Protein AF-A0A5D3B1Z7-F1 (afdb_monomer_lite)

Foldseek 3Di:
DDDDPFFFFKKKAWLFFAALVFDDDVCLQFVLDDDDPVCCVQQVVVVPDDDDDDDDDDDDDDDDDPDDDRDGDDPVDDQDPSRRFPLNSLCPDPPFVVSVLSRGAQGKIWIWGADLVRDIATEIEFQAPCNVVSCVVACVVVVPDAHQEYEFFAQRRGRYVRVQVCQVRCVVVVHAYEYEYAPRNVVSCCVVPVCQVDVVPDDPPDRGRRYHYWHDDQAAWDDGPNKTKGKFKAFQFWDDPDPDDDPPDDDDDDDPDRDDTHTGITIWIDILQAETAEEFHQGGDVVSLCVNQDPDPDDDDDDGDDDPPDDDDDDDDDDDDDDDDDDPPPPPDDDDDDDDDDDDDPPPLASHAEYEAEAAEAFDHDRRTHHPLRQQVVCLSRLYQEYEYGNYHRNAHQVLQQLLLVLLVDLPPPPPDQDDGPCSVSSVVSNVSSCPQCQHDPNPDDNSSVSSHVRNHRYHYDGNRDMDGHQFAKDFSAWDADPVPGIDTDIDHGTLLCVLCCQLLVLLQLLLLLLLLLLFQLSLVVNVVVVLVVLVVVCVRVVPDPVSVVVVVVVVVVCVVCCPPPLNNSSSVVSNVSSVVSLVVSVVCLCCQQPVDDDDDGSLQVVCVSVVDDHSNVSSVVSNVVSVVSNVNSNVSSVVVRPDDPVRRSVVSCCRPHHDD

InterPro domains:
  IPR001279 Metallo-beta-lactamase [PF12706] (122-291)
  IPR001279 Metallo-beta-lactamase [SM00849] (105-280)
  IPR036866 Ribonuclease Z/Hydroxyacylglutathione hydrolase-like [G3DSA:3.60.15.10] (7-470)
  IPR036866 Ribonuclease Z/Hydroxyacylglutathione hydrolase-like [SSF56281] (121-405)
  IPR049500 Peptidase M50B-like [PF13398] (470-633)

Secondary structure (DSSP, 8-state):
--------PEEEEEEE-S-TT-B--HHHHH--SPPPGGGGGG-GGGT--------------S--S--PPP----TTSSP-TT-S-HHHHHHH-TTSTTGGGG-B-SSEEEEEEE-TTS-EEEEEE---TTHHHHHHHHHHHHT-----EEE---SSHHHHTTGGGGHHHHHHHTSPEEEEE-HHHHHHHHHH-HHHH-GGGSPTT-----EEEEEBPTT-EEEETTEEEEEEEEEEEEE----PPP-S-S---S----PPPEEEEEEEEEETTTEEEE-S-SB--HHHHHHHH---SS-----BPPPPPS-----------PPPPPPTTS-S--------------S---SEEEEEEE-SBSSS--SSS-BHHHHHHHHHHTTEEEEEEE---TTS-HHHHHHHHHHTT-TT-S-------TTHHHHHHHHHHHHHHHSSTTSSSTTHHHHHHHH--EEEE--TT-EEEE--PPEEEEEEEETTTEEEEEEESS-HHHHTTHHHHHHHHHHHHHHHHTTSHHHHHHHHHHHHHHHHHHHHHTTT-HHHHHHHHHHHHHHHHHHHSGGGHHHHHHHHHHHHHHHHHHHHHHHIIIII---S--HHHHHHHHH-SS-HHHHHHHHHHHHHHHHHHHHHHHHHH----HHHHHHHHHTTTS---

pLDDT: mean 75.08, std 21.65, range [22.94, 98.62]

Radius of gyration: 33.37 Å; chains: 1; bounding box: 78×100×102 Å

Organism: NCBI:txid2591691

Sequence (661 aa):
MAQEQGQNPLQVLFMGTGTSSGLPLTPCLTLSAPYPRKWSDLVPILQDRPAPQSTSTASITSSSANSVFPGSYDPEGPWPKNIPCACCRSSVDPDVPEGWKNKRGNTSVVLRKKNAEGVWKNVLVDVGKTFREQAMRMFPKWGVKTVDAVLLTHGHADAYFGLDDLREWCERQGKAIPVYLNRETFGKVEEAFPYMVDKTKVSGGGDVPKLIWKIIEDEGEFEVEGIDVKVLPVHHGIYFNSVLPPTNTETAHDPPVKSEPLPLICLAFEFDESVIYMSDVSNIPEGTWKRMLEHPRSAKRHTLLPTPAETPNGGVTPRGAPPKSQSLSDLTNLSISPRGPSHLAAKDQHALPVLIIDALWPTRPHASHFSLAQALAASLRLKAANTYVIGSTHPTSHFMWEEVCRSLQDPDGRDYEVREHPDMAQAEWIVRRVWDRVFGEGGDAEGLGERWREEGGRVRPGYDGLVLEVLTCATVEKITLDPQEGGSTRMRGGIPAITLPAGYLGSSFMGACLVACGFDTNASKVACLILAFIWILTLWWAKSSWVAWATIALMVGLVLVCWLVADSVALRFLILFIGTMSCFYAIWDIIDDTLARKVNTSDASEFAKMIGCCGSRFWGAYWLLVACCFFAAGVLVGIAAFKDDWDTQASKARNFLGGTP

Structure (mmCIF, N/CA/C/O backbone):
data_AF-A0A5D3B1Z7-F1
#
_entry.id   AF-A0A5D3B1Z7-F1
#
loop_
_atom_site.group_PDB
_atom_site.id
_atom_site.type_symbol
_atom_site.label_atom_id
_atom_site.label_alt_id
_atom_site.label_comp_id
_atom_site.label_asym_id
_atom_site.label_entity_id
_atom_site.label_seq_id
_atom_site.pdbx_PDB_ins_code
_atom_site.Cartn_x
_atom_site.Cartn_y
_atom_site.Cartn_z
_atom_site.occupancy
_atom_site.B_iso_or_equiv
_atom_site.auth_seq_id
_atom_site.auth_comp_id
_atom_site.auth_asym_id
_atom_site.auth_atom_id
_atom_site.pdbx_PDB_model_num
ATOM 1 N N . MET A 1 1 ? -10.656 -26.190 -20.383 1.00 25.06 1 MET A N 1
ATOM 2 C CA . MET A 1 1 ? -10.173 -24.802 -20.250 1.00 25.06 1 MET A CA 1
ATOM 3 C C . MET A 1 1 ? -9.628 -24.649 -18.841 1.00 25.06 1 MET A C 1
ATOM 5 O O . MET A 1 1 ? -10.400 -24.412 -17.925 1.00 25.06 1 MET A O 1
ATOM 9 N N . ALA A 1 2 ? -8.340 -24.943 -18.657 1.00 25.64 2 ALA A N 1
ATOM 10 C CA . ALA A 1 2 ? -7.649 -24.774 -17.383 1.00 25.64 2 ALA A CA 1
ATOM 11 C C . ALA A 1 2 ? -7.137 -23.332 -17.334 1.00 25.64 2 ALA A C 1
ATOM 13 O O . ALA A 1 2 ? -6.418 -22.905 -18.234 1.00 25.64 2 ALA A O 1
ATOM 14 N N . GLN A 1 3 ? -7.611 -22.573 -16.353 1.00 26.09 3 GLN A N 1
ATOM 15 C CA . GLN A 1 3 ? -7.233 -21.184 -16.127 1.00 26.09 3 GLN A CA 1
ATOM 16 C C . GLN A 1 3 ? -5.779 -21.162 -15.634 1.00 26.09 3 GLN A C 1
ATOM 18 O O . GLN A 1 3 ? -5.450 -21.887 -14.697 1.00 26.09 3 GLN A O 1
ATOM 23 N N . GLU A 1 4 ? -4.917 -20.381 -16.289 1.00 31.03 4 GLU A N 1
ATOM 24 C CA . GLU A 1 4 ? -3.530 -20.143 -15.878 1.00 31.03 4 GLU A CA 1
ATOM 25 C C . GLU A 1 4 ? -3.474 -19.776 -14.387 1.00 31.03 4 GLU A C 1
ATOM 27 O O . GLU A 1 4 ? -3.959 -18.722 -13.976 1.00 31.03 4 GLU A O 1
ATOM 32 N N . GLN A 1 5 ? -2.868 -20.638 -13.568 1.00 36.31 5 GLN A N 1
ATOM 33 C CA . GLN A 1 5 ? -2.486 -20.316 -12.193 1.00 36.31 5 GLN A CA 1
ATOM 34 C C . GLN A 1 5 ? -1.211 -19.454 -12.214 1.00 36.31 5 GLN A C 1
ATOM 36 O O . GLN A 1 5 ? -0.134 -19.870 -11.790 1.00 36.31 5 GLN A O 1
ATOM 41 N N . GLY A 1 6 ? -1.327 -18.239 -12.754 1.00 39.66 6 GLY A N 1
ATOM 42 C CA . GLY A 1 6 ? -0.418 -17.148 -12.411 1.00 39.66 6 GLY A CA 1
ATOM 43 C C . GLY A 1 6 ? -0.635 -16.763 -10.946 1.00 39.66 6 GLY A C 1
ATOM 44 O O . GLY A 1 6 ? -1.736 -16.932 -10.420 1.00 39.66 6 GLY A O 1
ATOM 45 N N . GLN A 1 7 ? 0.405 -16.279 -10.262 1.00 51.81 7 GLN A N 1
ATOM 46 C CA . GLN A 1 7 ? 0.252 -15.755 -8.904 1.00 51.81 7 GLN A CA 1
ATOM 47 C C . GLN A 1 7 ? -0.924 -14.783 -8.833 1.00 51.81 7 GLN A C 1
ATOM 49 O O . GLN A 1 7 ? -1.075 -13.910 -9.686 1.00 51.81 7 GLN A O 1
ATOM 54 N N . ASN A 1 8 ? -1.738 -14.922 -7.792 1.00 63.69 8 ASN A N 1
ATOM 55 C CA . ASN A 1 8 ? -2.809 -13.978 -7.544 1.00 63.69 8 ASN A CA 1
ATOM 56 C C . ASN A 1 8 ? -2.197 -12.752 -6.848 1.00 63.69 8 ASN A C 1
ATOM 58 O O . ASN A 1 8 ? -1.725 -12.905 -5.717 1.00 63.69 8 ASN A O 1
ATOM 62 N N . PRO A 1 9 ? -2.147 -11.578 -7.506 1.00 73.44 9 PRO A N 1
ATOM 63 C CA . PRO A 1 9 ? -1.517 -10.390 -6.940 1.00 73.44 9 PRO A CA 1
ATOM 64 C C . PRO A 1 9 ? -2.190 -10.001 -5.623 1.00 73.44 9 PRO A C 1
ATOM 66 O O . PRO A 1 9 ? -3.406 -10.165 -5.469 1.00 73.44 9 PRO A O 1
ATOM 69 N N . LEU A 1 10 ? -1.402 -9.472 -4.682 1.00 86.44 10 LEU A N 1
ATOM 70 C CA . LEU A 1 10 ? -1.957 -8.836 -3.493 1.00 86.44 10 LEU A CA 1
ATOM 71 C C . LEU A 1 10 ? -2.717 -7.592 -3.954 1.00 86.44 10 LEU A C 1
ATOM 73 O O . LEU A 1 10 ? -2.140 -6.703 -4.583 1.00 86.44 10 LEU A O 1
ATOM 77 N N . GLN A 1 11 ? -4.012 -7.538 -3.659 1.00 91.06 11 GLN A N 1
ATOM 78 C CA . GLN A 1 11 ? -4.821 -6.357 -3.916 1.00 91.06 11 GLN A CA 1
ATOM 79 C C . GLN A 1 11 ? -5.033 -5.572 -2.625 1.00 91.06 11 GLN A C 1
ATOM 81 O O . GLN A 1 11 ? -5.348 -6.156 -1.587 1.00 91.06 11 GLN A O 1
ATOM 86 N N . VAL A 1 12 ? -4.928 -4.249 -2.714 1.00 95.62 12 VAL A N 1
ATOM 87 C CA . VAL A 1 12 ? -5.258 -3.315 -1.632 1.00 95.62 12 VAL A CA 1
ATOM 88 C C . VAL A 1 12 ? -6.449 -2.471 -2.069 1.00 95.62 12 VAL A C 1
ATOM 90 O O . VAL A 1 12 ? -6.366 -1.752 -3.065 1.00 95.62 12 VAL A O 1
ATOM 93 N N . LEU A 1 13 ? -7.562 -2.564 -1.344 1.00 96.44 13 LEU A N 1
ATOM 94 C CA . LEU A 1 13 ? -8.801 -1.837 -1.624 1.00 96.44 13 LEU A CA 1
ATOM 95 C C . LEU A 1 13 ? -9.009 -0.750 -0.566 1.00 96.44 13 LEU A C 1
ATOM 97 O O . LEU A 1 13 ? -9.110 -1.056 0.619 1.00 96.44 13 LEU A O 1
ATOM 101 N N . PHE A 1 14 ? -9.090 0.512 -0.972 1.00 96.44 14 PHE A N 1
ATOM 102 C CA . PHE A 1 14 ? -9.181 1.649 -0.055 1.00 96.44 14 PHE A CA 1
ATOM 103 C C . PHE A 1 14 ? -10.629 1.882 0.365 1.00 96.44 14 PHE A C 1
ATOM 105 O O . PHE A 1 14 ? -11.440 2.374 -0.424 1.00 96.44 14 PHE A O 1
ATOM 112 N N . MET A 1 15 ? -10.950 1.521 1.606 1.00 94.31 15 MET A N 1
ATOM 113 C CA . MET A 1 15 ? -12.283 1.673 2.194 1.00 94.31 15 MET A CA 1
ATOM 114 C C . MET A 1 15 ? -12.534 3.093 2.681 1.00 94.31 15 MET A C 1
ATOM 116 O O . MET A 1 15 ? -13.629 3.617 2.504 1.00 94.31 15 MET A O 1
ATOM 120 N N . GLY A 1 16 ? -11.518 3.725 3.258 1.00 92.56 16 GLY A N 1
ATOM 121 C CA . GLY A 1 16 ? -11.594 5.113 3.676 1.00 92.56 16 GLY A CA 1
ATOM 122 C C . GLY A 1 16 ? -10.221 5.763 3.730 1.00 92.56 16 GLY A C 1
ATOM 123 O O . GLY A 1 16 ? -9.226 5.105 4.038 1.00 92.56 16 GLY A O 1
ATOM 124 N N . THR A 1 17 ? -10.160 7.051 3.397 1.00 93.88 17 THR A N 1
ATOM 125 C CA . THR A 1 17 ? -8.910 7.838 3.379 1.00 93.88 17 THR A CA 1
ATOM 126 C C . THR A 1 17 ? -8.990 9.157 4.147 1.00 93.88 17 THR A C 1
ATOM 128 O O . THR A 1 17 ? -8.108 10.012 4.026 1.00 93.88 17 THR A O 1
ATOM 131 N N . GLY A 1 18 ? -10.067 9.353 4.907 1.00 89.88 18 GLY A N 1
ATOM 132 C CA . GLY A 1 18 ? -10.320 10.542 5.712 1.00 89.88 18 GLY A CA 1
ATOM 133 C C . GLY A 1 18 ? -9.693 10.464 7.100 1.00 89.88 18 GLY A C 1
ATOM 134 O O . GLY A 1 18 ? -8.845 9.631 7.378 1.00 89.88 18 GLY A O 1
ATOM 135 N N . THR A 1 19 ? -10.112 11.369 7.979 1.00 87.69 19 THR A N 1
ATOM 136 C CA . THR A 1 19 ? -9.635 11.445 9.367 1.00 87.69 19 THR A CA 1
ATOM 137 C C . THR A 1 19 ? -10.548 10.686 10.326 1.00 87.69 19 THR A C 1
ATOM 139 O O . THR A 1 19 ? -11.575 10.127 9.923 1.00 87.69 19 THR A O 1
ATOM 142 N N . SER A 1 20 ? -10.270 10.796 11.627 1.00 79.12 20 SER A N 1
ATOM 143 C CA . SER A 1 20 ? -11.125 10.266 12.687 1.00 79.12 20 SER A CA 1
ATOM 144 C C . SER A 1 20 ? -12.592 10.683 12.600 1.00 79.12 20 SER A C 1
ATOM 146 O O . SER A 1 20 ? -13.482 9.947 13.022 1.00 79.12 20 SER A O 1
ATOM 148 N N . SER A 1 21 ? -12.912 11.834 12.006 1.00 70.12 21 SER A N 1
ATOM 149 C CA . SER A 1 21 ? -14.306 12.243 11.807 1.00 70.12 21 SER A CA 1
ATOM 150 C C . SER A 1 21 ? -15.039 11.481 10.698 1.00 70.12 21 SER A C 1
ATOM 152 O O . SER A 1 21 ? -16.252 11.328 10.815 1.00 70.12 21 SER A O 1
ATOM 154 N N . GLY A 1 22 ? -14.341 10.987 9.669 1.00 62.56 22 GLY A N 1
ATOM 155 C CA . GLY A 1 22 ? -14.948 10.737 8.357 1.00 62.56 22 GLY A CA 1
ATOM 156 C C . GLY A 1 22 ? -15.420 12.060 7.721 1.00 62.56 22 GLY A C 1
ATOM 157 O O . GLY A 1 22 ? -15.987 12.926 8.383 1.00 62.56 22 GLY A O 1
ATOM 158 N N . LEU A 1 23 ? -15.134 12.292 6.445 1.00 64.06 23 LEU A N 1
ATOM 159 C CA . LEU A 1 23 ? -15.663 13.418 5.673 1.00 64.06 23 LEU A CA 1
ATOM 160 C C . LEU A 1 23 ? -16.964 12.980 4.994 1.00 64.06 23 LEU A C 1
ATOM 162 O O . LEU A 1 23 ? -16.938 12.018 4.227 1.00 64.06 23 LEU A O 1
ATOM 166 N N . PRO A 1 24 ? -18.091 13.670 5.231 1.00 60.28 24 PRO A N 1
ATOM 167 C CA . PRO A 1 24 ? -18.206 15.122 5.120 1.00 60.28 24 PRO A CA 1
ATOM 168 C C . PRO A 1 24 ? -18.754 15.762 6.401 1.00 60.28 24 PRO A C 1
ATOM 170 O O . PRO A 1 24 ? -19.861 15.469 6.843 1.00 60.28 24 PRO A O 1
ATOM 173 N N . LEU A 1 25 ? -17.990 16.686 6.991 1.00 67.81 25 LEU A N 1
ATOM 174 C CA . LEU A 1 25 ? -18.417 17.395 8.194 1.00 67.81 25 LEU A CA 1
ATOM 175 C C . LEU A 1 25 ? -19.651 18.255 7.886 1.00 67.81 25 LEU A C 1
ATOM 177 O O . LEU A 1 25 ? -19.527 19.369 7.372 1.00 67.81 25 LEU A O 1
ATOM 181 N N . THR A 1 26 ? -20.825 17.747 8.270 1.00 63.72 26 THR A N 1
ATOM 182 C CA . THR A 1 26 ? -22.128 18.426 8.238 1.00 63.72 26 THR A CA 1
ATOM 183 C C . THR A 1 26 ? -22.045 19.896 8.657 1.00 63.72 26 THR A C 1
ATOM 185 O O . THR A 1 26 ? -22.635 20.713 7.957 1.00 63.72 26 THR A O 1
ATOM 188 N N . PRO A 1 27 ? -21.257 20.296 9.685 1.00 70.88 27 PRO A N 1
ATOM 189 C CA . PRO A 1 27 ? -21.105 21.707 10.036 1.00 70.88 27 PRO A CA 1
ATOM 190 C C . PRO A 1 27 ? -20.635 22.618 8.894 1.00 70.88 27 PRO A C 1
ATOM 192 O O . PRO A 1 27 ? -21.088 23.749 8.820 1.00 70.88 27 PRO A O 1
ATOM 195 N N . CYS A 1 28 ? -19.763 22.168 7.985 1.00 73.62 28 CYS A N 1
ATOM 196 C CA . CYS A 1 28 ? -19.338 23.003 6.850 1.00 73.62 28 CYS A CA 1
ATOM 197 C C . CYS A 1 28 ? -20.425 23.172 5.787 1.00 73.62 28 CYS A C 1
ATOM 199 O O . CYS A 1 28 ? -20.414 24.167 5.067 1.00 73.62 28 CYS A O 1
ATOM 201 N N . LEU A 1 29 ? -21.330 22.200 5.677 1.00 72.38 29 LEU A N 1
ATOM 202 C CA . LEU A 1 29 ? -22.458 22.247 4.752 1.00 72.38 29 LEU A CA 1
ATOM 203 C C . LEU A 1 29 ? -23.626 23.050 5.337 1.00 72.38 29 LEU A C 1
ATOM 205 O O . LEU A 1 29 ? -24.324 23.731 4.598 1.00 72.38 29 LEU A O 1
ATOM 209 N N . THR A 1 30 ? -23.828 23.007 6.657 1.00 68.44 30 THR A N 1
ATOM 210 C CA . THR A 1 30 ? -24.979 23.641 7.319 1.00 68.44 30 THR A CA 1
ATOM 211 C C . THR A 1 30 ? -24.677 25.024 7.899 1.00 68.44 30 THR A C 1
ATOM 213 O O . THR A 1 30 ? -25.560 25.881 7.910 1.00 68.44 30 THR A O 1
ATOM 216 N N . LEU A 1 31 ? -23.441 25.277 8.346 1.00 63.56 31 LEU A N 1
ATOM 217 C CA . LEU A 1 31 ? -22.989 26.546 8.930 1.00 63.56 31 LEU A CA 1
ATOM 218 C C . LEU A 1 31 ? -22.056 27.265 7.944 1.00 63.56 31 LEU A C 1
ATOM 220 O O . LEU A 1 31 ? -20.839 27.324 8.119 1.00 63.56 31 LEU A O 1
ATOM 224 N N . SER A 1 32 ? -22.650 27.811 6.882 1.00 56.19 32 SER A N 1
ATOM 225 C CA . SER A 1 32 ? -21.964 28.473 5.760 1.00 56.19 32 SER A CA 1
ATOM 226 C C . SER A 1 32 ? -21.192 29.749 6.141 1.00 56.19 32 SER A C 1
ATOM 228 O O . SER A 1 32 ? -20.362 30.208 5.356 1.00 56.19 32 SER A O 1
ATOM 230 N N . ALA A 1 33 ? -21.394 30.327 7.337 1.00 55.22 33 ALA A N 1
ATOM 231 C CA . ALA A 1 33 ? -20.618 31.484 7.787 1.00 55.22 33 ALA A CA 1
ATOM 232 C C . ALA A 1 33 ? -20.568 31.704 9.318 1.00 55.22 33 ALA A C 1
ATOM 234 O O . ALA A 1 33 ? -21.572 31.482 9.995 1.00 55.22 33 ALA A O 1
ATOM 235 N N . PRO A 1 34 ? -19.464 32.289 9.842 1.00 56.81 34 PRO A N 1
ATOM 236 C CA . PRO A 1 34 ? -18.123 32.354 9.254 1.00 56.81 34 PRO A CA 1
ATOM 237 C C . PRO A 1 34 ? -17.277 31.120 9.612 1.00 56.81 34 PRO A C 1
ATOM 239 O O . PRO A 1 34 ? -17.354 30.574 10.712 1.00 56.81 34 PRO A O 1
ATOM 242 N N . TYR A 1 35 ? -16.409 30.724 8.681 1.00 58.09 35 TYR A N 1
ATOM 243 C CA . TYR A 1 35 ? -15.409 29.682 8.904 1.00 58.09 35 TYR A CA 1
ATOM 244 C C . TYR A 1 35 ? -14.479 30.069 10.076 1.00 58.09 35 TYR A C 1
ATOM 246 O O . TYR A 1 35 ? -14.078 31.235 10.167 1.00 58.09 35 TYR A O 1
ATOM 254 N N . PRO A 1 36 ? -14.114 29.147 10.989 1.00 59.75 36 PRO A N 1
ATOM 255 C CA . PRO A 1 36 ? -13.297 29.502 12.148 1.00 59.75 36 PRO A CA 1
ATOM 256 C C . PRO A 1 36 ? -11.939 30.102 11.750 1.00 59.75 36 PRO A C 1
ATOM 258 O O . PRO A 1 36 ? -11.240 29.535 10.911 1.00 59.75 36 PRO A O 1
ATOM 261 N N . ARG A 1 37 ? -11.508 31.186 12.420 1.00 60.44 37 ARG A N 1
ATOM 262 C CA . ARG A 1 37 ? -10.212 31.857 12.159 1.00 60.44 37 ARG A CA 1
ATOM 263 C C . ARG A 1 37 ? -9.009 30.907 12.186 1.00 60.44 37 ARG A C 1
ATOM 265 O O . ARG A 1 37 ? -8.091 31.087 11.410 1.00 60.44 37 ARG A O 1
ATOM 272 N N . LYS A 1 38 ? -9.033 29.845 13.000 1.00 59.47 38 LYS A N 1
ATOM 273 C CA . LYS A 1 38 ? -7.970 28.813 13.038 1.00 59.47 38 LYS A CA 1
ATOM 274 C C . LYS A 1 38 ? -7.722 28.087 11.701 1.00 59.47 38 LYS A C 1
ATOM 276 O O . LYS A 1 38 ? -6.748 27.347 11.575 1.00 59.47 38 LYS A O 1
ATOM 281 N N . TRP A 1 39 ? -8.625 28.256 10.736 1.00 60.09 39 TRP A N 1
ATOM 282 C CA . TRP A 1 39 ? -8.572 27.658 9.409 1.00 60.09 39 TRP A CA 1
ATOM 283 C C . TRP A 1 39 ? -8.421 28.684 8.277 1.00 60.09 39 TRP A C 1
ATOM 285 O O . TRP A 1 39 ? -8.401 28.285 7.114 1.00 60.09 39 TRP A O 1
ATOM 295 N N . SER A 1 40 ? -8.321 29.986 8.588 1.00 59.50 40 SER A N 1
ATOM 296 C CA . SER A 1 40 ? -8.195 31.046 7.573 1.00 59.50 40 SER A CA 1
ATOM 297 C C . SER A 1 40 ? -6.972 30.862 6.686 1.00 59.50 40 SER A C 1
ATOM 299 O O . SER A 1 40 ? -7.000 31.205 5.511 1.00 59.50 40 SER A O 1
ATOM 301 N N . ASP A 1 41 ? -5.927 30.256 7.242 1.00 58.84 41 ASP A N 1
ATOM 302 C CA . ASP A 1 41 ? -4.649 30.041 6.574 1.00 58.84 41 ASP A CA 1
ATOM 303 C C . ASP A 1 41 ? -4.704 28.951 5.503 1.00 58.84 41 ASP A C 1
ATOM 305 O O . ASP A 1 41 ? -3.667 28.661 4.931 1.00 58.84 41 ASP A O 1
ATOM 309 N N . LEU A 1 42 ? -5.854 28.307 5.273 1.00 61.16 42 LEU A N 1
ATOM 310 C CA . LEU A 1 42 ? -6.046 27.240 4.278 1.00 61.16 42 LEU A CA 1
ATOM 311 C C . LEU A 1 42 ? -7.171 27.549 3.279 1.00 61.16 42 LEU A C 1
ATOM 313 O O . LEU A 1 42 ? -7.413 26.765 2.367 1.00 61.16 42 LEU A O 1
ATOM 317 N N . VAL A 1 43 ? -7.878 28.669 3.459 1.00 61.41 43 VAL A N 1
ATOM 318 C CA . VAL A 1 43 ? -9.001 29.082 2.608 1.00 61.41 43 VAL A CA 1
ATOM 319 C C . VAL A 1 43 ? -8.829 30.568 2.261 1.00 61.41 43 VAL A C 1
ATOM 321 O O . VAL A 1 43 ? -9.501 31.427 2.836 1.00 61.41 43 VAL A O 1
ATOM 324 N N . PRO A 1 44 ? -7.910 30.903 1.337 1.00 51.62 44 PRO A N 1
ATOM 325 C CA . PRO A 1 44 ? -7.557 32.289 1.011 1.00 51.62 44 PRO A CA 1
ATOM 326 C C . PRO A 1 44 ? -8.726 33.103 0.442 1.00 51.62 44 PRO A C 1
ATOM 328 O O . PRO A 1 44 ? -8.787 34.304 0.670 1.00 51.62 44 PRO A O 1
ATOM 331 N N . ILE A 1 45 ? -9.712 32.461 -0.202 1.00 51.84 45 ILE A N 1
ATOM 332 C CA . ILE A 1 45 ? -10.926 33.125 -0.721 1.00 51.84 45 ILE A CA 1
ATOM 333 C C . ILE A 1 45 ? -11.736 33.829 0.388 1.00 51.84 45 ILE A C 1
ATOM 335 O O . ILE A 1 45 ? -12.522 34.732 0.111 1.00 51.84 45 ILE A O 1
ATOM 339 N N . LEU A 1 46 ? -11.521 33.483 1.663 1.00 48.75 46 LEU A N 1
ATOM 340 C CA . LEU A 1 46 ? -12.125 34.189 2.797 1.00 48.75 46 LEU A CA 1
ATOM 341 C C . LEU A 1 46 ? -11.360 35.455 3.228 1.00 48.75 46 LEU A C 1
ATOM 343 O O . LEU A 1 46 ? -11.900 36.231 4.017 1.00 48.75 46 LEU A O 1
ATOM 347 N N . GLN A 1 47 ? -10.128 35.667 2.754 1.00 44.78 47 GLN A N 1
ATOM 348 C CA . GLN A 1 47 ? -9.268 36.795 3.138 1.00 44.78 47 GLN A CA 1
ATOM 349 C C . GLN A 1 47 ? -9.416 38.026 2.223 1.00 44.78 47 GLN A C 1
ATOM 351 O O . GLN A 1 47 ? -9.078 39.122 2.658 1.00 44.78 47 GLN A O 1
ATOM 356 N N . ASP A 1 48 ? -10.014 37.898 1.033 1.00 38.09 48 ASP A N 1
ATOM 357 C CA . ASP A 1 48 ? -10.188 39.000 0.062 1.00 38.09 48 ASP A CA 1
ATOM 358 C C . ASP A 1 48 ? -11.361 39.960 0.362 1.00 38.09 48 ASP A C 1
ATOM 360 O O . ASP A 1 48 ? -11.826 40.705 -0.503 1.00 38.09 48 ASP A O 1
ATOM 364 N N . ARG A 1 49 ? -11.858 40.000 1.606 1.00 36.12 49 ARG A N 1
ATOM 365 C CA . ARG A 1 49 ? -12.826 41.028 2.017 1.00 36.12 49 ARG A CA 1
ATOM 366 C C . ARG A 1 49 ? -12.092 42.237 2.601 1.00 36.12 49 ARG A C 1
ATOM 368 O O . ARG A 1 49 ? -11.558 42.114 3.706 1.00 36.12 49 ARG A O 1
ATOM 375 N N . PRO A 1 50 ? -12.115 43.422 1.956 1.00 32.22 50 PRO A N 1
ATOM 376 C CA . PRO A 1 50 ? -11.748 44.643 2.657 1.00 32.22 50 PRO A CA 1
ATOM 377 C C . PRO A 1 50 ? -12.678 44.802 3.866 1.00 32.22 50 PRO A C 1
ATOM 379 O O . PRO A 1 50 ? -13.892 44.598 3.767 1.00 32.22 50 PRO A O 1
ATOM 382 N N . ALA A 1 51 ? -12.099 45.114 5.027 1.00 31.67 51 ALA A N 1
ATOM 383 C CA . ALA A 1 51 ? -12.862 45.396 6.237 1.00 31.67 51 ALA A CA 1
ATOM 384 C C . ALA A 1 51 ? -13.927 46.470 5.935 1.00 31.67 51 ALA A C 1
ATOM 386 O O . ALA A 1 51 ? -13.613 47.424 5.217 1.00 31.67 51 ALA A O 1
ATOM 387 N N . PRO A 1 52 ? -15.169 46.350 6.444 1.00 34.41 52 PRO A N 1
ATOM 388 C CA . PRO A 1 52 ? -16.189 47.356 6.191 1.00 34.41 52 PRO A CA 1
ATOM 389 C C . PRO A 1 52 ? -15.717 48.691 6.773 1.00 34.41 52 PRO A C 1
ATOM 391 O O . PRO A 1 52 ? -15.668 48.872 7.989 1.00 34.41 52 PRO A O 1
ATOM 394 N N . GLN A 1 53 ? -15.346 49.621 5.894 1.00 32.09 53 GLN A N 1
ATOM 395 C CA . GLN A 1 53 ? -15.144 51.009 6.271 1.00 32.09 53 GLN A CA 1
ATOM 396 C C . GLN A 1 53 ? -16.521 51.579 6.592 1.00 32.09 53 GLN A C 1
ATOM 398 O O . GLN A 1 53 ? -17.407 51.663 5.743 1.00 32.09 53 GLN A O 1
ATOM 403 N N . SER A 1 54 ? -16.721 51.934 7.853 1.00 38.16 54 SER A N 1
ATOM 404 C CA . SER A 1 54 ? -17.864 52.719 8.281 1.00 38.16 54 SER A CA 1
ATOM 405 C C . SER A 1 54 ? -17.779 54.096 7.619 1.00 38.16 54 SER A C 1
ATOM 407 O O . SER A 1 54 ? -16.949 54.893 8.047 1.00 38.16 54 SER A O 1
ATOM 409 N N . THR A 1 55 ? -18.582 54.385 6.589 1.00 31.81 55 THR A N 1
ATOM 410 C CA . THR A 1 55 ? -19.282 55.678 6.404 1.00 31.81 55 THR A CA 1
ATOM 411 C C . THR A 1 55 ? -20.085 55.765 5.096 1.00 31.81 55 THR A C 1
ATOM 413 O O . THR A 1 55 ? -19.651 55.343 4.033 1.00 31.81 55 THR A O 1
ATOM 416 N N . SER A 1 56 ? -21.261 56.388 5.245 1.00 33.38 56 SER A N 1
ATOM 417 C CA . SER A 1 56 ? -22.146 57.046 4.266 1.00 33.38 56 SER A CA 1
ATOM 418 C C . SER A 1 56 ? -22.760 56.266 3.092 1.00 33.38 56 SER A C 1
ATOM 420 O O . SER A 1 56 ? -22.131 55.989 2.079 1.00 33.38 56 SER A O 1
ATOM 422 N N . THR A 1 57 ? -24.077 56.072 3.223 1.00 40.31 57 THR A N 1
ATOM 423 C CA . THR A 1 57 ? -25.133 56.412 2.246 1.00 40.31 57 THR A CA 1
ATOM 424 C C . THR A 1 57 ? -24.698 56.723 0.807 1.00 40.31 57 THR A C 1
ATOM 426 O O . THR A 1 57 ? -24.349 57.863 0.504 1.00 40.31 57 THR A O 1
ATOM 429 N N . ALA A 1 58 ? -24.882 55.761 -0.102 1.00 29.19 58 ALA A N 1
ATOM 430 C CA . ALA A 1 58 ? -25.134 56.029 -1.517 1.00 29.19 58 ALA A CA 1
ATOM 431 C C . ALA A 1 58 ? -25.935 54.880 -2.158 1.00 29.19 58 ALA A C 1
ATOM 433 O O . ALA A 1 58 ? -25.781 53.710 -1.818 1.00 29.19 58 ALA A O 1
ATOM 434 N N . SER A 1 59 ? -26.841 55.275 -3.044 1.00 29.41 59 SER A N 1
ATOM 435 C CA . SER A 1 59 ? -27.875 54.507 -3.737 1.00 29.41 59 SER A CA 1
ATOM 436 C C . SER A 1 59 ? -27.364 53.312 -4.544 1.00 29.41 59 SER A C 1
ATOM 438 O O . SER A 1 59 ? -26.408 53.430 -5.306 1.00 29.41 59 SER A O 1
ATOM 440 N N . ILE A 1 60 ? -28.092 52.198 -4.445 1.00 28.58 60 ILE A N 1
ATOM 441 C CA . ILE A 1 60 ? -27.895 50.985 -5.239 1.00 28.58 60 ILE A CA 1
ATOM 442 C C . ILE A 1 60 ? -28.392 51.243 -6.668 1.00 28.58 60 ILE A C 1
ATOM 444 O O . ILE A 1 60 ? -29.596 51.332 -6.903 1.00 28.58 60 ILE A O 1
ATOM 448 N N . THR A 1 61 ? -27.467 51.325 -7.622 1.00 26.66 61 THR A N 1
ATOM 449 C CA . THR A 1 61 ? -27.738 51.077 -9.041 1.00 26.66 61 THR A CA 1
ATOM 450 C C . THR A 1 61 ? -27.066 49.776 -9.468 1.00 26.66 61 THR A C 1
ATOM 452 O O . THR A 1 61 ? -25.981 49.409 -9.022 1.00 26.66 61 THR A O 1
ATOM 455 N N . SER A 1 62 ? -27.798 49.032 -10.289 1.00 39.56 62 SER A N 1
ATOM 456 C CA . SER A 1 62 ? -27.520 47.685 -10.770 1.00 39.56 62 SER A CA 1
ATOM 457 C C . SER A 1 62 ? -26.228 47.575 -11.585 1.00 39.56 62 SER A C 1
ATOM 459 O O . SER A 1 62 ? -26.123 48.261 -12.596 1.00 39.56 62 SER A O 1
ATOM 461 N N . SER A 1 63 ? -25.340 46.647 -11.198 1.00 35.59 63 SER A N 1
ATOM 462 C CA . SER A 1 63 ? -24.644 45.661 -12.058 1.00 35.59 63 SER A CA 1
ATOM 463 C C . SER A 1 63 ? -23.281 45.246 -11.471 1.00 35.59 63 SER A C 1
ATOM 465 O O . SER A 1 63 ? -22.251 45.811 -11.826 1.00 35.59 63 SER A O 1
ATOM 467 N N . SER A 1 64 ? -23.244 44.228 -10.607 1.00 26.41 64 SER A N 1
ATOM 468 C CA . SER A 1 64 ? -22.087 43.323 -10.486 1.00 26.41 64 SER A CA 1
ATOM 469 C C . SER A 1 64 ? -22.491 42.054 -9.728 1.00 26.41 64 SER A C 1
ATOM 471 O O . SER A 1 64 ? -23.038 42.082 -8.629 1.00 26.41 64 SER A O 1
ATOM 473 N N . ALA A 1 65 ? -22.284 40.909 -10.369 1.00 33.28 65 ALA A N 1
ATOM 474 C CA . ALA A 1 65 ? -22.859 39.620 -10.005 1.00 33.28 65 ALA A CA 1
ATOM 475 C C . ALA A 1 65 ? -22.087 38.861 -8.903 1.00 33.28 65 ALA A C 1
ATOM 477 O O . ALA A 1 65 ? -21.881 37.664 -9.048 1.00 33.28 65 ALA A O 1
ATOM 478 N N . ASN A 1 66 ? -21.661 39.515 -7.811 1.00 32.09 66 ASN A N 1
ATOM 479 C CA . ASN A 1 66 ? -20.829 38.861 -6.777 1.00 32.09 66 ASN A CA 1
ATOM 480 C C . ASN A 1 66 ? -21.232 39.105 -5.306 1.00 32.09 66 ASN A C 1
ATOM 482 O O . ASN A 1 66 ? -20.447 38.833 -4.399 1.00 32.09 66 ASN A O 1
ATOM 486 N N . SER A 1 67 ? -22.458 39.546 -5.012 1.00 28.77 67 SER A N 1
ATOM 487 C CA . SER A 1 67 ? -22.948 39.625 -3.624 1.00 28.77 67 SER A CA 1
ATOM 488 C C . SER A 1 67 ? -23.811 38.407 -3.259 1.00 28.77 67 SER A C 1
ATOM 490 O O . SER A 1 67 ? -25.029 38.435 -3.436 1.00 28.77 67 SER A O 1
ATOM 492 N N . VAL A 1 68 ? -23.206 37.327 -2.752 1.00 37.34 68 VAL A N 1
ATOM 493 C CA . VAL A 1 68 ? -23.962 36.185 -2.198 1.00 37.34 68 VAL A CA 1
ATOM 494 C C . VAL A 1 68 ? -24.212 36.395 -0.697 1.00 37.34 68 VAL A C 1
ATOM 496 O O . VAL A 1 68 ? -23.288 36.642 0.079 1.00 37.34 68 VAL A O 1
ATOM 499 N N . PHE A 1 69 ? -25.495 36.328 -0.337 1.00 36.56 69 PHE A N 1
ATOM 500 C CA . PHE A 1 69 ? -26.116 36.549 0.972 1.00 36.56 69 PHE A CA 1
ATOM 501 C C . PHE A 1 69 ? -25.604 35.622 2.103 1.00 36.56 69 PHE A C 1
ATOM 503 O O . PHE A 1 69 ? -25.119 34.519 1.833 1.00 36.56 69 PHE A O 1
ATOM 510 N N . PRO A 1 70 ? -25.757 36.019 3.387 1.00 38.47 70 PRO A N 1
ATOM 511 C CA . PRO A 1 70 ? -25.627 35.110 4.524 1.00 38.47 70 PRO A CA 1
ATOM 512 C C . PRO A 1 70 ? -26.865 34.202 4.573 1.00 38.47 70 PRO A C 1
ATOM 514 O O . PRO A 1 70 ? -27.980 34.686 4.743 1.00 38.47 70 PRO A O 1
ATOM 517 N N . GLY A 1 71 ? -26.691 32.893 4.402 1.00 40.41 71 GLY A N 1
ATOM 518 C CA . GLY A 1 71 ? -27.812 31.952 4.395 1.00 40.41 71 GLY A CA 1
ATOM 519 C C . GLY A 1 71 ? -27.362 30.519 4.638 1.00 40.41 71 GLY A C 1
ATOM 520 O O . GLY A 1 71 ? -26.336 30.092 4.102 1.00 40.41 71 GLY A O 1
ATOM 521 N N . SER A 1 72 ? -28.119 29.806 5.473 1.00 43.41 72 SER A N 1
ATOM 522 C CA . SER A 1 72 ? -28.052 28.356 5.668 1.00 43.41 72 SER A CA 1
ATOM 523 C C . SER A 1 72 ? -28.316 27.614 4.355 1.00 43.41 72 SER A C 1
ATOM 525 O O . SER A 1 72 ? -29.046 28.116 3.503 1.00 43.41 72 SER A O 1
ATOM 527 N N . TYR A 1 73 ? -27.732 26.424 4.197 1.00 48.22 73 TYR A N 1
ATOM 528 C CA . TYR A 1 73 ? -27.993 25.549 3.051 1.00 48.22 73 TYR A CA 1
ATOM 529 C C . TYR A 1 73 ? -29.477 25.152 2.978 1.00 48.22 73 TYR A C 1
ATOM 531 O O . TYR A 1 73 ? -30.031 24.671 3.965 1.00 48.22 73 TYR A O 1
ATOM 539 N N . ASP A 1 74 ? -30.092 25.362 1.812 1.00 52.62 74 ASP A N 1
ATOM 540 C CA . ASP A 1 74 ? -31.416 24.854 1.444 1.00 52.62 74 ASP A CA 1
ATOM 541 C C . ASP A 1 74 ? -31.234 23.548 0.644 1.00 52.62 74 ASP A C 1
ATOM 543 O O . ASP A 1 74 ? -30.677 23.607 -0.456 1.00 52.62 74 ASP A O 1
ATOM 547 N N . PRO A 1 75 ? -31.646 22.376 1.169 1.00 52.84 75 PRO A N 1
ATOM 548 C CA . PRO A 1 75 ? -31.476 21.092 0.487 1.00 52.84 75 PRO A CA 1
ATOM 549 C C . PRO A 1 75 ? -32.289 20.968 -0.809 1.00 52.84 75 PRO A C 1
ATOM 551 O O . PRO A 1 75 ? -31.935 20.147 -1.652 1.00 52.84 75 PRO A O 1
ATOM 554 N N . GLU A 1 76 ? -33.329 21.786 -0.986 1.00 53.28 76 GLU A N 1
ATOM 555 C CA . GLU A 1 76 ? -34.181 21.804 -2.184 1.00 53.28 76 GLU A CA 1
ATOM 556 C C . GLU A 1 76 ? -33.836 22.976 -3.132 1.00 53.28 76 GLU A C 1
ATOM 558 O O . GLU A 1 76 ? -34.444 23.134 -4.194 1.00 53.28 76 GLU A O 1
ATOM 563 N N . GLY A 1 77 ? -32.858 23.812 -2.758 1.00 58.91 77 GLY A N 1
ATOM 564 C CA . GLY A 1 77 ? -32.411 24.985 -3.509 1.00 58.91 77 GLY A CA 1
ATOM 565 C C . GLY A 1 77 ? -31.191 24.726 -4.412 1.00 58.91 77 GLY A C 1
ATOM 566 O O . GLY A 1 77 ? -30.566 23.667 -4.353 1.00 58.91 77 GLY A O 1
ATOM 567 N N . PRO A 1 78 ? -30.800 25.697 -5.264 1.00 57.09 78 PRO A N 1
ATOM 568 C CA . PRO A 1 78 ? -29.564 25.606 -6.044 1.00 57.09 78 PRO A CA 1
ATOM 569 C C . PRO A 1 78 ? -28.336 25.545 -5.122 1.00 57.09 78 PRO A C 1
ATOM 571 O O . PRO A 1 78 ? -28.308 26.211 -4.084 1.00 57.09 78 PRO A O 1
ATOM 574 N N . TRP A 1 79 ? -27.304 24.782 -5.511 1.00 56.34 79 TRP A N 1
ATOM 575 C CA . TRP A 1 79 ? -26.141 24.530 -4.653 1.00 56.34 79 TRP A CA 1
ATOM 576 C C . TRP A 1 79 ? -25.518 25.831 -4.115 1.00 56.34 79 TRP A C 1
ATOM 578 O O . TRP A 1 79 ? -25.197 26.743 -4.890 1.00 56.34 79 TRP A O 1
ATOM 588 N N . PRO A 1 80 ? -25.321 25.943 -2.790 1.00 53.31 80 PRO A N 1
ATOM 589 C CA . PRO A 1 80 ? -24.778 27.140 -2.169 1.00 53.31 80 PRO A CA 1
ATOM 590 C C . PRO A 1 80 ? -23.357 27.432 -2.661 1.00 53.31 80 PRO A C 1
ATOM 592 O O . PRO A 1 80 ? -22.386 26.775 -2.282 1.00 53.31 80 PRO A O 1
ATOM 595 N N . LYS A 1 81 ? -23.212 28.517 -3.430 1.00 52.22 81 LYS A N 1
ATOM 596 C CA . LYS A 1 81 ? -21.905 29.106 -3.782 1.00 52.22 81 LYS A CA 1
ATOM 597 C C . LYS A 1 81 ? -21.144 29.660 -2.563 1.00 52.22 81 LYS A C 1
ATOM 599 O O . LYS A 1 81 ? -20.000 30.074 -2.701 1.00 52.22 81 LYS A O 1
ATOM 604 N N . ASN A 1 82 ? -21.770 29.698 -1.382 1.00 51.81 82 ASN A N 1
ATOM 605 C CA . ASN A 1 82 ? -21.221 30.228 -0.130 1.00 51.81 82 ASN A CA 1
ATOM 606 C C . ASN A 1 82 ? -20.700 29.148 0.844 1.00 51.81 82 ASN A C 1
ATOM 608 O O . ASN A 1 82 ? -20.410 29.488 1.990 1.00 51.81 82 ASN A O 1
ATOM 612 N N . ILE A 1 83 ? -20.550 27.877 0.436 1.00 61.16 83 ILE A N 1
ATOM 613 C CA . ILE A 1 83 ? -19.827 26.890 1.261 1.00 61.16 83 ILE A CA 1
ATOM 614 C C . ILE A 1 83 ? -18.336 27.273 1.294 1.00 61.16 83 ILE A C 1
ATOM 616 O O . ILE A 1 83 ? -17.694 27.302 0.243 1.00 61.16 83 ILE A O 1
ATOM 620 N N . PRO A 1 84 ? -17.744 27.524 2.477 1.00 63.25 84 PRO A N 1
ATOM 621 C CA . PRO A 1 84 ? -16.389 28.068 2.575 1.00 63.25 84 PRO A CA 1
ATOM 622 C C . PRO A 1 84 ? -15.285 27.071 2.191 1.00 63.25 84 PRO A C 1
ATOM 624 O O . PRO A 1 84 ? -14.190 27.480 1.827 1.00 63.25 84 PRO A O 1
ATOM 627 N N . CYS A 1 85 ? -15.536 25.764 2.290 1.00 77.19 85 CYS A N 1
ATOM 628 C CA . CYS A 1 85 ? -14.519 24.731 2.110 1.00 77.19 85 CYS A CA 1
ATOM 629 C C . CYS A 1 85 ? -14.707 23.954 0.795 1.00 77.19 85 CYS A C 1
ATOM 631 O O . CYS A 1 85 ? -15.754 23.339 0.580 1.00 77.19 85 CYS A O 1
ATOM 633 N N . ALA A 1 86 ? -13.655 23.916 -0.032 1.00 79.88 86 ALA A N 1
ATOM 634 C CA . ALA A 1 86 ? -13.636 23.257 -1.340 1.00 79.88 86 ALA A CA 1
ATOM 635 C C . ALA A 1 86 ? -14.007 21.763 -1.281 1.00 79.88 86 ALA A C 1
ATOM 637 O O . ALA A 1 86 ? -14.865 21.312 -2.035 1.00 79.88 86 ALA A O 1
ATOM 638 N N . CYS A 1 87 ? -13.436 20.993 -0.344 1.00 86.38 87 CYS A N 1
ATOM 639 C CA . CYS A 1 87 ? -13.727 19.559 -0.199 1.00 86.38 87 CYS A CA 1
ATOM 640 C C . CYS A 1 87 ? -15.184 19.297 0.193 1.00 86.38 87 CYS A C 1
ATOM 642 O O . CYS A 1 87 ? -15.820 18.415 -0.371 1.00 86.38 87 CYS A O 1
ATOM 644 N N . CYS A 1 88 ? -15.722 20.045 1.163 1.00 83.38 88 CYS A N 1
ATOM 645 C CA . CYS A 1 88 ? -17.102 19.853 1.610 1.00 83.38 88 CYS A CA 1
ATOM 646 C C . CYS A 1 88 ? -18.086 20.221 0.498 1.00 83.38 88 CYS A C 1
ATOM 648 O O . CYS A 1 88 ? -18.971 19.423 0.208 1.00 83.38 88 CYS A O 1
ATOM 650 N N . ARG A 1 89 ? -17.887 21.362 -0.177 1.00 82.88 89 ARG A N 1
ATOM 651 C CA . ARG A 1 89 ? -18.693 21.770 -1.337 1.00 82.88 89 ARG A CA 1
ATOM 652 C C . ARG A 1 89 ? -18.674 20.696 -2.428 1.00 82.88 89 ARG A C 1
ATOM 654 O O . ARG A 1 89 ? -19.718 20.164 -2.780 1.00 82.88 89 ARG A O 1
ATOM 661 N N . SER A 1 90 ? -17.485 20.328 -2.903 1.00 85.19 90 SER A N 1
ATOM 662 C CA . SER A 1 90 ? -17.320 19.334 -3.975 1.00 85.19 90 SER A CA 1
ATOM 663 C C . SER A 1 90 ? -17.791 17.930 -3.593 1.00 85.19 90 SER A C 1
ATOM 665 O O . SER A 1 90 ? -18.136 17.152 -4.469 1.00 85.19 90 SER A O 1
ATOM 667 N N . SER A 1 91 ? -17.852 17.586 -2.302 1.00 84.50 91 SER A N 1
ATOM 668 C CA . SER A 1 91 ? -18.387 16.288 -1.873 1.00 84.50 91 SER A CA 1
ATOM 669 C C . SER A 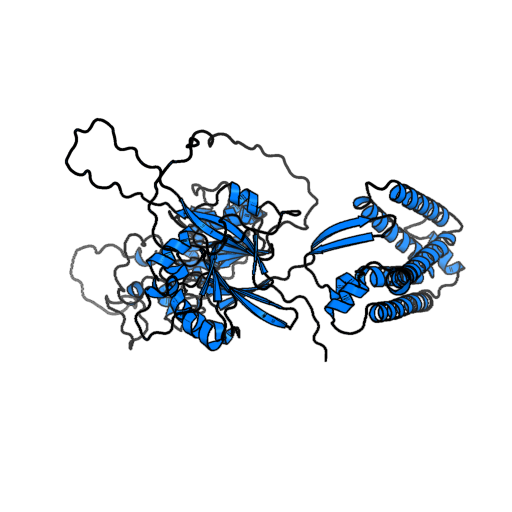1 91 ? -19.882 16.125 -2.148 1.00 84.50 91 SER A C 1
ATOM 671 O O . SER A 1 91 ? -20.354 14.993 -2.239 1.00 84.50 91 SER A O 1
ATOM 673 N N . VAL A 1 92 ? -20.631 17.222 -2.274 1.00 80.19 92 VAL A N 1
ATOM 674 C CA . VAL A 1 92 ? -22.087 17.200 -2.484 1.00 80.19 92 VAL A CA 1
ATOM 675 C C . VAL A 1 92 ? -22.510 17.799 -3.824 1.00 80.19 92 VAL A C 1
ATOM 677 O O . VAL A 1 92 ? -23.552 17.413 -4.337 1.00 80.19 92 VAL A O 1
ATOM 680 N N . ASP A 1 93 ? -21.685 18.665 -4.409 1.00 80.31 93 ASP A N 1
ATOM 681 C CA . ASP A 1 93 ? -21.911 19.296 -5.707 1.00 80.31 93 ASP A CA 1
ATOM 682 C C . ASP A 1 93 ? -21.638 18.307 -6.867 1.00 80.31 93 ASP A C 1
ATOM 684 O O . ASP A 1 93 ? -20.487 17.900 -7.062 1.00 80.31 93 ASP A O 1
ATOM 688 N N . PRO A 1 94 ? -22.669 17.887 -7.628 1.00 79.88 94 PRO A N 1
ATOM 689 C CA . PRO A 1 94 ? -22.526 16.921 -8.714 1.00 79.88 94 PRO A CA 1
ATOM 690 C C . PRO A 1 94 ? -21.795 17.491 -9.935 1.00 79.88 94 PRO A C 1
ATOM 692 O O . PRO A 1 94 ? -21.320 16.706 -10.756 1.00 79.88 94 PRO A O 1
ATOM 695 N N . ASP A 1 95 ? -21.685 18.818 -10.049 1.00 80.56 95 ASP A N 1
ATOM 696 C CA . ASP A 1 95 ? -21.041 19.487 -11.182 1.00 80.56 95 ASP A CA 1
ATOM 697 C C . ASP A 1 95 ? -19.518 19.562 -11.014 1.00 80.56 95 ASP A C 1
ATOM 699 O O . ASP A 1 95 ? -18.808 19.940 -11.947 1.00 80.56 95 ASP A O 1
ATOM 703 N N . VAL A 1 96 ? -18.987 19.200 -9.838 1.00 82.62 96 VAL A N 1
ATOM 704 C CA . VAL A 1 96 ? -17.542 19.143 -9.604 1.00 82.62 96 VAL A CA 1
ATOM 705 C C . VAL A 1 96 ? -17.001 17.785 -10.053 1.00 82.62 96 VAL A C 1
ATOM 707 O O . VAL A 1 96 ? -17.333 16.761 -9.437 1.00 82.62 96 VAL A O 1
ATOM 710 N N . PRO A 1 97 ? -16.123 17.751 -11.076 1.00 79.69 97 PRO A N 1
ATOM 711 C CA . PRO A 1 97 ? -15.414 16.537 -11.458 1.00 79.69 97 PRO A CA 1
ATOM 712 C C . PRO A 1 97 ? -14.733 15.918 -10.235 1.00 79.69 97 PRO A C 1
ATOM 714 O O . PRO A 1 97 ? -14.273 16.631 -9.350 1.00 79.69 97 PRO A O 1
ATOM 717 N N . GLU A 1 98 ? -14.726 14.586 -10.127 1.00 82.94 98 GLU A N 1
ATOM 718 C CA . GLU A 1 98 ? -14.125 13.840 -9.007 1.00 82.94 98 GLU A CA 1
ATOM 719 C C . GLU A 1 98 ? -14.566 14.238 -7.583 1.00 82.94 98 GLU A C 1
ATOM 721 O O . GLU A 1 98 ? -14.065 13.665 -6.612 1.00 82.94 98 GLU A O 1
ATOM 726 N N . GLY A 1 99 ? -15.557 15.123 -7.423 1.00 84.69 99 GLY A N 1
ATOM 727 C CA . GLY A 1 99 ? -16.055 15.588 -6.129 1.00 84.69 99 GLY A CA 1
ATOM 728 C C . GLY A 1 99 ? -16.533 14.446 -5.228 1.00 84.69 99 GLY A C 1
ATOM 729 O O . GLY A 1 99 ? -16.353 14.466 -4.011 1.00 84.69 99 GLY A O 1
ATOM 730 N N . TRP A 1 100 ? -17.002 13.348 -5.826 1.00 85.81 100 TRP A N 1
ATOM 731 C CA . TRP A 1 100 ? -17.364 12.117 -5.122 1.00 85.81 100 TRP A CA 1
ATOM 732 C C . TRP A 1 100 ? -16.213 11.481 -4.315 1.00 85.81 100 TRP A C 1
ATOM 734 O O . TRP A 1 100 ? -16.492 10.748 -3.358 1.00 85.81 100 TRP A O 1
ATOM 744 N N . LYS A 1 101 ? -14.945 11.759 -4.658 1.00 90.06 101 LYS A N 1
ATOM 745 C CA . LYS A 1 101 ? -13.746 11.322 -3.914 1.00 90.06 101 LYS A CA 1
ATOM 746 C C . LYS A 1 101 ? -13.519 12.122 -2.624 1.00 90.06 101 LYS A C 1
ATOM 748 O O . LYS A 1 101 ? -12.696 11.746 -1.795 1.00 90.06 101 LYS A O 1
ATOM 753 N N . ASN A 1 102 ? -14.244 13.226 -2.433 1.00 89.06 102 ASN A N 1
ATOM 754 C CA . ASN A 1 102 ? -14.211 14.032 -1.209 1.00 89.06 102 ASN A CA 1
ATOM 755 C C . ASN A 1 102 ? -15.174 13.537 -0.120 1.00 89.06 102 ASN A C 1
ATOM 757 O O . ASN A 1 102 ? -15.127 14.038 1.003 1.00 89.06 102 ASN A O 1
ATOM 761 N N . LYS A 1 103 ? -16.000 12.527 -0.424 1.00 87.88 103 LYS A N 1
ATOM 762 C CA . LYS A 1 103 ? -16.711 11.714 0.573 1.00 87.88 103 LYS A CA 1
ATOM 763 C C . LYS A 1 103 ? -15.749 10.637 1.079 1.00 87.88 103 LYS A C 1
ATOM 765 O O . LYS A 1 103 ? -15.622 9.615 0.403 1.00 87.88 103 LYS A O 1
ATOM 770 N N . ARG A 1 104 ? -15.052 10.916 2.189 1.00 90.12 104 ARG A N 1
ATOM 771 C CA . ARG A 1 104 ? -13.946 10.100 2.724 1.00 90.12 104 ARG A CA 1
ATOM 772 C C . ARG A 1 104 ? -14.349 9.408 4.027 1.00 90.12 104 ARG A C 1
ATOM 774 O O . ARG A 1 104 ? -14.655 10.086 4.999 1.00 90.12 104 ARG A O 1
ATOM 781 N N . GLY A 1 105 ? -14.314 8.086 4.096 1.00 92.75 105 GLY A N 1
ATOM 782 C CA . GLY A 1 105 ? -14.520 7.320 5.326 1.00 92.75 105 GLY A CA 1
ATOM 783 C C . GLY A 1 105 ? -13.362 7.474 6.312 1.00 92.75 105 GLY A C 1
ATOM 784 O O . GLY A 1 105 ? -12.362 8.128 6.022 1.00 92.75 105 GLY A O 1
ATOM 785 N N . ASN A 1 106 ? -13.488 6.851 7.480 1.00 94.81 106 ASN A N 1
ATOM 786 C CA . ASN A 1 106 ? -12.355 6.630 8.375 1.00 94.81 106 ASN A CA 1
ATOM 787 C C . ASN A 1 106 ? -11.319 5.760 7.679 1.00 94.81 106 ASN A C 1
ATOM 789 O O . ASN A 1 106 ? -11.688 4.884 6.897 1.00 94.81 106 ASN A O 1
ATOM 793 N N . THR A 1 107 ? -10.048 6.011 7.968 1.00 95.06 107 THR A N 1
ATOM 794 C CA . THR A 1 107 ? -8.944 5.288 7.355 1.00 95.06 107 THR A CA 1
ATOM 795 C C . THR A 1 107 ? -9.122 3.782 7.505 1.00 95.06 107 THR A C 1
ATOM 797 O O . THR A 1 107 ? -9.288 3.282 8.612 1.00 95.06 107 THR A O 1
ATOM 800 N N . SER A 1 108 ? -9.158 3.069 6.383 1.00 97.25 108 SER A N 1
ATOM 801 C CA . SER A 1 108 ? -9.325 1.618 6.365 1.00 97.25 108 SER A CA 1
ATOM 802 C C . SER A 1 108 ? -8.994 1.075 4.978 1.00 97.25 108 SER A C 1
ATOM 804 O O . SER A 1 108 ? -9.250 1.727 3.955 1.00 97.25 108 SER A O 1
ATOM 806 N N . VAL A 1 109 ? -8.456 -0.141 4.931 1.00 98.00 109 VAL A N 1
ATOM 807 C CA . VAL A 1 109 ? -8.159 -0.866 3.690 1.00 98.00 109 VAL A CA 1
ATOM 808 C C . VAL A 1 109 ? -8.574 -2.332 3.802 1.00 98.00 109 VAL A C 1
ATOM 810 O O . VAL A 1 109 ? -8.550 -2.912 4.881 1.00 98.00 109 VAL A O 1
ATOM 813 N N . VAL A 1 110 ? -8.919 -2.959 2.678 1.00 98.31 110 VAL A N 1
ATOM 814 C CA . VAL A 1 110 ? -9.044 -4.419 2.566 1.00 98.31 110 VAL A CA 1
ATOM 815 C C . VAL A 1 110 ? -7.877 -4.949 1.754 1.00 98.31 110 VAL A C 1
ATOM 817 O O . VAL A 1 110 ? -7.721 -4.606 0.582 1.00 98.31 110 VAL A O 1
ATOM 820 N N . LEU A 1 111 ? -7.084 -5.816 2.365 1.00 97.12 111 LEU A N 1
ATOM 821 C CA . LEU A 1 111 ? -6.065 -6.607 1.698 1.00 97.12 111 LEU A CA 1
ATOM 822 C C . LEU A 1 111 ? -6.725 -7.895 1.227 1.00 97.12 111 LEU A C 1
ATOM 824 O O . LEU A 1 111 ? -7.398 -8.570 2.008 1.00 97.12 111 LEU A O 1
ATOM 828 N N . ARG A 1 112 ? -6.553 -8.258 -0.042 1.00 93.69 112 ARG A N 1
ATOM 829 C CA . ARG A 1 112 ? -7.083 -9.526 -0.542 1.00 93.69 112 ARG A CA 1
ATOM 830 C C . ARG A 1 112 ? -6.140 -10.250 -1.472 1.00 93.69 112 ARG A C 1
ATOM 832 O O . ARG A 1 112 ? -5.463 -9.655 -2.306 1.00 93.69 112 ARG A O 1
ATOM 839 N N . LYS A 1 113 ? -6.166 -11.569 -1.351 1.00 89.50 113 LYS A N 1
ATOM 840 C CA . LYS A 1 113 ? -5.377 -12.505 -2.149 1.00 89.50 113 LYS A CA 1
ATOM 841 C C . LYS A 1 113 ? -6.228 -13.736 -2.403 1.00 89.50 113 LYS A C 1
ATOM 843 O O . LYS A 1 113 ? -7.044 -14.109 -1.561 1.00 89.50 113 LYS A O 1
ATOM 848 N N . LYS A 1 114 ? -6.110 -14.347 -3.577 1.00 87.38 114 LYS A N 1
ATOM 849 C CA . LYS A 1 114 ? -6.790 -15.624 -3.817 1.00 87.38 114 LYS A CA 1
ATOM 850 C C . LYS A 1 114 ? -5.935 -16.762 -3.270 1.00 87.38 114 LYS A C 1
ATOM 852 O O . LYS A 1 114 ? -4.725 -16.783 -3.499 1.00 87.38 114 LYS A O 1
ATOM 857 N N . ASN A 1 115 ? -6.579 -17.711 -2.604 1.00 84.56 115 ASN A N 1
ATOM 858 C CA . ASN A 1 115 ? -5.957 -18.958 -2.171 1.00 84.56 115 ASN A CA 1
ATOM 859 C C . ASN A 1 115 ? -5.695 -19.915 -3.357 1.00 84.56 115 ASN A C 1
ATOM 861 O O . ASN A 1 115 ? -5.949 -19.574 -4.517 1.00 84.56 115 ASN A O 1
ATOM 865 N N . ALA A 1 116 ? -5.184 -21.117 -3.065 1.00 78.12 116 ALA A N 1
ATOM 866 C CA . ALA A 1 116 ? -4.882 -22.143 -4.068 1.00 78.12 116 ALA A CA 1
ATOM 867 C C . ALA A 1 116 ? -6.122 -22.568 -4.880 1.00 78.12 116 ALA A C 1
ATOM 869 O O . ALA A 1 116 ? -6.018 -22.891 -6.062 1.00 78.12 116 ALA A O 1
ATOM 870 N N . GLU A 1 117 ? -7.307 -22.493 -4.275 1.00 81.12 117 GLU A N 1
ATOM 871 C CA . GLU A 1 117 ? -8.596 -22.793 -4.902 1.00 81.12 117 GLU A CA 1
ATOM 872 C C . GLU A 1 117 ? -9.159 -21.620 -5.730 1.00 81.12 117 GLU A C 1
ATOM 874 O O . GLU A 1 117 ? -10.254 -21.716 -6.285 1.00 81.12 117 GLU A O 1
ATOM 879 N N . GLY A 1 118 ? -8.442 -20.494 -5.822 1.00 81.75 118 GLY A N 1
ATOM 880 C CA . GLY A 1 118 ? -8.864 -19.308 -6.572 1.00 81.75 118 GLY A CA 1
ATOM 881 C C . GLY A 1 118 ? -9.920 -18.447 -5.866 1.00 81.75 118 GLY A C 1
ATOM 882 O O . GLY A 1 118 ? -10.458 -17.515 -6.473 1.00 81.75 118 GLY A O 1
ATOM 883 N N . VAL A 1 119 ? -10.211 -18.726 -4.593 1.00 89.31 119 VAL A N 1
ATOM 884 C CA . VAL A 1 119 ? -11.166 -17.992 -3.756 1.00 89.31 119 VAL A CA 1
ATOM 885 C C . VAL A 1 119 ? -10.468 -16.820 -3.083 1.00 89.31 119 VAL A C 1
ATOM 887 O O . VAL A 1 119 ? -9.412 -16.968 -2.475 1.00 89.31 119 VAL A O 1
ATOM 890 N N . TRP A 1 120 ? -11.081 -15.642 -3.171 1.00 92.75 120 TRP A N 1
ATOM 891 C CA . TRP A 1 120 ? -10.580 -14.444 -2.511 1.00 92.75 120 TRP A CA 1
ATOM 892 C C . TRP A 1 120 ? -10.694 -14.536 -0.996 1.00 92.75 120 TRP A C 1
ATOM 894 O O . TRP A 1 120 ? -11.772 -14.810 -0.473 1.00 92.75 120 TRP A O 1
ATOM 904 N N . LYS A 1 121 ? -9.589 -14.230 -0.327 1.00 94.75 121 LYS A N 1
ATOM 905 C CA . LYS A 1 121 ? -9.499 -14.015 1.109 1.00 94.75 121 LYS A CA 1
ATOM 906 C C . LYS A 1 121 ? -9.353 -12.539 1.396 1.00 94.75 121 LYS A C 1
ATOM 908 O O . LYS A 1 121 ? -8.492 -11.911 0.790 1.00 94.75 121 LYS A O 1
ATOM 913 N N . ASN A 1 122 ? -10.206 -11.999 2.263 1.00 97.44 122 ASN A N 1
ATOM 914 C CA . ASN A 1 122 ? -10.301 -10.564 2.524 1.00 97.44 122 ASN A CA 1
ATOM 915 C C . ASN A 1 122 ? -9.935 -10.263 3.984 1.00 97.44 122 ASN A C 1
ATOM 917 O O . ASN A 1 122 ? -10.653 -10.655 4.906 1.00 97.44 122 ASN A O 1
ATOM 921 N N . VAL A 1 123 ? -8.831 -9.548 4.179 1.00 98.25 123 VAL A N 1
ATOM 922 C CA . VAL A 1 123 ? -8.315 -9.099 5.475 1.00 98.25 123 VAL A CA 1
ATOM 923 C C . VAL A 1 123 ? -8.547 -7.597 5.583 1.00 98.25 123 VAL A C 1
ATOM 925 O O . VAL A 1 123 ? -7.991 -6.817 4.814 1.00 98.25 123 VAL A O 1
ATOM 928 N N . LEU A 1 124 ? -9.405 -7.189 6.509 1.00 98.38 124 LEU A N 1
ATOM 929 C CA . LEU A 1 124 ? -9.768 -5.792 6.733 1.00 98.38 124 LEU A CA 1
ATOM 930 C C . LEU A 1 124 ? -8.811 -5.160 7.751 1.00 98.38 124 LEU A C 1
ATOM 932 O O . LEU A 1 124 ? -8.586 -5.737 8.810 1.00 98.38 124 LEU A O 1
ATOM 936 N N . VAL A 1 125 ? -8.268 -3.984 7.454 1.00 98.56 125 VAL A N 1
ATOM 937 C CA . VAL A 1 125 ? -7.518 -3.160 8.411 1.00 98.56 125 VAL A CA 1
ATOM 938 C C . VAL A 1 125 ? -8.430 -2.038 8.874 1.00 98.56 125 VAL A C 1
ATOM 940 O O . VAL A 1 125 ? -8.894 -1.247 8.050 1.00 98.56 125 VAL A O 1
ATOM 943 N N . ASP A 1 126 ? -8.662 -2.001 10.180 1.00 98.25 126 ASP A N 1
ATOM 944 C CA . ASP A 1 126 ? -9.589 -1.127 10.892 1.00 98.25 126 ASP A CA 1
ATOM 945 C C . ASP A 1 126 ? -11.062 -1.261 10.478 1.00 98.25 126 ASP A C 1
ATOM 947 O O . ASP A 1 126 ? -11.433 -1.469 9.323 1.00 98.25 126 ASP A O 1
ATOM 951 N N . VAL A 1 127 ? -11.935 -1.136 11.474 1.00 96.75 127 VAL A N 1
ATOM 952 C CA . VAL A 1 127 ? -13.396 -1.196 11.358 1.00 96.75 127 VAL A CA 1
ATOM 953 C C . VAL A 1 127 ? -13.979 0.019 12.069 1.00 96.75 127 VAL A C 1
ATOM 955 O O . VAL A 1 127 ? -14.596 -0.073 13.128 1.00 96.75 127 VAL A O 1
ATOM 958 N N . GLY A 1 128 ? -13.726 1.197 11.504 1.00 94.38 128 GLY A N 1
ATOM 959 C CA . GLY A 1 128 ? -14.206 2.468 12.036 1.00 94.38 128 GLY A CA 1
ATOM 960 C C . GLY A 1 128 ? -15.721 2.645 11.980 1.00 94.38 128 GLY A C 1
ATOM 961 O O . GLY A 1 128 ? -16.438 1.894 11.327 1.00 94.38 128 GLY A O 1
ATOM 962 N N . LYS A 1 129 ? -16.222 3.723 12.589 1.00 92.50 129 LYS A N 1
ATOM 963 C CA . LYS A 1 129 ? -17.658 4.088 12.590 1.00 92.50 129 LYS A CA 1
ATOM 964 C C . LYS A 1 129 ? -18.292 4.270 11.201 1.00 92.50 129 LYS A C 1
ATOM 966 O O . LYS A 1 129 ? -19.509 4.254 11.076 1.00 92.50 129 LYS A O 1
ATOM 971 N N . THR A 1 130 ? -17.488 4.480 10.161 1.00 93.50 130 THR A N 1
ATOM 972 C CA . THR A 1 130 ? -17.957 4.606 8.766 1.00 93.50 130 THR A CA 1
ATOM 973 C C . THR A 1 130 ? -17.934 3.277 8.004 1.00 93.50 130 THR A C 1
ATOM 975 O O . THR A 1 130 ? -18.320 3.249 6.834 1.00 93.50 130 THR A O 1
ATOM 978 N N . PHE A 1 131 ? -17.524 2.168 8.638 1.00 95.75 131 PHE A N 1
ATOM 979 C CA . PHE A 1 131 ? -17.377 0.863 7.988 1.00 95.75 131 PHE A CA 1
ATOM 980 C C . PHE A 1 131 ? -18.652 0.418 7.271 1.00 95.75 131 PHE A C 1
ATOM 982 O O . PHE A 1 131 ? -18.581 0.088 6.091 1.00 95.75 131 PHE A O 1
ATOM 989 N N . ARG A 1 132 ? -19.820 0.455 7.927 1.00 94.62 132 ARG A N 1
ATOM 990 C CA . ARG A 1 132 ? -21.088 0.038 7.306 1.00 94.62 132 ARG A CA 1
ATOM 991 C C . ARG A 1 132 ? -21.390 0.786 6.009 1.00 94.62 132 ARG A C 1
ATOM 993 O O . ARG A 1 132 ? -21.750 0.166 5.009 1.00 94.62 132 ARG A O 1
ATOM 1000 N N . GLU A 1 133 ? -21.244 2.109 6.022 1.00 92.44 133 GLU A N 1
ATOM 1001 C CA . GLU A 1 133 ? -21.483 2.950 4.846 1.00 92.44 133 GLU A CA 1
ATOM 1002 C C . GLU A 1 133 ? -20.481 2.630 3.729 1.00 92.44 133 GLU A C 1
ATOM 1004 O O . GLU A 1 133 ? -20.874 2.435 2.575 1.00 92.44 133 GLU A O 1
ATOM 1009 N N . GLN A 1 134 ? -19.197 2.510 4.071 1.00 93.25 134 GLN A N 1
ATOM 1010 C CA . GLN A 1 134 ? -18.140 2.231 3.100 1.00 93.25 134 GLN A CA 1
ATOM 1011 C C . GLN A 1 134 ? -18.239 0.819 2.520 1.00 93.25 134 GLN A C 1
ATOM 1013 O O . GLN A 1 134 ? -18.131 0.641 1.306 1.00 93.25 134 GLN A O 1
ATOM 1018 N N . ALA A 1 135 ? -18.546 -0.180 3.347 1.00 95.25 135 ALA A N 1
ATOM 1019 C CA . ALA A 1 135 ? -18.768 -1.553 2.913 1.00 95.25 135 ALA A CA 1
ATOM 1020 C C . ALA A 1 135 ? -19.949 -1.617 1.941 1.00 95.25 135 ALA A C 1
ATOM 1022 O O . ALA A 1 135 ? -19.818 -2.181 0.856 1.00 95.25 135 ALA A O 1
ATOM 1023 N N . MET A 1 136 ? -21.067 -0.957 2.261 1.00 94.25 136 MET A N 1
ATOM 1024 C CA . MET A 1 136 ? -22.220 -0.860 1.361 1.00 94.25 136 MET A CA 1
ATOM 1025 C C . MET A 1 136 ? -21.859 -0.188 0.026 1.00 94.25 136 MET A C 1
ATOM 1027 O O . MET A 1 136 ? -22.315 -0.625 -1.031 1.00 94.25 136 MET A O 1
ATOM 1031 N N . ARG A 1 137 ? -21.033 0.863 0.055 1.00 91.12 137 ARG A N 1
ATOM 1032 C CA . ARG A 1 137 ? -20.639 1.629 -1.136 1.00 91.12 137 ARG A CA 1
ATOM 1033 C C . ARG A 1 137 ? -19.636 0.888 -2.025 1.00 91.12 137 ARG A C 1
ATOM 1035 O O . ARG A 1 137 ? -19.708 1.031 -3.252 1.00 91.12 137 ARG A O 1
ATOM 1042 N N . MET A 1 138 ? -18.707 0.137 -1.432 1.00 93.44 138 MET A N 1
ATOM 1043 C CA . MET A 1 138 ? -17.525 -0.383 -2.128 1.00 93.44 138 MET A CA 1
ATOM 1044 C C . MET A 1 138 ? -17.514 -1.900 -2.315 1.00 93.44 138 MET A C 1
ATOM 1046 O O . MET A 1 138 ? -17.172 -2.367 -3.404 1.00 93.44 138 MET A O 1
ATOM 1050 N N . PHE A 1 139 ? -17.936 -2.694 -1.326 1.00 95.25 139 PHE A N 1
ATOM 1051 C CA . PHE A 1 139 ? -17.852 -4.158 -1.418 1.00 95.25 139 PHE A CA 1
ATOM 1052 C C . PHE A 1 139 ? -18.629 -4.747 -2.604 1.00 95.25 139 PHE A C 1
ATOM 1054 O O . PHE A 1 139 ? -18.060 -5.602 -3.291 1.00 95.25 139 PHE A O 1
ATOM 1061 N N . PRO A 1 140 ? -19.853 -4.278 -2.939 1.00 94.19 140 PRO A N 1
ATOM 1062 C CA . PRO A 1 140 ? -20.554 -4.749 -4.132 1.00 94.19 140 PRO A CA 1
ATOM 1063 C C . PRO A 1 140 ? -19.778 -4.486 -5.427 1.00 94.19 140 PRO A C 1
ATOM 1065 O O . PRO A 1 140 ? -19.762 -5.341 -6.310 1.00 94.19 140 PRO A O 1
ATOM 1068 N N . LYS A 1 141 ? -19.092 -3.338 -5.528 1.00 89.94 141 LYS A N 1
ATOM 1069 C CA . LYS A 1 141 ? -18.304 -2.962 -6.714 1.00 89.94 141 LYS A CA 1
ATOM 1070 C C . LYS A 1 141 ? -17.067 -3.838 -6.877 1.00 89.94 141 LYS A C 1
ATOM 1072 O O . LYS A 1 141 ? -16.716 -4.204 -7.992 1.00 89.94 141 LYS A O 1
ATOM 1077 N N . TRP A 1 142 ? -16.422 -4.188 -5.768 1.00 92.38 142 TRP A N 1
ATOM 1078 C CA . TRP A 1 142 ? -15.219 -5.022 -5.760 1.00 92.38 142 TRP A CA 1
ATOM 1079 C C . TRP A 1 142 ? -15.512 -6.528 -5.713 1.00 92.38 142 TRP A C 1
ATOM 1081 O O . TRP A 1 142 ? -14.589 -7.345 -5.771 1.00 92.38 142 TRP A O 1
ATOM 1091 N N . GLY A 1 143 ? -16.780 -6.920 -5.563 1.00 92.75 143 GLY A N 1
ATOM 1092 C CA . GLY A 1 143 ? -17.172 -8.315 -5.371 1.00 92.75 143 GLY A CA 1
ATOM 1093 C C . GLY A 1 143 ? -16.629 -8.923 -4.074 1.00 92.75 143 GLY A C 1
ATOM 1094 O O . GLY A 1 143 ? -16.358 -10.125 -4.038 1.00 92.75 143 GLY A O 1
ATOM 1095 N N . VAL A 1 144 ? -16.441 -8.111 -3.028 1.00 95.06 144 VAL A N 1
ATOM 1096 C CA . VAL A 1 144 ? -16.073 -8.584 -1.686 1.00 95.06 144 VAL A CA 1
ATOM 1097 C C . VAL A 1 144 ? -17.321 -9.179 -1.040 1.00 95.06 144 VAL A C 1
ATOM 1099 O O . VAL A 1 144 ? -18.334 -8.504 -0.876 1.00 95.06 144 VAL A O 1
ATOM 1102 N N . LYS A 1 145 ? -17.261 -10.474 -0.723 1.00 92.94 145 LYS A N 1
ATOM 1103 C CA . LYS A 1 145 ? -18.391 -11.247 -0.175 1.00 92.94 145 LYS A CA 1
ATOM 1104 C C . LYS A 1 145 ? -18.134 -11.765 1.235 1.00 92.94 145 LYS A C 1
ATOM 1106 O O . LYS A 1 145 ? -19.056 -12.267 1.869 1.00 92.94 145 LYS A O 1
ATOM 1111 N N . THR A 1 146 ? -16.891 -11.670 1.692 1.00 95.31 146 THR A N 1
ATOM 1112 C CA . THR A 1 146 ? -16.431 -12.207 2.966 1.00 95.31 146 THR A CA 1
ATOM 1113 C C . THR A 1 146 ? -15.536 -11.200 3.665 1.00 95.31 146 THR A C 1
ATOM 1115 O O . THR A 1 146 ? -14.875 -10.395 3.010 1.00 95.31 146 THR A O 1
ATOM 1118 N N . VAL A 1 147 ? -15.514 -11.273 4.991 1.00 97.38 147 VAL A N 1
ATOM 1119 C CA . VAL A 1 147 ? -14.492 -10.658 5.843 1.00 97.38 147 VAL A CA 1
ATOM 1120 C C . VAL A 1 147 ? -13.862 -11.819 6.597 1.00 97.38 147 VAL A C 1
ATOM 1122 O O . VAL A 1 147 ? -14.490 -12.392 7.488 1.00 97.38 147 VAL A O 1
ATOM 1125 N N . ASP A 1 148 ? -12.672 -12.229 6.165 1.00 97.19 148 ASP A N 1
ATOM 1126 C CA . ASP A 1 148 ? -12.006 -13.438 6.649 1.00 97.19 148 ASP A CA 1
ATOM 1127 C C . ASP A 1 148 ? -11.169 -13.171 7.908 1.00 97.19 148 ASP A C 1
ATOM 1129 O O . ASP A 1 148 ? -11.025 -14.074 8.733 1.00 97.19 148 ASP A O 1
ATOM 1133 N N . ALA A 1 149 ? -10.659 -11.946 8.070 1.00 98.25 149 ALA A N 1
ATOM 1134 C CA . ALA A 1 149 ? -9.953 -11.475 9.260 1.00 98.25 149 ALA A CA 1
ATOM 1135 C C . ALA A 1 149 ? -9.998 -9.943 9.375 1.00 98.25 149 ALA A C 1
ATOM 1137 O O . ALA A 1 149 ? -10.214 -9.243 8.383 1.00 98.25 149 ALA A O 1
ATOM 1138 N N . VAL A 1 150 ? -9.757 -9.434 10.584 1.00 98.62 150 VAL A N 1
ATOM 1139 C CA . VAL A 1 150 ? -9.629 -8.002 10.888 1.00 98.62 150 VAL A CA 1
ATOM 1140 C C . VAL A 1 150 ? -8.308 -7.748 11.608 1.00 98.62 150 VAL A C 1
ATOM 1142 O O . VAL A 1 150 ? -7.986 -8.472 12.546 1.00 98.62 150 VAL A O 1
ATOM 1145 N N . LEU A 1 151 ? -7.569 -6.716 11.214 1.00 98.62 151 LEU A N 1
ATOM 1146 C CA . LEU A 1 151 ? -6.425 -6.166 11.942 1.00 98.62 151 LEU A CA 1
ATOM 1147 C C . LEU A 1 151 ? -6.823 -4.783 12.467 1.00 98.62 151 LEU A C 1
ATOM 1149 O O . LEU A 1 151 ? -7.286 -3.962 11.681 1.00 98.62 151 LEU A O 1
ATOM 1153 N N . LEU A 1 152 ? -6.663 -4.516 13.762 1.00 98.44 152 LEU A N 1
ATOM 1154 C CA . LEU A 1 152 ? -6.889 -3.185 14.330 1.00 98.44 152 LEU A CA 1
ATOM 1155 C C . LEU A 1 152 ? -5.554 -2.497 14.603 1.00 98.44 152 LEU A C 1
ATOM 1157 O O . LEU A 1 152 ? -4.672 -3.083 15.237 1.00 98.44 152 LEU A O 1
ATOM 1161 N N . THR A 1 153 ? -5.428 -1.255 14.145 1.00 97.56 153 THR A N 1
ATOM 1162 C CA . THR A 1 153 ? -4.230 -0.430 14.320 1.00 97.56 153 THR A CA 1
ATOM 1163 C C . THR A 1 153 ? -4.128 0.111 15.742 1.00 97.56 153 THR A C 1
ATOM 1165 O O . THR A 1 153 ? -3.058 0.048 16.344 1.00 97.56 153 THR A O 1
ATOM 1168 N N . HIS A 1 154 ? -5.227 0.628 16.301 1.00 95.94 154 HIS A N 1
ATOM 1169 C CA . HIS A 1 154 ? -5.242 1.246 17.628 1.00 95.94 154 HIS A CA 1
ATOM 1170 C C . HIS A 1 154 ? -6.656 1.386 18.225 1.00 95.94 154 HIS A C 1
ATOM 1172 O O . HIS A 1 154 ? -7.669 1.062 17.608 1.00 95.94 154 HIS A O 1
ATOM 1178 N N . GLY A 1 155 ? -6.726 1.886 19.463 1.00 93.94 155 GLY A N 1
ATOM 1179 C CA . GLY A 1 155 ? -7.952 1.997 20.259 1.00 93.94 155 GLY A CA 1
ATOM 1180 C C . GLY A 1 155 ? -8.726 3.319 20.161 1.00 93.94 155 GLY A C 1
ATOM 1181 O O . GLY A 1 155 ? -9.383 3.675 21.142 1.00 93.94 155 GLY A O 1
ATOM 1182 N N . HIS A 1 156 ? -8.679 4.062 19.046 1.00 94.38 156 HIS A N 1
ATOM 1183 C CA . HIS A 1 156 ? -9.580 5.209 18.833 1.00 94.38 156 HIS A CA 1
ATOM 1184 C C . HIS A 1 156 ? -10.849 4.829 18.068 1.00 94.38 156 HIS A C 1
ATOM 1186 O O . HIS A 1 156 ? -10.890 3.873 17.301 1.00 94.38 156 HIS A O 1
ATOM 1192 N N . ALA A 1 157 ? -11.918 5.599 18.281 1.00 92.38 157 ALA A N 1
ATOM 1193 C CA . ALA A 1 157 ? -13.252 5.317 17.752 1.00 92.38 157 ALA A CA 1
ATOM 1194 C C . ALA A 1 157 ? -13.289 5.081 16.231 1.00 92.38 157 ALA A C 1
ATOM 1196 O O . ALA A 1 157 ? -14.055 4.269 15.718 1.00 92.38 157 ALA A O 1
ATOM 1197 N N . ASP A 1 158 ? -12.464 5.800 15.494 1.00 92.12 158 ASP A N 1
ATOM 1198 C CA . ASP A 1 158 ? -12.326 5.701 14.051 1.00 92.12 158 ASP A CA 1
ATOM 1199 C C . ASP A 1 158 ? -11.630 4.437 13.553 1.00 92.12 158 ASP A C 1
ATOM 1201 O O . ASP A 1 158 ? -11.808 4.117 12.384 1.00 92.12 158 ASP A O 1
ATOM 1205 N N . ALA A 1 159 ? -10.952 3.687 14.421 1.00 95.69 159 ALA A N 1
ATOM 1206 C CA . ALA A 1 159 ? -10.355 2.402 14.080 1.00 95.69 159 ALA A CA 1
ATOM 1207 C C . ALA A 1 159 ? -11.260 1.200 14.408 1.00 95.69 159 ALA A C 1
ATOM 1209 O O . ALA A 1 159 ? -11.136 0.167 13.758 1.00 95.69 159 ALA A O 1
ATOM 1210 N N . TYR A 1 160 ? -12.184 1.290 15.382 1.00 95.88 160 TYR A N 1
ATOM 1211 C CA . TYR A 1 160 ? -12.925 0.097 15.847 1.00 95.88 160 TYR A CA 1
ATOM 1212 C C . TYR A 1 160 ? -14.416 0.275 16.198 1.00 95.88 160 TYR A C 1
ATOM 1214 O O . TYR A 1 160 ? -15.075 -0.705 16.546 1.00 95.88 160 TYR A O 1
ATOM 1222 N N . PHE A 1 161 ? -15.014 1.472 16.114 1.00 95.88 161 PHE A N 1
ATOM 1223 C CA . PHE A 1 161 ? -16.434 1.629 16.495 1.00 95.88 161 PHE A CA 1
ATOM 1224 C C . PHE A 1 161 ? -17.442 0.973 15.538 1.00 95.88 161 PHE A C 1
ATOM 1226 O O . PHE A 1 161 ? -18.616 0.872 15.881 1.00 95.88 161 PHE A O 1
ATOM 1233 N N . GLY A 1 162 ? -17.008 0.505 14.370 1.00 95.31 162 GLY A N 1
ATOM 1234 C CA . GLY A 1 162 ? -17.810 -0.297 13.446 1.00 95.31 162 GLY A CA 1
ATOM 1235 C C . GLY A 1 162 ? -17.758 -1.802 13.726 1.00 95.31 162 GLY A C 1
ATOM 1236 O O . GLY A 1 162 ? -18.307 -2.573 12.945 1.00 95.31 162 GLY A O 1
ATOM 1237 N N . LEU A 1 163 ? -17.110 -2.263 14.806 1.00 95.69 163 LEU A N 1
ATOM 1238 C CA . LEU A 1 163 ? -17.016 -3.697 15.121 1.00 95.69 163 LEU A CA 1
ATOM 1239 C C . LEU A 1 163 ? -18.385 -4.389 15.237 1.00 95.69 163 LEU A C 1
ATOM 1241 O O . LEU A 1 163 ? -18.503 -5.555 14.864 1.00 95.69 163 LEU A O 1
ATOM 1245 N N . ASP A 1 164 ? -19.424 -3.696 15.711 1.00 93.38 164 ASP A N 1
ATOM 1246 C CA . ASP A 1 164 ? -20.763 -4.290 15.838 1.00 93.38 164 ASP A CA 1
ATOM 1247 C C . ASP A 1 164 ? -21.404 -4.580 14.473 1.00 93.38 164 ASP A C 1
ATOM 1249 O O . ASP A 1 164 ? -22.129 -5.565 14.318 1.00 93.38 164 ASP A O 1
ATOM 1253 N N . ASP A 1 165 ? -21.050 -3.804 13.443 1.00 94.25 165 ASP A N 1
ATOM 1254 C CA . ASP A 1 165 ? -21.515 -4.027 12.072 1.00 94.25 165 ASP A CA 1
ATOM 1255 C C . ASP A 1 165 ? -20.989 -5.357 11.488 1.00 94.25 165 ASP A C 1
ATOM 1257 O O . ASP A 1 165 ? -21.518 -5.841 10.486 1.00 94.25 165 ASP A O 1
ATOM 1261 N N . LEU A 1 166 ? -19.993 -6.004 12.118 1.00 94.75 166 LEU A N 1
ATOM 1262 C CA . LEU A 1 166 ? -19.516 -7.347 11.755 1.00 94.75 166 LEU A CA 1
ATOM 1263 C C . LEU A 1 166 ? -20.484 -8.479 12.143 1.00 94.75 166 LEU A C 1
ATOM 1265 O O . LEU A 1 166 ? -20.265 -9.627 11.739 1.00 94.75 166 LEU A O 1
ATOM 1269 N N . ARG A 1 167 ? -21.558 -8.196 12.893 1.00 91.56 167 ARG A N 1
ATOM 1270 C CA . ARG A 1 167 ? -22.554 -9.199 13.314 1.00 91.56 167 ARG A CA 1
ATOM 1271 C C . ARG A 1 167 ? -23.148 -9.951 12.125 1.00 91.5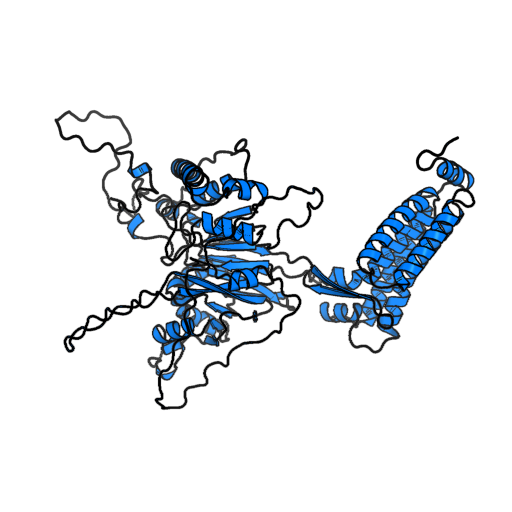6 167 ARG A C 1
ATOM 1273 O O . ARG A 1 167 ? -23.022 -11.174 12.045 1.00 91.56 167 ARG A O 1
ATOM 1280 N N . GLU A 1 168 ? -23.707 -9.215 11.163 1.00 90.06 168 GLU A N 1
ATOM 1281 C CA . GLU A 1 168 ? -24.317 -9.807 9.964 1.00 90.06 168 GLU A CA 1
ATOM 1282 C C . GLU A 1 168 ? -23.296 -10.574 9.118 1.00 90.06 168 GLU A C 1
ATOM 1284 O O . GLU A 1 168 ? -23.634 -11.576 8.486 1.00 90.06 168 GLU A O 1
ATOM 1289 N N . TRP A 1 169 ? -22.032 -10.145 9.120 1.00 93.00 169 TRP A N 1
ATOM 1290 C CA . TRP A 1 169 ? -20.961 -10.847 8.419 1.00 93.00 169 TRP A CA 1
ATOM 1291 C C . TRP A 1 169 ? -20.683 -12.210 9.045 1.00 93.00 169 TRP A C 1
ATOM 1293 O O . TRP A 1 169 ? -20.512 -13.183 8.311 1.00 93.00 169 TRP A O 1
ATOM 1303 N N . CYS A 1 170 ? -20.667 -12.309 10.375 1.00 91.00 170 CYS A N 1
ATOM 1304 C CA . CYS A 1 170 ? -20.483 -13.582 11.072 1.00 91.00 170 CYS A CA 1
ATOM 1305 C C . CYS A 1 170 ? -21.645 -14.549 10.798 1.00 91.00 170 CYS A C 1
ATOM 1307 O O . CYS A 1 170 ? -21.430 -15.744 10.586 1.00 91.00 170 CYS A O 1
ATOM 1309 N N . GLU A 1 171 ? -22.877 -14.037 10.792 1.00 89.50 171 GLU A N 1
ATOM 1310 C CA . GLU A 1 171 ? -24.086 -14.828 10.545 1.00 89.50 171 GLU A CA 1
ATOM 1311 C C . GLU A 1 171 ? -24.171 -15.316 9.099 1.00 89.50 171 GLU A C 1
ATOM 1313 O O . GLU A 1 171 ? -24.292 -16.518 8.862 1.00 89.50 171 GLU A O 1
ATOM 1318 N N . ARG A 1 172 ? -24.048 -14.409 8.123 1.00 89.88 172 ARG A N 1
ATOM 1319 C CA . ARG A 1 172 ? -24.178 -14.736 6.693 1.00 89.88 172 ARG A CA 1
ATOM 1320 C C . ARG A 1 172 ? -23.062 -15.646 6.193 1.00 89.88 172 ARG A C 1
ATOM 1322 O O . ARG A 1 172 ? -23.311 -16.483 5.330 1.00 89.88 172 ARG A O 1
ATOM 1329 N N . GLN A 1 173 ? -21.846 -15.489 6.719 1.00 93.31 173 GLN A N 1
ATOM 1330 C CA . GLN A 1 173 ? -20.720 -16.366 6.383 1.00 93.31 173 GLN A CA 1
ATOM 1331 C C . GLN A 1 173 ? -20.709 -17.657 7.217 1.00 93.31 173 GLN A C 1
ATOM 1333 O O . GLN A 1 173 ? -19.939 -18.566 6.915 1.00 93.31 173 GLN A O 1
ATOM 1338 N N . GLY A 1 174 ? -21.514 -17.739 8.283 1.00 89.50 174 GLY A N 1
ATOM 1339 C CA . GLY A 1 174 ? -21.546 -18.880 9.200 1.00 89.50 174 GLY A CA 1
ATOM 1340 C C . GLY A 1 174 ? -20.229 -19.132 9.946 1.00 89.50 174 GLY A C 1
ATOM 1341 O O . GLY A 1 174 ? -20.030 -20.224 10.478 1.00 89.50 174 GLY A O 1
ATOM 1342 N N . LYS A 1 175 ? -19.318 -18.152 9.983 1.00 91.75 175 LYS A N 1
ATOM 1343 C CA . LYS A 1 175 ? -17.964 -18.270 10.545 1.00 91.75 175 LYS A CA 1
ATOM 1344 C C . LYS A 1 175 ? -17.677 -17.083 11.460 1.00 91.75 175 LYS A C 1
ATOM 1346 O O . LYS A 1 175 ? -18.032 -15.951 11.153 1.00 91.75 175 LYS A O 1
ATOM 1351 N N . ALA A 1 176 ? -17.010 -17.359 12.578 1.00 93.31 176 ALA A N 1
ATOM 1352 C CA . ALA A 1 176 ? -16.499 -16.322 13.463 1.00 93.31 176 ALA A CA 1
ATOM 1353 C C . ALA A 1 176 ? -15.288 -15.603 12.839 1.00 93.31 176 ALA A C 1
ATOM 1355 O O . ALA A 1 176 ? -14.415 -16.254 12.258 1.00 93.31 176 ALA A O 1
ATOM 1356 N N . ILE A 1 177 ? -15.222 -14.280 12.978 1.00 96.75 177 ILE A N 1
ATOM 1357 C CA . ILE A 1 177 ? -14.169 -13.457 12.371 1.00 96.75 177 ILE A CA 1
ATOM 1358 C C . ILE A 1 177 ? -13.019 -13.282 13.376 1.00 96.75 177 ILE A C 1
ATOM 1360 O O . ILE A 1 177 ? -13.246 -12.769 14.475 1.00 96.75 177 ILE A O 1
ATOM 1364 N N . PRO A 1 178 ? -11.784 -13.707 13.055 1.00 97.19 178 PRO A N 1
ATOM 1365 C CA . PRO A 1 178 ? -10.623 -13.416 13.881 1.00 97.19 178 PRO A CA 1
ATOM 1366 C C . PRO A 1 178 ? -10.245 -11.933 13.800 1.00 97.19 178 PRO A C 1
ATOM 1368 O O . PRO A 1 178 ? -10.108 -11.378 12.710 1.00 97.19 178 PRO A O 1
ATOM 1371 N N . VAL A 1 179 ? -10.058 -11.311 14.964 1.00 98.00 179 VAL A N 1
ATOM 1372 C CA . VAL A 1 179 ? -9.666 -9.906 15.120 1.00 98.00 179 VAL A CA 1
ATOM 1373 C C . VAL A 1 179 ? -8.306 -9.854 15.801 1.00 98.00 179 VAL A C 1
ATOM 1375 O O . VAL A 1 179 ? -8.165 -10.308 16.938 1.00 98.00 179 VAL A O 1
ATOM 1378 N N . TYR A 1 180 ? -7.313 -9.321 15.102 1.00 98.44 180 TYR A N 1
ATOM 1379 C CA . TYR A 1 180 ? -5.938 -9.180 15.556 1.00 98.44 180 TYR A CA 1
ATOM 1380 C C . TYR A 1 180 ? -5.708 -7.755 16.045 1.00 98.44 180 TYR A C 1
ATOM 1382 O O . TYR A 1 180 ? -6.005 -6.796 15.337 1.00 98.44 180 TYR A O 1
ATOM 1390 N N . LEU A 1 181 ? -5.205 -7.622 17.265 1.00 97.44 181 LEU A N 1
ATOM 1391 C CA . LEU A 1 181 ? -5.015 -6.344 17.946 1.00 97.44 181 LEU A CA 1
ATOM 1392 C C . LEU A 1 181 ? -4.038 -6.521 19.108 1.00 97.44 181 LEU A C 1
ATOM 1394 O O . LEU A 1 181 ? -3.933 -7.619 19.664 1.00 97.44 181 LEU A O 1
ATOM 1398 N N . ASN A 1 182 ? -3.325 -5.468 19.497 1.00 95.19 182 ASN A N 1
ATOM 1399 C CA . ASN A 1 182 ? -2.473 -5.546 20.681 1.00 95.19 182 ASN A CA 1
ATOM 1400 C C . ASN A 1 182 ? -3.288 -5.512 21.983 1.00 95.19 182 ASN A C 1
ATOM 1402 O O . ASN A 1 182 ? -4.504 -5.290 22.008 1.00 95.19 182 ASN A O 1
ATOM 1406 N N . ARG A 1 183 ? -2.595 -5.748 23.100 1.00 94.56 183 ARG A N 1
ATOM 1407 C CA . ARG A 1 183 ? -3.211 -5.807 24.431 1.00 94.56 183 ARG A CA 1
ATOM 1408 C C . ARG A 1 183 ? -3.891 -4.494 24.827 1.00 94.56 183 ARG A C 1
ATOM 1410 O O . ARG A 1 183 ? -4.958 -4.539 25.435 1.00 94.56 183 ARG A O 1
ATOM 1417 N N . GLU A 1 184 ? -3.281 -3.357 24.503 1.00 92.12 184 GLU A N 1
ATOM 1418 C CA . GLU A 1 184 ? -3.820 -2.035 24.835 1.00 92.12 184 GLU A CA 1
ATOM 1419 C C . GLU A 1 184 ? -5.131 -1.769 24.089 1.00 92.12 184 GLU A C 1
ATOM 1421 O O . GLU A 1 184 ? -6.142 -1.434 24.711 1.00 92.12 184 GLU A O 1
ATOM 1426 N N . THR A 1 185 ? -5.150 -2.019 22.777 1.00 95.12 185 THR A N 1
ATOM 1427 C CA . THR A 1 185 ? -6.349 -1.882 21.940 1.00 95.12 185 THR A CA 1
ATOM 1428 C C . THR A 1 185 ? -7.451 -2.831 22.402 1.00 95.12 185 THR A C 1
ATOM 1430 O O . THR A 1 185 ? -8.605 -2.420 22.505 1.00 95.12 185 THR A O 1
ATOM 1433 N N . PHE A 1 186 ? -7.116 -4.072 22.771 1.00 96.19 186 PHE A N 1
ATOM 1434 C CA . PHE A 1 186 ? -8.096 -5.007 23.331 1.00 96.19 186 PHE A CA 1
ATOM 1435 C C . PHE A 1 186 ? -8.745 -4.484 24.616 1.00 96.19 186 PHE A C 1
ATOM 1437 O O . PHE A 1 186 ? -9.960 -4.589 24.758 1.00 96.19 186 PHE A O 1
ATOM 1444 N N . GLY A 1 187 ? -7.975 -3.865 25.517 1.00 95.06 187 GLY A N 1
ATOM 1445 C CA . GLY A 1 187 ? -8.529 -3.246 26.724 1.00 95.06 187 GLY A CA 1
ATOM 1446 C C . GLY A 1 187 ? -9.541 -2.136 26.412 1.00 95.06 187 GLY A C 1
ATOM 1447 O O . GLY A 1 187 ? -10.579 -2.050 27.063 1.00 95.06 187 GLY A O 1
ATOM 1448 N N . LYS A 1 188 ? -9.291 -1.329 25.371 1.00 94.44 188 LYS A N 1
ATOM 1449 C CA . LYS A 1 188 ? -10.243 -0.304 24.899 1.00 94.44 188 LYS A CA 1
ATOM 1450 C C . LYS A 1 188 ? -11.513 -0.916 24.316 1.00 94.44 188 LYS A C 1
ATOM 1452 O O . LYS A 1 188 ? -12.610 -0.437 24.596 1.00 94.44 188 LYS A O 1
ATOM 1457 N N . VAL A 1 189 ? -11.374 -1.995 23.548 1.00 94.12 189 VAL A N 1
ATOM 1458 C CA . VAL A 1 189 ? -12.517 -2.741 23.007 1.00 94.12 189 VAL A CA 1
ATOM 1459 C C . VAL A 1 189 ? -13.354 -3.354 24.129 1.00 94.12 189 VAL A C 1
ATOM 1461 O O . VAL A 1 189 ? -14.576 -3.260 24.085 1.00 94.12 189 VAL A O 1
ATOM 1464 N N . GLU A 1 190 ? -12.727 -3.939 25.150 1.00 93.88 190 GLU A N 1
ATOM 1465 C CA . GLU A 1 190 ? -13.424 -4.515 26.307 1.00 93.88 190 GLU A CA 1
ATOM 1466 C C . GLU A 1 190 ? -14.198 -3.456 27.111 1.00 93.88 190 GLU A C 1
ATOM 1468 O O . GLU A 1 190 ? -15.300 -3.729 27.593 1.00 93.88 190 GLU A O 1
ATOM 1473 N N . GLU A 1 191 ? -13.654 -2.242 27.221 1.00 92.94 191 GLU A N 1
ATOM 1474 C CA . GLU A 1 191 ? -14.308 -1.107 27.878 1.00 92.94 191 GLU A CA 1
ATOM 1475 C C . GLU A 1 191 ? -15.518 -0.594 27.078 1.00 92.94 191 GLU A C 1
ATOM 1477 O O . GLU A 1 191 ? -16.591 -0.380 27.646 1.00 92.94 191 GLU A O 1
ATOM 1482 N N . ALA A 1 192 ? -15.368 -0.421 25.762 1.00 92.94 192 ALA A N 1
ATOM 1483 C CA . ALA A 1 192 ? -16.404 0.156 24.901 1.00 92.94 192 ALA A CA 1
ATOM 1484 C C . ALA A 1 192 ? -17.486 -0.853 24.470 1.00 92.94 192 ALA A C 1
ATOM 1486 O O . ALA A 1 192 ? -18.664 -0.503 24.381 1.00 92.94 192 ALA A O 1
ATOM 1487 N N . PHE A 1 193 ? -17.103 -2.108 24.220 1.00 91.50 193 PHE A N 1
ATOM 1488 C CA . PHE A 1 193 ? -17.966 -3.193 23.741 1.00 91.50 193 PHE A CA 1
ATOM 1489 C C . PHE A 1 193 ? -17.904 -4.427 24.657 1.00 91.50 193 PHE A C 1
ATOM 1491 O O . PHE A 1 193 ? -17.611 -5.538 24.202 1.00 91.50 193 PHE A O 1
ATOM 1498 N N . PRO A 1 194 ? -18.233 -4.284 25.955 1.00 90.19 194 PRO A N 1
ATOM 1499 C CA . PRO A 1 194 ? -18.076 -5.358 26.934 1.00 90.19 194 PRO A CA 1
ATOM 1500 C C . PRO A 1 194 ? -18.851 -6.634 26.574 1.00 90.19 194 PRO A C 1
ATOM 1502 O O . PRO A 1 194 ? -18.404 -7.734 26.886 1.00 90.19 194 PRO A O 1
ATOM 1505 N N . TYR A 1 195 ? -19.987 -6.500 25.884 1.00 86.94 195 TYR A N 1
ATOM 1506 C CA . TYR A 1 195 ? -20.832 -7.613 25.442 1.00 86.94 195 TYR A CA 1
ATOM 1507 C C . TYR A 1 195 ? -20.221 -8.449 24.301 1.00 86.94 195 TYR A C 1
ATOM 1509 O O . TYR A 1 195 ? -20.648 -9.582 24.096 1.00 86.94 195 TYR A O 1
ATOM 1517 N N . MET A 1 196 ? -19.239 -7.920 23.555 1.00 87.25 196 MET A N 1
ATOM 1518 C CA . MET A 1 196 ? -18.518 -8.670 22.511 1.00 87.25 196 MET A CA 1
ATOM 1519 C C . MET A 1 196 ? -17.373 -9.518 23.076 1.00 87.25 196 MET A C 1
ATOM 1521 O O . MET A 1 196 ? -16.879 -10.427 22.406 1.00 87.25 196 MET A O 1
ATOM 1525 N N . VAL A 1 197 ? -16.931 -9.205 24.295 1.00 85.69 197 VAL A N 1
ATOM 1526 C CA . VAL A 1 197 ? -15.829 -9.892 24.977 1.00 85.69 197 VAL A CA 1
ATOM 1527 C C . VAL A 1 197 ? -16.371 -10.870 26.015 1.00 85.69 197 VAL A C 1
ATOM 1529 O O . VAL A 1 197 ? -15.968 -12.031 26.041 1.00 85.69 197 VAL A O 1
ATOM 1532 N N . ASP A 1 198 ? -17.325 -10.425 26.833 1.00 80.06 198 ASP A N 1
ATOM 1533 C CA . ASP A 1 198 ? -17.900 -11.195 27.930 1.00 80.06 198 ASP A CA 1
ATOM 1534 C C . ASP A 1 198 ? -19.379 -11.511 27.668 1.00 80.06 198 ASP A C 1
ATOM 1536 O O . ASP A 1 198 ? -20.254 -10.641 27.718 1.00 80.06 198 ASP A O 1
ATOM 1540 N N . LYS A 1 199 ? -19.666 -12.800 27.443 1.00 73.50 199 LYS A N 1
ATOM 1541 C CA . LYS A 1 199 ? -21.024 -13.302 27.183 1.00 73.50 199 LYS A CA 1
ATOM 1542 C C . LYS A 1 199 ? -21.994 -13.046 28.340 1.00 73.50 199 LYS A C 1
ATOM 1544 O O . LYS A 1 199 ? -23.200 -13.017 28.108 1.00 73.50 199 LYS A O 1
ATOM 1549 N N . THR A 1 200 ? -21.509 -12.852 29.569 1.00 70.38 200 THR A N 1
ATOM 1550 C CA . THR A 1 200 ? -22.368 -12.549 30.729 1.00 70.38 200 THR A CA 1
ATOM 1551 C C . THR A 1 200 ? -22.942 -11.134 30.686 1.00 70.38 200 THR A C 1
ATOM 1553 O O . THR A 1 200 ? -23.948 -10.858 31.338 1.00 70.38 200 THR A O 1
ATOM 1556 N N . LYS A 1 201 ? -22.345 -10.244 29.884 1.00 71.62 201 LYS A N 1
ATOM 1557 C CA . LYS A 1 201 ? -22.754 -8.841 29.733 1.00 71.62 201 LYS A CA 1
ATOM 1558 C C . LYS A 1 201 ? -23.715 -8.617 28.562 1.00 71.62 201 LYS A C 1
ATOM 1560 O O . LYS A 1 201 ? -24.054 -7.477 28.253 1.00 71.62 201 LYS A O 1
ATOM 1565 N N . VAL A 1 202 ? -24.161 -9.689 27.908 1.00 70.25 202 VAL A N 1
ATOM 1566 C CA . VAL A 1 202 ? -25.144 -9.634 26.823 1.00 70.25 202 VAL A CA 1
ATOM 1567 C C . VAL A 1 202 ? -26.536 -9.431 27.422 1.00 70.25 202 VAL A C 1
ATOM 1569 O O . VAL A 1 202 ? -26.997 -10.239 28.228 1.00 70.25 202 VAL A O 1
ATOM 1572 N N . SER A 1 203 ? -27.234 -8.365 27.024 1.00 64.31 203 SER A N 1
ATOM 1573 C CA . SER A 1 203 ? -28.655 -8.209 27.346 1.00 64.31 203 SER A CA 1
ATOM 1574 C C . SER A 1 203 ? -29.433 -9.345 26.684 1.00 64.31 203 SER A C 1
ATOM 1576 O O . SER A 1 203 ? -29.310 -9.540 25.474 1.00 64.31 203 SER A O 1
ATOM 1578 N N . GLY A 1 204 ? -30.214 -10.106 27.453 1.00 44.94 204 GLY A N 1
ATOM 1579 C CA . GLY A 1 204 ? -30.952 -11.254 26.923 1.00 44.94 204 GLY A CA 1
ATOM 1580 C C . GLY A 1 204 ? -31.747 -10.907 25.656 1.00 44.94 204 GLY A C 1
ATOM 1581 O O . GLY A 1 204 ? -32.498 -9.936 25.649 1.00 44.94 204 GLY A O 1
ATOM 1582 N N . GLY A 1 205 ? -31.572 -11.706 24.595 1.00 55.25 205 GLY A N 1
ATOM 1583 C CA . GLY A 1 205 ? -32.372 -11.647 23.364 1.00 55.25 205 GLY A CA 1
ATOM 1584 C C . GLY A 1 205 ? -31.711 -11.040 22.117 1.00 55.25 205 GLY A C 1
ATOM 1585 O O . GLY A 1 205 ? -32.340 -11.080 21.066 1.00 55.25 205 GLY A O 1
ATOM 1586 N N . GLY A 1 206 ? -30.485 -10.506 22.190 1.00 59.69 206 GLY A N 1
ATOM 1587 C CA . GLY A 1 206 ? -29.758 -9.992 21.016 1.00 59.69 206 GLY A CA 1
ATOM 1588 C C . GLY A 1 206 ? -28.649 -10.933 20.536 1.00 59.69 206 GLY A C 1
ATOM 1589 O O . GLY A 1 206 ? -27.841 -11.388 21.347 1.00 59.69 206 GLY A O 1
ATOM 1590 N N . ASP A 1 207 ? -28.575 -11.198 19.228 1.00 68.69 207 ASP A N 1
ATOM 1591 C CA . ASP A 1 207 ? -27.401 -11.833 18.610 1.00 68.69 207 ASP A CA 1
ATOM 1592 C C . ASP A 1 207 ? -26.178 -10.914 18.783 1.00 68.69 207 ASP A C 1
ATOM 1594 O O . ASP A 1 207 ? -26.352 -9.703 18.758 1.00 68.69 207 ASP A O 1
ATOM 1598 N N . VAL A 1 208 ? -24.959 -11.445 18.975 1.00 78.94 208 VAL A N 1
ATOM 1599 C CA . VAL A 1 208 ? -23.660 -10.735 19.194 1.00 78.94 208 VAL A CA 1
ATOM 1600 C C . VAL A 1 208 ? -22.676 -11.109 18.067 1.00 78.94 208 VAL A C 1
ATOM 1602 O O . VAL A 1 208 ? -22.704 -12.281 17.673 1.00 78.94 208 VAL A O 1
ATOM 1605 N N . PRO A 1 209 ? -21.809 -10.217 17.517 1.00 82.25 209 PRO A N 1
ATOM 1606 C CA . PRO A 1 209 ? -20.824 -10.657 16.530 1.00 82.25 209 PRO A CA 1
ATOM 1607 C C . PRO A 1 209 ? -19.941 -11.767 17.109 1.00 82.25 209 PRO A C 1
ATOM 1609 O O . PRO A 1 209 ? -19.431 -11.678 18.227 1.00 82.25 209 PRO A O 1
ATOM 1612 N N . LYS A 1 210 ? -19.751 -12.837 16.336 1.00 89.44 210 LYS A N 1
ATOM 1613 C CA . LYS A 1 210 ? -18.896 -13.960 16.731 1.00 89.44 210 LYS A CA 1
ATOM 1614 C C . LYS A 1 210 ? -17.457 -13.614 16.367 1.00 89.44 210 LYS A C 1
ATOM 1616 O O . LYS A 1 210 ? -16.997 -13.950 15.281 1.00 89.44 210 LYS A O 1
ATOM 1621 N N . LEU A 1 211 ? -16.761 -12.919 17.260 1.00 93.31 211 LEU A N 1
ATOM 1622 C CA . LEU A 1 211 ? -15.370 -12.509 17.058 1.00 93.31 211 LEU A CA 1
ATOM 1623 C C . LEU A 1 211 ? -14.406 -13.437 17.807 1.00 93.31 211 LEU A C 1
ATOM 1625 O O . LEU A 1 211 ? -14.707 -13.913 18.902 1.00 93.31 211 LEU A O 1
ATOM 1629 N N . ILE A 1 212 ? -13.241 -13.705 17.212 1.00 93.56 212 ILE A N 1
ATOM 1630 C CA . ILE A 1 212 ? -12.146 -14.448 17.852 1.00 93.56 212 ILE A CA 1
ATOM 1631 C C . ILE A 1 212 ? -10.990 -13.482 18.089 1.00 93.56 212 ILE A C 1
ATOM 1633 O O . ILE A 1 212 ? -10.284 -13.113 17.155 1.00 93.56 212 ILE A O 1
ATOM 1637 N N . TRP A 1 213 ? -10.758 -13.111 19.343 1.00 95.25 213 TRP A N 1
ATOM 1638 C CA . TRP A 1 213 ? -9.694 -12.179 19.708 1.00 95.25 213 TRP A CA 1
ATOM 1639 C C . TRP A 1 213 ? -8.308 -12.839 19.623 1.00 95.25 213 TRP A C 1
ATOM 1641 O O . TRP A 1 213 ? -8.021 -13.837 20.298 1.00 95.25 213 TRP A O 1
ATOM 1651 N N . LYS A 1 214 ? -7.439 -12.279 18.779 1.00 96.00 214 LYS A N 1
ATOM 1652 C CA . LYS A 1 214 ? -6.047 -12.688 18.559 1.00 96.00 214 LYS A CA 1
ATOM 1653 C C . LYS A 1 214 ? -5.124 -11.580 19.056 1.00 96.00 214 LYS A C 1
ATOM 1655 O O . LYS A 1 214 ? -4.881 -10.604 18.356 1.00 96.00 214 LYS A O 1
ATOM 1660 N N . ILE A 1 215 ? -4.624 -11.726 20.281 1.00 96.25 215 ILE A N 1
ATOM 1661 C CA . ILE A 1 215 ? -3.723 -10.725 20.854 1.00 96.25 215 ILE A CA 1
ATOM 1662 C C . ILE A 1 215 ? -2.339 -10.879 20.221 1.00 96.25 215 ILE A C 1
ATOM 1664 O O . ILE A 1 215 ? -1.711 -11.933 20.356 1.00 96.25 215 ILE A O 1
ATOM 1668 N N . ILE A 1 216 ? -1.891 -9.838 19.527 1.00 94.81 216 ILE A N 1
ATOM 1669 C CA . ILE A 1 216 ? -0.573 -9.777 18.884 1.00 94.81 216 ILE A CA 1
ATOM 1670 C C . ILE A 1 216 ? 0.398 -8.939 19.713 1.00 94.81 216 ILE A C 1
ATOM 1672 O O . ILE A 1 216 ? -0.011 -8.092 20.509 1.00 94.81 216 ILE A O 1
ATOM 1676 N N . GLU A 1 217 ? 1.686 -9.208 19.536 1.00 91.81 217 GLU A N 1
ATOM 1677 C CA . GLU A 1 217 ? 2.760 -8.362 20.054 1.00 91.81 217 GLU A CA 1
ATOM 1678 C C . GLU A 1 217 ? 2.930 -7.122 19.170 1.00 91.81 217 GLU A C 1
ATOM 1680 O O . GLU A 1 217 ? 2.693 -7.177 17.961 1.00 91.81 217 GLU A O 1
ATOM 1685 N N . ASP A 1 218 ? 3.382 -6.021 19.772 1.00 90.81 218 ASP A N 1
ATOM 1686 C CA . ASP A 1 218 ? 3.629 -4.762 19.059 1.00 90.81 218 ASP A CA 1
ATOM 1687 C C . ASP A 1 218 ? 4.757 -4.900 18.015 1.00 90.81 218 ASP A C 1
ATOM 1689 O O . ASP A 1 218 ? 4.778 -4.164 17.035 1.00 90.81 218 ASP A O 1
ATOM 1693 N N . GLU A 1 219 ? 5.654 -5.882 18.178 1.00 90.81 219 GLU A N 1
ATOM 1694 C CA . GLU A 1 219 ? 6.770 -6.184 17.267 1.00 90.81 219 GLU A CA 1
ATOM 1695 C C . GLU A 1 219 ? 6.783 -7.662 16.824 1.00 90.81 219 GLU A C 1
ATOM 1697 O O . GLU A 1 219 ? 7.752 -8.389 17.033 1.00 90.81 219 GLU A O 1
ATOM 1702 N N . GLY A 1 220 ? 5.695 -8.126 16.205 1.00 87.75 220 GLY A N 1
ATOM 1703 C CA . GLY A 1 220 ? 5.548 -9.512 15.736 1.00 87.75 220 GLY A CA 1
ATOM 1704 C C . GLY A 1 220 ? 5.565 -9.697 14.213 1.00 87.75 220 GLY A C 1
ATOM 1705 O O . GLY A 1 220 ? 5.508 -8.737 13.441 1.00 87.75 220 GLY A O 1
ATOM 1706 N N . GLU A 1 221 ? 5.595 -10.963 13.788 1.00 91.00 221 GLU A N 1
ATOM 1707 C CA . GLU A 1 221 ? 5.326 -11.417 12.414 1.00 91.00 221 GLU A CA 1
ATOM 1708 C C . GLU A 1 221 ? 4.404 -12.639 12.436 1.00 91.00 221 GLU A C 1
ATOM 1710 O O . GLU A 1 221 ? 4.591 -13.569 13.230 1.00 91.00 221 GLU A O 1
ATOM 1715 N N . PHE A 1 222 ? 3.403 -12.651 11.560 1.00 90.06 222 PHE A N 1
ATOM 1716 C CA . PHE A 1 222 ? 2.451 -13.750 11.424 1.00 90.06 222 PHE A CA 1
ATOM 1717 C C . PHE A 1 222 ? 1.866 -13.804 10.010 1.00 90.06 222 PHE A C 1
ATOM 1719 O O . PHE A 1 222 ? 2.009 -12.873 9.230 1.00 90.06 222 PHE A O 1
ATOM 1726 N N . GLU A 1 223 ? 1.196 -14.904 9.679 1.00 90.38 223 GLU A N 1
ATOM 1727 C CA . GLU A 1 223 ? 0.478 -15.060 8.412 1.00 90.38 223 GLU A CA 1
ATOM 1728 C C . GLU A 1 223 ? -1.032 -15.039 8.684 1.00 90.38 223 GLU A C 1
ATOM 1730 O O . GLU A 1 223 ? -1.511 -15.692 9.620 1.00 90.38 223 GLU A O 1
ATOM 1735 N N . VAL A 1 224 ? -1.788 -14.298 7.875 1.00 91.12 224 VAL A N 1
ATOM 1736 C CA . VAL A 1 224 ? -3.254 -14.247 7.923 1.00 91.12 224 VAL A CA 1
ATOM 1737 C C . VAL A 1 224 ? -3.819 -14.486 6.528 1.00 91.12 224 VAL A C 1
ATOM 1739 O O . VAL A 1 224 ? -3.592 -13.715 5.603 1.00 91.12 224 VAL A O 1
ATOM 1742 N N . GLU A 1 225 ? -4.535 -15.600 6.368 1.00 91.00 225 GLU A N 1
ATOM 1743 C CA . GLU A 1 225 ? -5.201 -15.988 5.114 1.00 91.00 225 GLU A CA 1
ATOM 1744 C C . GLU A 1 225 ? -4.282 -15.921 3.862 1.00 91.00 225 GLU A C 1
ATOM 1746 O O . GLU A 1 225 ? -4.715 -15.546 2.771 1.00 91.00 225 GLU A O 1
ATOM 1751 N N . GLY A 1 226 ? -3.004 -16.303 4.015 1.00 84.69 226 GLY A N 1
ATOM 1752 C CA . GLY A 1 226 ? -1.997 -16.323 2.941 1.00 84.69 226 GLY A CA 1
ATOM 1753 C C . GLY A 1 226 ? -1.276 -14.992 2.683 1.00 84.69 226 GLY A C 1
ATOM 1754 O O . GLY A 1 226 ? -0.594 -14.858 1.659 1.00 84.69 226 GLY A O 1
ATOM 1755 N N . ILE A 1 227 ? -1.445 -14.019 3.581 1.00 89.25 227 ILE A N 1
ATOM 1756 C CA . ILE A 1 227 ? -0.760 -12.722 3.583 1.00 89.25 227 ILE A CA 1
ATOM 1757 C C . ILE A 1 227 ? 0.216 -12.704 4.763 1.00 89.25 227 ILE A C 1
ATOM 1759 O O . ILE A 1 227 ? -0.204 -12.869 5.912 1.00 89.25 227 ILE A O 1
ATOM 1763 N N . ASP A 1 228 ? 1.505 -12.520 4.484 1.00 90.12 228 ASP A N 1
ATOM 1764 C CA . ASP A 1 228 ? 2.517 -12.300 5.517 1.00 90.12 228 ASP A CA 1
ATOM 1765 C C . ASP A 1 228 ? 2.334 -10.888 6.091 1.00 90.12 228 ASP A C 1
ATOM 1767 O O . ASP A 1 228 ? 2.271 -9.915 5.339 1.00 90.12 228 ASP A O 1
ATOM 1771 N N . VAL A 1 229 ? 2.256 -10.774 7.416 1.00 94.06 229 VAL A N 1
ATOM 1772 C CA . VAL A 1 229 ? 2.066 -9.517 8.149 1.00 94.06 229 VAL A CA 1
ATOM 1773 C C . VAL A 1 229 ? 3.203 -9.323 9.133 1.00 94.06 229 VAL A C 1
ATOM 1775 O O . VAL A 1 229 ? 3.462 -10.173 9.988 1.00 94.06 229 VAL A O 1
ATOM 1778 N N . LYS A 1 230 ? 3.830 -8.156 9.061 1.00 94.25 230 LYS A N 1
ATOM 1779 C CA . LYS A 1 230 ? 4.831 -7.688 10.012 1.00 94.25 230 LYS A CA 1
ATOM 1780 C C . LYS A 1 230 ? 4.307 -6.450 10.728 1.00 94.25 230 LYS A C 1
ATOM 1782 O O . LYS A 1 230 ? 3.893 -5.482 10.094 1.00 94.25 230 LYS A O 1
ATOM 1787 N N . VAL A 1 231 ? 4.290 -6.513 12.057 1.00 96.88 231 VAL A N 1
ATOM 1788 C CA . VAL A 1 231 ? 3.770 -5.453 12.928 1.00 96.88 231 VAL A CA 1
ATOM 1789 C C . VAL A 1 231 ? 4.879 -4.445 13.214 1.00 96.88 231 VAL A C 1
ATOM 1791 O O . VAL A 1 231 ? 6.028 -4.826 13.480 1.00 96.88 231 VAL A O 1
ATOM 1794 N N . LEU A 1 232 ? 4.535 -3.163 13.106 1.00 96.62 232 LEU A N 1
ATOM 1795 C CA . LEU A 1 232 ? 5.445 -2.029 13.193 1.00 96.62 232 LEU A CA 1
ATOM 1796 C C . LEU A 1 232 ? 4.853 -0.983 14.155 1.00 96.62 232 LEU A C 1
ATOM 1798 O O . LEU A 1 232 ? 3.947 -0.248 13.761 1.00 96.62 232 LEU A O 1
ATOM 1802 N N . PRO A 1 233 ? 5.330 -0.877 15.405 1.00 96.25 233 PRO A N 1
ATOM 1803 C CA . PRO A 1 233 ? 4.757 0.063 16.356 1.00 96.25 233 PRO A CA 1
ATOM 1804 C C . PRO A 1 233 ? 5.204 1.488 16.021 1.00 96.25 233 PRO A C 1
ATOM 1806 O O . PRO A 1 233 ? 6.395 1.774 15.883 1.00 96.25 233 PRO A O 1
ATOM 1809 N N . VAL A 1 234 ? 4.250 2.400 15.893 1.00 95.81 234 VAL A N 1
ATOM 1810 C CA . VAL A 1 234 ? 4.473 3.827 15.645 1.00 95.81 234 VAL A CA 1
ATOM 1811 C C . VAL A 1 234 ? 3.785 4.662 16.720 1.00 95.81 234 VAL A C 1
ATOM 1813 O O . VAL A 1 234 ? 2.974 4.164 17.499 1.00 95.81 234 VAL A O 1
ATOM 1816 N N . HIS A 1 235 ? 4.135 5.941 16.810 1.00 94.25 235 HIS A N 1
ATOM 1817 C CA . HIS A 1 235 ? 3.504 6.851 17.763 1.00 94.25 235 HIS A CA 1
ATOM 1818 C C . HIS A 1 235 ? 2.336 7.581 17.108 1.00 94.25 235 HIS A C 1
ATOM 1820 O O . HIS A 1 235 ? 2.478 8.051 15.982 1.00 94.25 235 HIS A O 1
ATOM 1826 N N . HIS A 1 236 ? 1.243 7.759 17.844 1.00 91.38 236 HIS A N 1
ATOM 1827 C CA . HIS A 1 236 ? 0.058 8.522 17.452 1.00 91.38 236 HIS A CA 1
ATOM 1828 C C . HIS A 1 236 ? -0.237 9.637 18.477 1.00 91.38 236 HIS A C 1
ATOM 1830 O O . HIS A 1 236 ? -1.289 9.709 19.110 1.00 91.38 236 HIS A O 1
ATOM 1836 N N . GLY A 1 237 ? 0.737 10.524 18.688 1.00 86.06 237 GLY A N 1
ATOM 1837 C CA . GLY A 1 237 ? 0.690 11.560 19.722 1.00 86.06 237 GLY A CA 1
ATOM 1838 C C . GLY A 1 237 ? 1.086 11.048 21.110 1.00 86.06 237 GLY A C 1
ATOM 1839 O O . GLY A 1 237 ? 1.863 10.101 21.243 1.00 86.06 237 GLY A O 1
ATOM 1840 N N . ILE A 1 238 ? 0.589 11.715 22.155 1.00 80.00 238 ILE A N 1
ATOM 1841 C CA . ILE A 1 238 ? 0.961 11.458 23.552 1.00 80.00 238 ILE A CA 1
ATOM 1842 C C . ILE A 1 238 ? -0.256 11.415 24.479 1.00 80.00 238 ILE A C 1
ATOM 1844 O O . ILE A 1 238 ? -1.218 12.165 24.299 1.00 80.00 238 ILE A O 1
ATOM 1848 N N . TYR A 1 239 ? -0.179 10.597 25.526 1.00 69.69 239 TYR A N 1
ATOM 1849 C CA . TYR A 1 239 ? -1.089 10.658 26.661 1.00 69.69 239 TYR A CA 1
ATOM 1850 C C . TYR A 1 239 ? -0.725 11.837 27.571 1.00 69.69 239 TYR A C 1
ATOM 1852 O O . TYR A 1 239 ? 0.377 11.915 28.119 1.00 69.69 239 TYR A O 1
ATOM 1860 N N . PHE A 1 240 ? -1.681 12.741 27.787 1.00 55.12 240 PHE A N 1
ATOM 1861 C CA . PHE A 1 240 ? -1.596 13.719 28.867 1.00 55.12 240 PHE A CA 1
ATOM 1862 C C . PHE A 1 240 ? -2.086 13.042 30.146 1.00 55.12 240 PHE A C 1
ATOM 1864 O O . PHE A 1 240 ? -3.292 12.902 30.346 1.00 55.12 240 PHE A O 1
ATOM 1871 N N . ASN A 1 241 ? -1.177 12.595 31.014 1.00 49.28 241 ASN A N 1
ATOM 1872 C CA . ASN A 1 241 ? -1.590 12.122 32.333 1.00 49.28 241 ASN A CA 1
ATOM 1873 C C . ASN A 1 241 ? -2.321 13.264 33.053 1.00 49.28 241 ASN A C 1
ATOM 1875 O O . ASN A 1 241 ? -1.758 14.339 33.276 1.00 49.28 241 ASN A O 1
ATOM 1879 N N . SER A 1 242 ? -3.590 13.042 33.395 1.00 38.16 242 SER A N 1
ATOM 1880 C CA . SER A 1 242 ? -4.379 13.959 34.207 1.00 38.16 242 SER A CA 1
ATOM 1881 C C . SER A 1 242 ? -3.697 14.115 35.562 1.00 38.16 242 SER A C 1
ATOM 1883 O O . SER A 1 242 ? -3.677 13.177 36.361 1.00 38.16 242 SER A O 1
ATOM 1885 N N . VAL A 1 243 ? -3.143 15.295 35.829 1.00 39.00 243 VAL A N 1
ATOM 1886 C CA . VAL A 1 243 ? -2.786 15.695 37.190 1.00 39.00 243 VAL A CA 1
ATOM 1887 C C . VAL A 1 243 ? -4.093 15.677 37.981 1.00 39.00 243 VAL A C 1
ATOM 1889 O O . VAL A 1 243 ? -4.968 16.510 37.749 1.00 39.00 243 VAL A O 1
ATOM 1892 N N . LEU A 1 244 ? -4.273 14.682 38.854 1.00 37.44 244 LEU A N 1
ATOM 1893 C CA . LEU A 1 244 ? -5.385 14.690 39.800 1.00 37.44 244 LEU A CA 1
ATOM 1894 C C . LEU A 1 244 ? -5.297 15.998 40.607 1.00 37.44 244 LEU A C 1
ATOM 1896 O O . LEU A 1 244 ? -4.198 16.351 41.046 1.00 37.44 244 LEU A O 1
ATOM 1900 N N . PRO A 1 245 ? -6.404 16.741 40.794 1.00 35.62 245 PRO A N 1
ATOM 1901 C CA . PRO A 1 245 ? -6.380 17.905 41.664 1.00 35.62 245 PRO A CA 1
ATOM 1902 C C . PRO A 1 245 ? -5.955 17.450 43.068 1.00 35.62 245 PRO A C 1
ATOM 1904 O O . PRO A 1 245 ? -6.389 16.379 43.505 1.00 35.62 245 PRO A O 1
ATOM 1907 N N . PRO A 1 246 ? -5.102 18.213 43.774 1.00 40.78 246 PRO A N 1
ATOM 1908 C CA . PRO A 1 246 ? -4.658 17.826 45.102 1.00 40.78 246 PRO A CA 1
ATOM 1909 C C . PRO A 1 246 ? -5.884 17.678 46.004 1.00 40.78 246 PRO A C 1
ATOM 1911 O O . PRO A 1 246 ? -6.642 18.624 46.220 1.00 40.78 246 PRO A O 1
ATOM 1914 N N . THR A 1 247 ? -6.097 16.472 46.523 1.00 41.41 247 THR A N 1
ATOM 1915 C CA . THR A 1 247 ? -6.980 16.265 47.666 1.00 41.41 247 THR A CA 1
ATOM 1916 C C . THR A 1 247 ? -6.372 17.036 48.829 1.00 41.41 247 THR A C 1
ATOM 1918 O O . THR A 1 247 ? -5.255 16.742 49.246 1.00 41.41 247 THR A O 1
ATOM 1921 N N . ASN A 1 248 ? -7.076 18.068 49.296 1.00 49.84 248 ASN A N 1
ATOM 1922 C CA . ASN A 1 248 ? -6.687 18.903 50.430 1.00 49.84 248 ASN A CA 1
ATOM 1923 C C . ASN A 1 248 ? -6.522 18.066 51.702 1.00 49.84 248 ASN A C 1
ATOM 1925 O O . ASN A 1 248 ? -7.455 17.985 52.488 1.00 49.84 248 ASN A O 1
ATOM 1929 N N . THR A 1 249 ? -5.347 17.485 51.906 1.00 50.28 249 THR A N 1
ATOM 1930 C CA . THR A 1 249 ? -4.782 17.076 53.195 1.00 50.28 249 THR A CA 1
ATOM 1931 C C . THR A 1 249 ? -3.372 16.577 52.915 1.00 50.28 249 THR A C 1
ATOM 1933 O O . THR A 1 249 ? -3.199 15.402 52.627 1.00 50.28 249 THR A O 1
ATOM 1936 N N . GLU A 1 250 ? -2.396 17.484 52.903 1.00 42.78 250 GLU A N 1
ATOM 1937 C CA . GLU A 1 250 ? -1.044 17.312 53.461 1.00 42.78 250 GLU A CA 1
ATOM 1938 C C . GLU A 1 250 ? -0.123 18.427 52.950 1.00 42.78 250 GLU A C 1
ATOM 1940 O O . GLU A 1 250 ? -0.215 18.900 51.818 1.00 42.78 250 GLU A O 1
ATOM 1945 N N . THR A 1 251 ? 0.713 18.923 53.855 1.00 43.50 251 THR A N 1
ATOM 1946 C CA . THR A 1 251 ? 1.637 20.040 53.661 1.00 43.50 251 THR A CA 1
ATOM 1947 C C . THR A 1 251 ? 2.620 19.762 52.527 1.00 43.50 251 THR A C 1
ATOM 1949 O O . THR A 1 251 ? 3.376 18.796 52.576 1.00 43.50 251 THR A O 1
ATOM 1952 N N . ALA A 1 252 ? 2.615 20.639 51.521 1.00 48.16 252 ALA A N 1
ATOM 1953 C CA . ALA A 1 252 ? 3.486 20.585 50.356 1.00 48.16 252 ALA A CA 1
ATOM 1954 C C . ALA A 1 252 ? 4.968 20.684 50.751 1.00 48.16 252 ALA A C 1
ATOM 1956 O O . ALA A 1 252 ? 5.407 21.731 51.226 1.00 48.16 252 ALA A O 1
ATOM 1957 N N . HIS A 1 253 ? 5.735 19.618 50.505 1.00 50.00 253 HIS A N 1
ATOM 1958 C CA . HIS A 1 253 ? 7.197 19.662 50.589 1.00 50.00 253 HIS A CA 1
ATOM 1959 C C . HIS A 1 253 ? 7.948 19.205 49.337 1.00 50.00 253 HIS A C 1
ATOM 1961 O O . HIS A 1 253 ? 9.144 19.455 49.278 1.00 50.00 253 HIS A O 1
ATOM 1967 N N . ASP A 1 254 ? 7.278 18.698 48.298 1.00 41.84 254 ASP A N 1
ATOM 1968 C CA . ASP A 1 254 ? 7.933 18.384 47.024 1.00 41.84 254 ASP A CA 1
ATOM 1969 C C . ASP A 1 254 ? 7.129 18.927 45.831 1.00 41.84 254 ASP A C 1
ATOM 1971 O O . ASP A 1 254 ? 5.896 18.821 45.820 1.00 41.84 254 ASP A O 1
ATOM 1975 N N . PRO A 1 255 ? 7.781 19.529 44.815 1.00 42.62 255 PRO A N 1
ATOM 1976 C CA . PRO A 1 255 ? 7.101 19.898 43.581 1.00 42.62 255 PRO A CA 1
ATOM 1977 C C . PRO A 1 255 ? 6.538 18.631 42.914 1.00 42.62 255 PRO A C 1
ATOM 1979 O O . PRO A 1 255 ? 7.216 17.602 42.897 1.00 42.62 255 PRO A O 1
ATOM 1982 N N . PRO A 1 256 ? 5.318 18.673 42.344 1.00 46.59 256 PRO A N 1
ATOM 1983 C CA . PRO A 1 256 ? 4.736 17.506 41.697 1.00 46.59 256 PRO A CA 1
ATOM 1984 C C . PRO A 1 256 ? 5.657 17.038 40.567 1.00 46.59 256 PRO A C 1
ATOM 1986 O O . PRO A 1 256 ? 5.977 17.805 39.655 1.00 46.59 256 PRO A O 1
ATOM 1989 N N . VAL A 1 257 ? 6.088 15.775 40.639 1.00 45.12 257 VAL A N 1
ATOM 1990 C CA . VAL A 1 257 ? 6.851 15.107 39.581 1.00 45.12 257 VAL A CA 1
ATOM 1991 C C . VAL A 1 257 ? 6.025 15.205 38.300 1.00 45.12 257 VAL A C 1
ATOM 1993 O O . VAL A 1 257 ? 4.969 14.583 38.188 1.00 45.12 257 VAL A O 1
ATOM 1996 N N . LYS A 1 258 ? 6.473 16.019 37.338 1.00 42.34 258 LYS A N 1
ATOM 1997 C CA . LYS A 1 258 ? 5.893 16.036 35.992 1.00 42.34 258 LYS A CA 1
ATOM 1998 C C . LYS A 1 258 ? 6.130 14.651 35.397 1.00 42.34 258 LYS A C 1
ATOM 2000 O O . LYS A 1 258 ? 7.255 14.339 35.026 1.00 42.34 258 LYS A O 1
ATOM 2005 N N . SER A 1 259 ? 5.100 13.808 35.350 1.00 53.88 259 SER A N 1
ATOM 2006 C CA . SER A 1 259 ? 5.189 12.540 34.629 1.00 53.88 259 SER A CA 1
ATOM 2007 C C . SER A 1 259 ? 5.452 12.854 33.159 1.00 53.88 259 SER A C 1
ATOM 2009 O O . SER A 1 259 ? 4.675 13.603 32.560 1.00 53.88 259 SER A O 1
ATOM 2011 N N . GLU A 1 260 ? 6.534 12.321 32.597 1.00 55.72 260 GLU A N 1
ATOM 2012 C CA . GLU A 1 260 ? 6.804 12.459 31.169 1.00 55.72 260 GLU A CA 1
ATOM 2013 C C . GLU A 1 260 ? 5.622 11.889 30.363 1.00 55.72 260 GLU A C 1
ATOM 2015 O O . GLU A 1 260 ? 5.066 10.849 30.737 1.00 55.72 260 GLU A O 1
ATOM 2020 N N . PRO A 1 261 ? 5.175 12.585 29.306 1.00 62.00 261 PRO A N 1
ATOM 2021 C CA . PRO A 1 261 ? 4.069 12.117 28.486 1.00 62.00 261 PRO A CA 1
ATOM 2022 C C . PRO A 1 261 ? 4.460 10.823 27.762 1.00 62.00 261 PRO A C 1
ATOM 2024 O O . PRO A 1 261 ? 5.470 10.779 27.062 1.00 62.00 261 PRO A O 1
ATOM 2027 N N . LEU A 1 262 ? 3.654 9.772 27.922 1.00 76.50 262 LEU A N 1
ATOM 2028 C CA . LEU A 1 262 ? 3.868 8.490 27.247 1.00 76.50 262 LEU A CA 1
ATOM 2029 C C . LEU A 1 262 ? 3.299 8.548 25.821 1.00 76.50 262 LEU A C 1
ATOM 2031 O O . LEU A 1 262 ? 2.198 9.081 25.647 1.00 76.50 262 LEU A O 1
ATOM 2035 N N . PRO A 1 263 ? 4.000 8.018 24.803 1.00 83.81 263 PRO A N 1
ATOM 2036 C CA . PRO A 1 263 ? 3.461 7.960 23.452 1.00 83.81 263 PRO A CA 1
ATOM 2037 C C . PRO A 1 263 ? 2.258 7.015 23.400 1.00 83.81 263 PRO A C 1
ATOM 2039 O O . PRO A 1 263 ? 2.265 5.955 24.026 1.00 83.81 263 PRO A O 1
ATOM 2042 N N . LEU A 1 264 ? 1.236 7.393 22.636 1.00 86.44 264 LEU A N 1
ATOM 2043 C CA . LEU A 1 264 ? 0.176 6.462 22.259 1.00 86.44 264 LEU A CA 1
ATOM 2044 C C . LEU A 1 264 ? 0.716 5.559 21.148 1.00 86.44 264 LEU A C 1
ATOM 2046 O O . LEU A 1 264 ? 1.156 6.071 20.116 1.00 86.44 264 LEU A O 1
ATOM 2050 N N . ILE A 1 265 ? 0.683 4.242 21.348 1.00 91.56 265 ILE A N 1
ATOM 2051 C CA . ILE A 1 265 ? 1.131 3.283 20.338 1.00 91.56 265 ILE A CA 1
ATOM 2052 C C . ILE A 1 265 ? -0.002 3.005 19.349 1.00 91.56 265 ILE A C 1
ATOM 2054 O O . ILE A 1 265 ? -1.112 2.637 19.731 1.00 91.56 265 ILE A O 1
ATOM 2058 N N . CYS A 1 266 ? 0.308 3.173 18.068 1.00 94.88 266 CYS A N 1
ATOM 2059 C CA . CYS A 1 266 ? -0.503 2.747 16.935 1.00 94.88 266 CYS A CA 1
ATOM 2060 C C . CYS A 1 266 ? 0.292 1.704 16.143 1.00 94.88 266 CYS A C 1
ATOM 2062 O O . CYS A 1 266 ? 1.514 1.805 16.033 1.00 94.88 266 CYS A O 1
ATOM 2064 N N . LEU A 1 267 ? -0.371 0.678 15.620 1.00 97.50 267 LEU A N 1
ATOM 2065 C CA . LEU A 1 267 ? 0.278 -0.358 14.824 1.00 97.50 267 LEU A CA 1
ATOM 2066 C C . LEU A 1 267 ? 0.196 -0.011 13.338 1.00 97.50 267 LEU A C 1
ATOM 2068 O O . LEU A 1 267 ? -0.889 0.081 12.769 1.00 97.50 267 LEU A O 1
ATOM 2072 N N . ALA A 1 268 ? 1.354 0.109 12.701 1.00 97.69 268 ALA A N 1
ATOM 2073 C CA . ALA A 1 268 ? 1.487 -0.003 11.260 1.00 97.69 268 ALA A CA 1
ATOM 2074 C C . ALA A 1 268 ? 1.721 -1.471 10.869 1.00 97.69 268 ALA A C 1
ATOM 2076 O O . ALA A 1 268 ? 2.206 -2.281 11.667 1.00 97.69 268 ALA A O 1
ATOM 2077 N N . PHE A 1 269 ? 1.394 -1.811 9.625 1.00 97.88 269 PHE A N 1
ATOM 2078 C CA . PHE A 1 269 ? 1.531 -3.168 9.105 1.00 97.88 269 PHE A CA 1
ATOM 2079 C C . PHE A 1 269 ? 2.288 -3.170 7.781 1.00 97.88 269 PHE A C 1
ATOM 2081 O O . PHE A 1 269 ? 1.987 -2.392 6.877 1.00 97.88 269 PHE A O 1
ATOM 2088 N N . GLU A 1 270 ? 3.252 -4.074 7.658 1.00 95.75 270 GLU A N 1
ATOM 2089 C CA . GLU A 1 270 ? 3.912 -4.414 6.400 1.00 95.75 270 GLU A CA 1
ATOM 2090 C C . GLU A 1 270 ? 3.348 -5.747 5.883 1.00 95.75 270 GLU A C 1
ATOM 2092 O O . GLU A 1 270 ? 3.331 -6.739 6.614 1.00 95.75 270 GLU A O 1
ATOM 2097 N N . PHE A 1 271 ? 2.869 -5.760 4.636 1.00 93.12 271 PHE A N 1
ATOM 2098 C CA . PHE A 1 271 ? 2.215 -6.895 3.981 1.00 93.12 271 PHE A CA 1
ATOM 2099 C C . PHE A 1 271 ? 3.060 -7.440 2.831 1.00 93.12 271 PHE A C 1
ATOM 2101 O O . PHE A 1 271 ? 3.444 -6.683 1.931 1.00 93.12 271 PHE A O 1
ATOM 2108 N N . ASP A 1 272 ? 3.312 -8.754 2.834 1.00 86.44 272 ASP A N 1
ATOM 2109 C CA . ASP A 1 272 ? 4.075 -9.477 1.800 1.00 86.44 272 ASP A CA 1
ATOM 2110 C C . ASP A 1 272 ? 5.391 -8.752 1.400 1.00 86.44 272 ASP A C 1
ATOM 2112 O O . ASP A 1 272 ? 5.776 -8.771 0.232 1.00 86.44 272 ASP A O 1
ATOM 2116 N N . GLU A 1 273 ? 6.040 -8.051 2.345 1.00 83.50 273 GLU A N 1
ATOM 2117 C CA . GLU A 1 273 ? 7.248 -7.212 2.144 1.00 83.50 273 GLU A CA 1
ATOM 2118 C C . GLU A 1 273 ? 7.148 -6.190 0.997 1.00 83.50 273 GLU A C 1
ATOM 2120 O O . GLU A 1 273 ? 8.145 -5.760 0.414 1.00 83.50 273 GLU A O 1
ATOM 2125 N N . SER A 1 274 ? 5.925 -5.816 0.628 1.00 84.12 274 SER A N 1
ATOM 2126 C CA . SER A 1 274 ? 5.656 -5.036 -0.582 1.00 84.12 274 SER A CA 1
ATOM 2127 C C . SER A 1 274 ? 4.793 -3.806 -0.330 1.00 84.12 274 SER A C 1
ATOM 2129 O O . SER A 1 274 ? 4.908 -2.819 -1.064 1.00 84.12 274 SER A O 1
ATOM 2131 N N . VAL A 1 275 ? 3.959 -3.842 0.713 1.00 93.50 275 VAL A N 1
ATOM 2132 C CA . VAL A 1 275 ? 3.068 -2.747 1.099 1.00 93.50 275 VAL A CA 1
ATOM 2133 C C . VAL A 1 275 ? 3.274 -2.421 2.568 1.00 93.50 275 VAL A C 1
ATOM 2135 O O . VAL A 1 275 ? 3.003 -3.266 3.412 1.00 93.50 275 VAL A O 1
ATOM 2138 N N . ILE A 1 276 ? 3.669 -1.192 2.891 1.00 97.38 276 ILE A N 1
ATOM 2139 C CA . ILE A 1 276 ? 3.571 -0.674 4.263 1.00 97.38 276 ILE A CA 1
ATOM 2140 C C . ILE A 1 276 ? 2.323 0.197 4.360 1.00 97.38 276 ILE A C 1
ATOM 2142 O O . ILE A 1 276 ? 2.179 1.152 3.599 1.00 97.38 276 ILE A O 1
ATOM 2146 N N . TYR A 1 277 ? 1.435 -0.124 5.296 1.00 98.25 277 TYR A N 1
ATOM 2147 C CA . TYR A 1 277 ? 0.275 0.680 5.664 1.00 98.25 277 TYR A CA 1
ATOM 2148 C C . TYR A 1 277 ? 0.488 1.289 7.049 1.00 98.25 277 TYR A C 1
ATOM 2150 O O . TYR A 1 277 ? 0.656 0.572 8.036 1.00 98.25 277 TYR A O 1
ATOM 2158 N N . MET A 1 278 ? 0.476 2.617 7.111 1.00 96.25 278 MET A N 1
ATOM 2159 C CA . MET A 1 278 ? 0.748 3.393 8.314 1.00 96.25 278 MET A CA 1
ATOM 2160 C C . MET A 1 278 ? -0.198 4.594 8.382 1.00 96.25 278 MET A C 1
ATOM 2162 O O . MET A 1 278 ? 0.098 5.672 7.862 1.00 96.25 278 MET A O 1
ATOM 2166 N N . SER A 1 279 ? -1.354 4.397 9.009 1.00 93.94 279 SER A N 1
ATOM 2167 C CA . SER A 1 279 ? -2.278 5.477 9.354 1.00 93.94 279 SER A CA 1
ATOM 2168 C C . SER A 1 279 ? -1.964 6.047 10.738 1.00 93.94 279 SER A C 1
ATOM 2170 O O . SER A 1 279 ? -1.275 5.405 11.529 1.00 93.94 279 SER A O 1
ATOM 2172 N N . ASP A 1 280 ? -2.465 7.253 11.019 1.00 93.12 280 ASP A N 1
ATOM 2173 C CA . ASP A 1 280 ? -2.468 7.825 12.371 1.00 93.12 280 ASP A CA 1
ATOM 2174 C C . ASP A 1 280 ? -1.070 7.846 13.019 1.00 93.12 280 ASP A C 1
ATOM 2176 O O 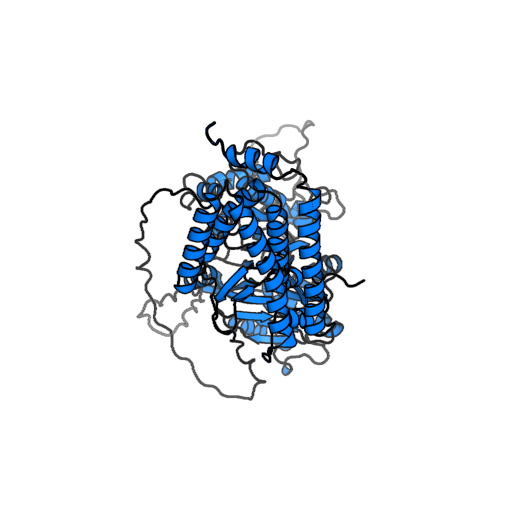. ASP A 1 280 ? -0.859 7.331 14.114 1.00 93.12 280 ASP A O 1
ATOM 2180 N N . VAL A 1 281 ? -0.084 8.436 12.334 1.00 94.38 281 VAL A N 1
ATOM 2181 C CA . VAL A 1 281 ? 1.321 8.431 12.777 1.00 94.38 281 VAL A CA 1
ATOM 2182 C C . VAL A 1 281 ? 1.839 9.843 13.012 1.00 94.38 281 VAL A C 1
ATOM 2184 O O . VAL A 1 281 ? 1.763 10.693 12.142 1.00 94.38 281 VAL A O 1
ATOM 2187 N N . SER A 1 282 ? 2.421 10.107 14.177 1.00 93.00 282 SER A N 1
ATOM 2188 C CA . SER A 1 282 ? 3.090 11.367 14.525 1.00 93.00 282 SER A CA 1
ATOM 2189 C C . SER A 1 282 ? 4.606 11.245 14.607 1.00 93.00 282 SER A C 1
ATOM 2191 O O . SER A 1 282 ? 5.306 12.251 14.504 1.00 93.00 282 SER A O 1
ATOM 2193 N N . ASN A 1 283 ? 5.120 10.036 14.849 1.00 93.56 283 ASN A N 1
ATOM 2194 C CA . ASN A 1 283 ? 6.547 9.742 14.928 1.00 93.56 283 ASN A CA 1
ATOM 2195 C C . ASN A 1 283 ? 6.804 8.242 14.725 1.00 93.56 283 ASN A C 1
ATOM 2197 O O . ASN A 1 283 ? 6.026 7.407 15.183 1.00 93.56 283 ASN A O 1
ATOM 2201 N N . ILE A 1 284 ? 7.935 7.907 14.105 1.00 94.44 284 ILE A N 1
ATOM 2202 C CA . ILE A 1 284 ? 8.393 6.526 13.929 1.00 94.44 284 ILE A CA 1
ATOM 2203 C C . ILE A 1 284 ? 9.631 6.321 14.818 1.00 94.44 284 ILE A C 1
ATOM 2205 O O . ILE A 1 284 ? 10.640 6.999 14.601 1.00 94.44 284 ILE A O 1
ATOM 2209 N N . PRO A 1 285 ? 9.576 5.430 15.825 1.00 93.62 285 PRO A N 1
ATOM 2210 C CA . PRO A 1 285 ? 10.728 5.098 16.665 1.00 93.62 285 PRO A CA 1
ATOM 2211 C C . PRO A 1 285 ? 11.898 4.523 15.862 1.00 93.62 285 PRO A C 1
ATOM 2213 O O . PRO A 1 285 ? 11.694 3.838 14.863 1.00 93.62 285 PRO A O 1
ATOM 2216 N N . GLU A 1 286 ? 13.135 4.723 16.326 1.00 91.38 286 GLU A N 1
ATOM 2217 C CA . GLU A 1 286 ? 14.317 4.206 15.615 1.00 91.38 286 GLU A CA 1
ATOM 2218 C C . GLU A 1 286 ? 14.360 2.666 15.576 1.00 91.38 286 GLU A C 1
ATOM 2220 O O . GLU A 1 286 ? 14.820 2.087 14.595 1.00 91.38 286 GLU A O 1
ATOM 2225 N N . GLY A 1 287 ? 13.803 1.990 16.590 1.00 90.31 287 GLY A N 1
ATOM 2226 C CA . GLY A 1 287 ? 13.598 0.536 16.560 1.00 90.31 287 GLY A CA 1
ATOM 2227 C C . GLY A 1 287 ? 12.703 0.104 15.394 1.00 90.31 287 GLY A C 1
ATOM 2228 O O . GLY A 1 287 ? 13.065 -0.790 14.629 1.00 90.31 287 GLY A O 1
ATOM 2229 N N . THR A 1 288 ? 11.595 0.817 15.183 1.00 93.88 288 THR A N 1
ATOM 2230 C CA . THR A 1 288 ? 10.676 0.597 14.060 1.00 93.88 288 THR A CA 1
ATOM 2231 C C . THR A 1 288 ? 11.324 0.945 12.722 1.00 93.88 288 THR A C 1
ATOM 2233 O O . THR A 1 288 ? 11.160 0.200 11.759 1.00 93.88 288 THR A O 1
ATOM 2236 N N . TRP A 1 289 ? 12.122 2.018 12.649 1.00 93.88 289 TRP A N 1
ATOM 2237 C CA . TRP A 1 289 ? 12.909 2.338 11.451 1.00 93.88 289 TRP A CA 1
ATOM 2238 C C . TRP A 1 289 ? 13.852 1.209 11.073 1.00 93.88 289 TRP A C 1
ATOM 2240 O O . TRP A 1 289 ? 13.846 0.761 9.927 1.00 93.88 289 TRP A O 1
ATOM 2250 N N . LYS A 1 290 ? 14.638 0.732 12.038 1.00 90.62 290 LYS A N 1
ATOM 2251 C CA . LYS A 1 290 ? 15.541 -0.396 11.847 1.00 90.62 290 LYS A CA 1
ATOM 2252 C C . LYS A 1 290 ? 14.766 -1.623 11.372 1.00 90.62 290 LYS A C 1
ATOM 2254 O O . LYS A 1 290 ? 15.156 -2.223 10.381 1.00 90.62 290 LYS A O 1
ATOM 2259 N N . ARG A 1 291 ? 13.620 -1.921 11.989 1.00 89.75 291 ARG A N 1
ATOM 2260 C CA . ARG A 1 291 ? 12.750 -3.038 11.601 1.00 89.75 291 ARG A CA 1
ATOM 2261 C C . ARG A 1 291 ? 12.206 -2.910 10.174 1.00 89.75 291 ARG A C 1
ATOM 2263 O O . ARG A 1 291 ? 12.159 -3.919 9.482 1.00 89.75 291 ARG A O 1
ATOM 2270 N N . MET A 1 292 ? 11.811 -1.721 9.717 1.00 90.94 292 MET A N 1
ATOM 2271 C CA . MET A 1 292 ? 11.339 -1.505 8.337 1.00 90.94 292 MET A CA 1
ATOM 2272 C C . MET A 1 292 ? 12.469 -1.566 7.303 1.00 90.94 292 MET A C 1
ATOM 2274 O O . MET A 1 292 ? 12.257 -2.039 6.193 1.00 90.94 292 MET A O 1
ATOM 2278 N N . LEU A 1 293 ? 13.663 -1.077 7.651 1.00 86.69 293 LEU A N 1
ATOM 2279 C CA . LEU A 1 293 ? 14.826 -1.052 6.754 1.00 86.69 293 LEU A CA 1
ATOM 2280 C C . LEU A 1 293 ? 15.575 -2.393 6.715 1.00 86.69 293 LEU A C 1
ATOM 2282 O O . LEU A 1 293 ? 16.302 -2.684 5.765 1.00 86.69 293 LEU A O 1
ATOM 2286 N N . GLU A 1 294 ? 15.412 -3.221 7.744 1.00 75.38 294 GLU A N 1
ATOM 2287 C CA . GLU A 1 294 ? 15.882 -4.598 7.766 1.00 75.38 294 GLU A CA 1
ATOM 2288 C C . GLU A 1 294 ? 14.917 -5.491 6.979 1.00 75.38 294 GLU A C 1
ATOM 2290 O O . GLU A 1 294 ? 13.844 -5.851 7.459 1.00 75.38 294 GLU A O 1
ATOM 2295 N N . HIS A 1 295 ? 15.331 -5.910 5.782 1.00 56.59 295 HIS A N 1
ATOM 2296 C CA . HIS A 1 295 ? 14.736 -7.059 5.100 1.00 56.59 295 HIS A CA 1
ATOM 2297 C C . HIS A 1 295 ? 15.213 -8.328 5.822 1.00 56.59 295 HIS A C 1
ATOM 2299 O O . HIS A 1 295 ? 16.400 -8.671 5.702 1.00 56.59 295 HIS A O 1
ATOM 2305 N N . PRO A 1 296 ? 14.374 -9.025 6.614 1.00 44.84 296 PRO A N 1
ATOM 2306 C CA . PRO A 1 296 ? 14.850 -10.141 7.408 1.00 44.84 296 PRO A CA 1
ATOM 2307 C C . PRO A 1 296 ? 15.273 -11.274 6.471 1.00 44.84 296 PRO A C 1
ATOM 2309 O O . PRO A 1 296 ? 14.459 -12.013 5.923 1.00 44.84 296 PRO A O 1
ATOM 2312 N N . ARG A 1 297 ? 16.585 -11.482 6.335 1.00 40.69 297 ARG A N 1
ATOM 2313 C CA . ARG A 1 297 ? 17.120 -12.783 5.931 1.00 40.69 297 ARG A CA 1
ATOM 2314 C C . ARG A 1 297 ? 16.873 -13.737 7.093 1.00 40.69 297 ARG A C 1
ATOM 2316 O O . ARG A 1 297 ? 17.752 -13.919 7.924 1.00 40.69 297 ARG A O 1
ATOM 2323 N N . SER A 1 298 ? 15.684 -14.338 7.139 1.00 41.97 298 SER A N 1
ATOM 2324 C CA . SER A 1 298 ? 15.309 -15.375 8.107 1.00 41.97 298 SER A CA 1
ATOM 2325 C C . SER A 1 298 ? 15.308 -14.912 9.576 1.00 41.97 298 SER A C 1
ATOM 2327 O O . SER A 1 298 ? 16.327 -14.978 10.260 1.00 41.97 298 SER A O 1
ATOM 2329 N N . ALA A 1 299 ? 14.131 -14.597 10.120 1.00 31.27 299 ALA A N 1
ATOM 2330 C CA . ALA A 1 299 ? 13.890 -14.627 11.563 1.00 31.27 299 ALA A CA 1
ATOM 2331 C C . ALA A 1 299 ? 12.601 -15.407 11.873 1.00 31.27 299 ALA A C 1
ATOM 2333 O O . ALA A 1 299 ? 11.711 -15.541 11.042 1.00 31.27 299 ALA A O 1
ATOM 2334 N N . LYS A 1 300 ? 12.579 -16.044 13.044 1.00 33.53 300 LYS A N 1
ATOM 2335 C CA . LYS A 1 300 ? 11.641 -17.097 13.452 1.00 33.53 300 LYS A CA 1
ATOM 2336 C C . LYS A 1 300 ? 10.177 -16.631 13.383 1.00 33.53 300 LYS A C 1
ATOM 2338 O O . LYS A 1 300 ? 9.795 -15.720 14.105 1.00 33.53 300 LYS A O 1
ATOM 2343 N N . ARG A 1 301 ? 9.351 -17.334 12.598 1.00 38.78 301 ARG A N 1
ATOM 2344 C CA . ARG A 1 301 ? 7.882 -17.283 12.701 1.00 38.78 301 ARG A CA 1
ATOM 2345 C C . ARG A 1 301 ? 7.483 -17.751 14.104 1.00 38.78 301 ARG A C 1
ATOM 2347 O O . ARG A 1 301 ? 7.861 -18.862 14.458 1.00 38.78 301 ARG A O 1
ATOM 2354 N N . HIS A 1 302 ? 6.786 -16.897 14.860 1.00 40.44 302 HIS A N 1
ATOM 2355 C CA . HIS A 1 302 ? 5.825 -17.162 15.951 1.00 40.44 302 HIS A CA 1
ATOM 2356 C C . HIS A 1 302 ? 5.909 -16.084 17.044 1.00 40.44 302 HIS A C 1
ATOM 2358 O O . HIS A 1 302 ? 6.896 -16.069 17.770 1.00 40.44 302 HIS A O 1
ATOM 2364 N N . THR A 1 303 ? 4.808 -15.353 17.263 1.00 40.25 303 THR A N 1
ATOM 2365 C CA . THR A 1 303 ? 4.259 -15.062 18.608 1.00 40.25 303 THR A CA 1
ATOM 2366 C C . THR A 1 303 ? 2.805 -14.576 18.499 1.00 40.25 303 THR A C 1
ATOM 2368 O O . THR A 1 303 ? 2.501 -13.388 18.509 1.00 40.25 303 THR A O 1
ATOM 2371 N N . LEU A 1 304 ? 1.858 -15.517 18.382 1.00 37.66 304 LEU A N 1
ATOM 2372 C CA . LEU A 1 304 ? 0.486 -15.253 18.828 1.00 37.66 304 LEU A CA 1
ATOM 2373 C C . LEU A 1 304 ? 0.477 -15.463 20.340 1.00 37.66 304 LEU A C 1
ATOM 2375 O O . LEU A 1 304 ? 0.796 -16.563 20.801 1.00 37.66 304 LEU A O 1
ATOM 2379 N N . LEU A 1 305 ? 0.132 -14.432 21.109 1.00 40.59 305 LEU A N 1
ATOM 2380 C CA . LEU A 1 305 ? -0.033 -14.592 22.549 1.00 40.59 305 LEU A CA 1
ATOM 2381 C C . LEU A 1 305 ? -1.269 -15.466 22.814 1.00 40.59 305 LEU A C 1
ATOM 2383 O O . LEU A 1 305 ? -2.243 -15.405 22.053 1.00 40.59 305 LEU A O 1
ATOM 2387 N N . PRO A 1 306 ? -1.267 -16.287 23.879 1.00 34.81 306 PRO A N 1
ATOM 2388 C CA . PRO A 1 306 ? -2.457 -17.027 24.261 1.00 34.81 306 PRO A CA 1
ATOM 2389 C C . PRO A 1 306 ? -3.619 -16.050 24.461 1.00 34.81 306 PRO A C 1
ATOM 2391 O O . PRO A 1 306 ? -3.520 -15.077 25.217 1.00 34.81 306 PRO A O 1
ATOM 2394 N N . THR A 1 307 ? -4.724 -16.311 23.758 1.00 33.03 307 THR A N 1
ATOM 2395 C CA . THR A 1 307 ? -6.009 -15.664 24.025 1.00 33.03 307 THR A CA 1
ATOM 2396 C C . THR A 1 307 ? -6.299 -15.833 25.521 1.00 33.03 307 THR A C 1
ATOM 2398 O O . THR A 1 307 ? -6.126 -16.949 26.022 1.00 33.03 307 THR A O 1
ATOM 2401 N N . PRO A 1 308 ? -6.685 -14.774 26.262 1.00 36.91 308 PRO A N 1
ATOM 2402 C CA . PRO A 1 308 ? -7.076 -14.925 27.658 1.00 36.91 308 PRO A CA 1
ATOM 2403 C C . PRO A 1 308 ? -8.122 -16.035 27.760 1.00 36.91 308 PRO A C 1
ATOM 2405 O O . PRO A 1 308 ? -9.154 -15.972 27.093 1.00 36.91 308 PRO A O 1
ATOM 2408 N N . ALA A 1 309 ? -7.805 -17.090 28.513 1.00 34.91 309 ALA A N 1
ATOM 2409 C CA . ALA A 1 309 ? -8.749 -18.163 28.774 1.00 34.91 309 ALA A CA 1
ATOM 2410 C C . ALA A 1 309 ? -9.988 -17.576 29.463 1.00 34.91 309 ALA A C 1
ATOM 2412 O O . ALA A 1 309 ? -9.861 -16.620 30.232 1.00 34.91 309 ALA A O 1
ATOM 2413 N N . GLU A 1 310 ? -11.160 -18.153 29.178 1.00 33.84 310 GLU A N 1
ATOM 2414 C CA . GLU A 1 310 ? -12.401 -17.875 29.903 1.00 33.84 310 GLU A CA 1
ATOM 2415 C C . GLU A 1 310 ? -12.104 -17.763 31.400 1.00 33.84 310 GLU A C 1
ATOM 2417 O O . GLU A 1 310 ? -11.488 -18.646 31.999 1.00 33.84 310 GLU A O 1
ATOM 2422 N N . THR A 1 311 ? -12.477 -16.621 31.962 1.00 25.89 311 THR A N 1
ATOM 2423 C CA . THR A 1 311 ? -12.174 -16.173 33.316 1.00 25.89 311 THR A CA 1
ATOM 2424 C C . THR A 1 311 ? -12.504 -17.252 34.352 1.00 25.89 311 THR A C 1
ATOM 2426 O O . THR A 1 311 ? -13.681 -17.561 34.546 1.00 25.89 311 THR A O 1
ATOM 2429 N N . PRO A 1 312 ? -11.528 -17.764 35.124 1.00 27.48 312 PRO A N 1
ATOM 2430 C CA . PRO A 1 312 ? -11.811 -18.340 36.422 1.00 27.48 312 PRO A CA 1
ATOM 2431 C C . PRO A 1 312 ? -11.726 -17.222 37.465 1.00 27.48 312 PRO A C 1
ATOM 2433 O O . PRO A 1 312 ? -10.709 -16.547 37.606 1.00 27.48 312 PRO A O 1
ATOM 2436 N N . ASN A 1 313 ? -12.844 -17.038 38.159 1.00 27.42 313 ASN A N 1
ATOM 2437 C CA . ASN A 1 313 ? -13.051 -16.305 39.405 1.00 27.42 313 ASN A CA 1
ATOM 2438 C C . ASN A 1 313 ? -11.803 -15.840 40.181 1.00 27.42 313 ASN A C 1
ATOM 2440 O O . ASN A 1 313 ? -10.986 -16.648 40.608 1.00 27.42 313 ASN A O 1
ATOM 2444 N N . GLY A 1 314 ? -11.813 -14.546 40.520 1.00 31.17 314 GLY A N 1
ATOM 2445 C CA . GLY A 1 314 ? -11.452 -14.030 41.844 1.00 31.17 314 GLY A CA 1
ATOM 2446 C C . GLY A 1 314 ? -10.021 -14.259 42.336 1.00 31.17 314 GLY A C 1
ATOM 2447 O O . GLY A 1 314 ? -9.716 -15.279 42.942 1.00 31.17 314 GLY A O 1
ATOM 2448 N N . GLY A 1 315 ? -9.189 -13.221 42.238 1.00 22.94 315 GLY A N 1
ATOM 2449 C CA . GLY A 1 315 ? -7.927 -13.148 42.972 1.00 22.94 315 GLY A CA 1
ATOM 2450 C C . GLY A 1 315 ? -7.225 -11.807 42.789 1.00 22.94 315 GLY A C 1
ATOM 2451 O O . GLY A 1 315 ? -6.601 -11.560 41.766 1.00 22.94 315 GLY A O 1
ATOM 2452 N N . VAL A 1 316 ? -7.335 -10.935 43.790 1.00 35.97 316 VAL A N 1
ATOM 2453 C CA . VAL A 1 316 ? -6.573 -9.682 43.913 1.00 35.97 316 VAL A CA 1
ATOM 2454 C C . VAL A 1 316 ? -5.092 -9.997 44.146 1.00 35.97 316 VAL A C 1
ATOM 2456 O O . VAL A 1 316 ? -4.800 -10.819 45.008 1.00 35.97 316 VAL A O 1
ATOM 2459 N N . THR A 1 317 ? -4.161 -9.329 43.447 1.00 25.77 317 THR A N 1
ATOM 2460 C CA . THR A 1 317 ? -2.752 -9.104 43.877 1.00 25.77 317 THR A CA 1
ATOM 2461 C C . THR A 1 317 ? -2.016 -8.091 42.961 1.00 25.77 317 THR A C 1
ATOM 2463 O O . THR A 1 317 ? -2.532 -7.778 41.890 1.00 25.77 317 THR A O 1
ATOM 2466 N N . PRO A 1 318 ? -0.899 -7.457 43.404 1.00 32.88 318 PRO A N 1
ATOM 2467 C CA . PRO A 1 318 ? -0.716 -5.998 43.326 1.00 32.88 318 PRO A CA 1
ATOM 2468 C C . PRO A 1 318 ? 0.354 -5.464 42.345 1.00 32.88 318 PRO A C 1
ATOM 2470 O O . PRO A 1 318 ? 1.173 -6.197 41.803 1.00 32.88 318 PRO A O 1
ATOM 2473 N N . ARG A 1 319 ? 0.337 -4.125 42.188 1.00 38.72 319 ARG A N 1
ATOM 2474 C CA . ARG A 1 319 ? 1.249 -3.248 41.419 1.00 38.72 319 ARG A CA 1
ATOM 2475 C C . ARG A 1 319 ? 2.726 -3.297 41.865 1.00 38.72 319 ARG A C 1
ATOM 2477 O O . ARG A 1 319 ? 3.011 -3.223 43.055 1.00 38.72 319 ARG A O 1
ATOM 2484 N N . GLY A 1 320 ? 3.632 -3.216 40.885 1.00 27.88 320 GLY A N 1
ATOM 2485 C CA . GLY A 1 320 ? 5.052 -2.811 40.970 1.00 27.88 320 GLY A CA 1
ATOM 2486 C C . GLY A 1 320 ? 5.737 -3.115 39.624 1.00 27.88 320 GLY A C 1
ATOM 2487 O O . GLY A 1 320 ? 5.379 -4.110 39.012 1.00 27.88 320 GLY A O 1
ATOM 2488 N N . ALA A 1 321 ? 6.659 -2.359 39.021 1.00 24.34 321 ALA A N 1
ATOM 2489 C CA . ALA A 1 321 ? 7.429 -1.146 39.315 1.00 24.34 321 ALA A CA 1
ATOM 2490 C C . ALA A 1 321 ? 7.831 -0.502 37.947 1.00 24.34 321 ALA A C 1
ATOM 2492 O O . ALA A 1 321 ? 7.747 -1.196 36.931 1.00 24.34 321 ALA A O 1
ATOM 2493 N N . PRO A 1 322 ? 8.251 0.779 37.858 1.00 27.02 322 PRO A N 1
ATOM 2494 C CA . PRO A 1 322 ? 8.516 1.431 36.568 1.00 27.02 322 PRO A CA 1
ATOM 2495 C C . PRO A 1 322 ? 9.912 1.088 35.995 1.00 27.02 322 PRO A C 1
ATOM 2497 O O . PRO A 1 322 ? 10.858 0.909 36.768 1.00 27.02 322 PRO A O 1
ATOM 2500 N N . PRO A 1 323 ? 10.084 1.028 34.657 1.00 28.33 323 PRO A N 1
ATOM 2501 C CA . PRO A 1 323 ? 11.396 0.899 34.031 1.00 28.33 323 PRO A CA 1
ATOM 2502 C C . PRO A 1 323 ? 12.161 2.237 34.041 1.00 28.33 323 PRO A C 1
ATOM 2504 O O . PRO A 1 323 ? 11.579 3.318 34.072 1.00 28.33 323 PRO A O 1
ATOM 2507 N N . LYS A 1 324 ? 13.494 2.141 34.059 1.00 27.56 324 LYS A N 1
ATOM 2508 C CA . LYS A 1 324 ? 14.446 3.254 34.210 1.00 27.56 324 LYS A CA 1
ATOM 2509 C C . LYS A 1 324 ? 14.500 4.144 32.958 1.00 27.56 324 LYS A C 1
ATOM 2511 O O . LYS A 1 324 ? 14.626 3.637 31.849 1.00 27.56 324 LYS A O 1
ATOM 2516 N N . SER A 1 325 ? 14.481 5.458 33.176 1.00 28.55 325 SER A N 1
ATOM 2517 C CA . SER A 1 325 ? 14.631 6.529 32.183 1.00 28.55 325 SER A CA 1
ATOM 2518 C C . SER A 1 325 ? 16.019 6.542 31.525 1.00 28.55 325 SER A C 1
ATOM 2520 O O . SER A 1 325 ? 17.030 6.513 32.231 1.00 28.55 325 SER A O 1
ATOM 2522 N N . GLN A 1 326 ? 16.074 6.670 30.198 1.00 28.92 326 GLN A N 1
ATOM 2523 C CA . GLN A 1 326 ? 17.261 7.133 29.466 1.00 28.92 326 GLN A CA 1
ATOM 2524 C C . GLN A 1 326 ? 17.083 8.625 29.147 1.00 28.92 326 GLN A C 1
ATOM 2526 O O . GLN A 1 326 ? 16.008 9.036 28.720 1.00 28.92 326 GLN A O 1
ATOM 2531 N N . SER A 1 327 ? 18.102 9.443 29.429 1.00 26.28 327 SER A N 1
ATOM 2532 C CA . SER A 1 327 ? 18.012 10.906 29.380 1.00 26.28 327 SER A CA 1
ATOM 2533 C C . SER A 1 327 ? 18.182 11.486 27.976 1.00 26.28 327 SER A C 1
ATOM 2535 O O . SER A 1 327 ? 18.985 11.025 27.172 1.00 26.28 327 SER A O 1
ATOM 2537 N N . LEU A 1 328 ? 17.469 12.587 27.743 1.00 29.28 328 LEU A N 1
ATOM 2538 C CA . LEU A 1 328 ? 17.343 13.358 26.503 1.00 29.28 328 LEU A CA 1
ATOM 2539 C C . LEU A 1 328 ? 18.596 14.187 26.112 1.00 29.28 328 LEU A C 1
ATOM 2541 O O . LEU A 1 328 ? 18.464 15.253 25.517 1.00 29.28 328 LEU A O 1
ATOM 2545 N N . SER A 1 329 ? 19.807 13.749 26.472 1.00 30.20 329 SER A N 1
ATOM 2546 C CA . SER A 1 329 ? 21.060 14.504 26.258 1.00 30.20 329 SER A CA 1
ATOM 2547 C C . SER A 1 329 ? 21.984 13.937 25.175 1.00 30.20 329 SER A C 1
ATOM 2549 O O . SER A 1 329 ? 22.985 14.571 24.858 1.00 30.20 329 SER A O 1
ATOM 2551 N N . ASP A 1 330 ? 21.636 12.806 24.559 1.00 30.86 330 ASP A N 1
ATOM 2552 C CA . ASP A 1 330 ? 22.479 12.160 23.538 1.00 30.86 330 ASP A CA 1
ATOM 2553 C C . ASP A 1 330 ? 22.070 12.510 22.088 1.00 30.86 330 ASP A C 1
ATOM 2555 O O . ASP A 1 330 ? 22.591 11.943 21.132 1.00 30.86 330 ASP A O 1
ATOM 2559 N N . LEU A 1 331 ? 21.153 13.470 21.896 1.00 33.16 331 LEU A N 1
ATOM 2560 C CA . LEU A 1 331 ? 20.577 13.830 20.586 1.00 33.16 331 LEU A CA 1
ATOM 2561 C C . LEU A 1 331 ? 21.206 15.053 19.898 1.00 33.16 331 LEU A C 1
ATOM 2563 O O . LEU A 1 331 ? 20.675 15.551 18.909 1.00 33.16 331 LEU A O 1
ATOM 2567 N N . THR A 1 332 ? 22.358 15.531 20.358 1.00 26.91 332 THR A N 1
ATOM 2568 C CA . THR A 1 332 ? 23.071 16.634 19.699 1.00 26.91 332 THR A CA 1
ATOM 2569 C C . THR A 1 332 ? 24.517 16.244 19.450 1.00 26.91 332 THR A C 1
ATOM 2571 O O . THR A 1 332 ? 25.363 16.532 20.289 1.00 26.91 332 THR A O 1
ATOM 2574 N N . ASN A 1 333 ? 24.786 15.541 18.343 1.00 28.86 333 ASN A N 1
ATOM 2575 C CA . ASN A 1 333 ? 26.032 15.616 17.558 1.00 28.86 333 ASN A CA 1
ATOM 2576 C C . ASN A 1 333 ? 26.087 14.501 16.506 1.00 28.86 333 ASN A C 1
ATOM 2578 O O . ASN A 1 333 ? 26.701 13.464 16.737 1.00 28.86 333 ASN A O 1
ATOM 2582 N N . LEU A 1 334 ? 25.532 14.738 15.318 1.00 25.41 334 LEU A N 1
ATOM 2583 C CA . LEU A 1 334 ? 25.949 14.023 14.110 1.00 25.41 334 LEU A CA 1
ATOM 2584 C C . LEU A 1 334 ? 25.944 15.000 12.931 1.00 25.41 334 LEU A C 1
ATOM 2586 O O . LEU A 1 334 ? 24.929 15.200 12.276 1.00 25.41 334 LEU A O 1
ATOM 2590 N N . SER A 1 335 ? 27.098 15.625 12.680 1.00 24.61 335 SER A N 1
ATOM 2591 C CA . SER A 1 335 ? 27.399 16.213 11.377 1.00 24.61 335 SER A CA 1
ATOM 2592 C C . SER A 1 335 ? 27.915 15.105 10.456 1.00 24.61 335 SER A C 1
ATOM 2594 O O . SER A 1 335 ? 28.771 14.307 10.843 1.00 24.61 335 SER A O 1
ATOM 2596 N N . ILE A 1 336 ? 27.389 15.035 9.234 1.00 26.88 336 ILE A N 1
ATOM 2597 C CA . ILE A 1 336 ? 27.877 14.126 8.194 1.00 26.88 336 ILE A CA 1
ATOM 2598 C C . ILE A 1 336 ? 28.358 14.984 7.024 1.00 26.88 336 ILE A C 1
ATOM 2600 O O . ILE A 1 336 ? 27.622 15.791 6.468 1.00 26.88 336 ILE A O 1
ATOM 2604 N N . SER A 1 337 ? 29.642 14.835 6.699 1.00 24.72 337 SER A N 1
ATOM 2605 C CA . SER A 1 337 ? 30.335 15.511 5.598 1.00 24.72 337 SER A CA 1
ATOM 2606 C C . SER A 1 337 ? 30.146 14.737 4.277 1.00 24.72 337 SER A C 1
ATOM 2608 O O . SER A 1 337 ? 30.031 13.508 4.322 1.00 24.72 337 SER A O 1
ATOM 2610 N N . PRO A 1 338 ? 30.140 15.396 3.100 1.00 28.02 338 PRO A N 1
ATOM 2611 C CA . PRO A 1 338 ? 29.787 14.761 1.835 1.00 28.02 338 PRO A CA 1
ATOM 2612 C C . PRO A 1 338 ? 30.991 14.045 1.204 1.00 28.02 338 PRO A C 1
ATOM 2614 O O . PRO A 1 338 ? 32.101 14.577 1.154 1.00 28.02 338 PRO A O 1
ATOM 2617 N N . ARG A 1 339 ? 30.775 12.847 0.650 1.00 27.59 339 ARG A N 1
ATOM 2618 C CA . ARG A 1 339 ? 31.691 12.236 -0.327 1.00 27.59 339 ARG A CA 1
ATOM 2619 C C . ARG A 1 339 ? 30.945 11.999 -1.635 1.00 27.59 339 ARG A C 1
ATOM 2621 O O . ARG A 1 339 ? 29.861 11.432 -1.634 1.00 27.59 339 ARG A O 1
ATOM 2628 N N . GLY A 1 340 ? 31.555 12.499 -2.710 1.00 26.39 340 GLY A N 1
ATOM 2629 C CA . GLY A 1 340 ? 31.012 12.595 -4.062 1.00 26.39 340 GLY A CA 1
ATOM 2630 C C . GLY A 1 340 ? 30.869 11.274 -4.833 1.00 26.39 340 GLY A C 1
ATOM 2631 O O . GLY A 1 340 ? 31.108 10.192 -4.292 1.00 26.39 340 GLY A O 1
ATOM 2632 N N . PRO A 1 341 ? 30.455 11.371 -6.110 1.00 32.97 341 PRO A N 1
ATOM 2633 C CA . PRO A 1 341 ? 29.688 10.337 -6.789 1.00 32.97 341 PRO A CA 1
ATOM 2634 C C . PRO A 1 341 ? 30.580 9.325 -7.510 1.00 32.97 341 PRO A C 1
ATOM 2636 O O . PRO A 1 341 ? 31.572 9.682 -8.145 1.00 32.97 341 PRO A O 1
ATOM 2639 N N . SER A 1 342 ? 30.171 8.057 -7.493 1.00 27.09 342 SER A N 1
ATOM 2640 C CA . SER A 1 342 ? 30.595 7.084 -8.502 1.00 27.09 342 SER A CA 1
ATOM 2641 C C . SER A 1 342 ? 29.366 6.625 -9.282 1.00 27.09 342 SER A C 1
ATOM 2643 O O . SER A 1 342 ? 28.473 5.957 -8.769 1.00 27.09 342 SER A O 1
ATOM 2645 N N . HIS A 1 343 ? 29.308 7.077 -10.533 1.00 34.00 343 HIS A N 1
ATOM 2646 C CA . HIS A 1 343 ? 28.385 6.623 -11.563 1.00 34.00 343 HIS A CA 1
ATOM 2647 C C . HIS A 1 343 ? 28.600 5.128 -11.830 1.00 34.00 343 HIS A C 1
ATOM 2649 O O . HIS A 1 343 ? 29.719 4.766 -12.186 1.00 34.00 343 HIS A O 1
ATOM 2655 N N . LEU A 1 344 ? 27.541 4.310 -11.688 1.00 31.00 344 LEU A N 1
ATOM 2656 C CA . LEU A 1 344 ? 27.208 3.068 -12.432 1.00 31.00 344 LEU A CA 1
ATOM 2657 C C . LEU A 1 344 ? 26.338 2.115 -11.573 1.00 31.00 344 LEU A C 1
ATOM 2659 O O . LEU A 1 344 ? 26.802 1.059 -11.160 1.00 31.00 344 LEU A O 1
ATOM 2663 N N . ALA A 1 345 ? 25.070 2.468 -11.308 1.00 28.69 345 ALA A N 1
ATOM 2664 C CA . ALA A 1 345 ? 24.040 1.534 -10.808 1.00 28.69 345 ALA A CA 1
ATOM 2665 C C . ALA A 1 345 ? 22.625 2.149 -10.912 1.00 28.69 345 ALA A C 1
ATOM 2667 O O . ALA A 1 345 ? 22.038 2.559 -9.920 1.00 28.69 345 ALA A O 1
ATOM 2668 N N . ALA A 1 346 ? 22.068 2.253 -12.122 1.00 32.34 346 ALA A N 1
ATOM 2669 C CA . ALA A 1 346 ? 20.703 2.757 -12.345 1.00 32.34 346 ALA A CA 1
ATOM 2670 C C . ALA A 1 346 ? 19.655 1.627 -12.483 1.00 32.34 346 ALA A C 1
ATOM 2672 O O . ALA A 1 346 ? 18.753 1.710 -13.314 1.00 32.34 346 ALA A O 1
ATOM 2673 N N . LYS A 1 347 ? 19.776 0.546 -11.702 1.00 36.81 347 LYS A N 1
ATOM 2674 C CA . LYS A 1 347 ? 18.732 -0.483 -11.550 1.00 36.81 347 LYS A CA 1
ATOM 2675 C C . LYS A 1 347 ? 18.642 -0.864 -10.068 1.00 36.81 347 LYS A C 1
ATOM 2677 O O . LYS A 1 347 ? 19.662 -1.215 -9.490 1.00 36.81 347 LYS A O 1
ATOM 2682 N N . ASP A 1 348 ? 17.438 -0.734 -9.509 1.00 50.12 348 ASP A N 1
ATOM 2683 C CA . ASP A 1 348 ? 17.033 -0.768 -8.087 1.00 50.12 348 ASP A CA 1
ATOM 2684 C C . ASP A 1 348 ? 17.331 0.489 -7.249 1.00 50.12 348 ASP A C 1
ATOM 2686 O O . ASP A 1 348 ? 18.011 0.453 -6.226 1.00 50.12 348 ASP A O 1
ATOM 2690 N N . GLN A 1 349 ? 16.762 1.630 -7.662 1.00 56.78 349 GLN A N 1
ATOM 2691 C CA . GLN A 1 349 ? 16.733 2.849 -6.836 1.00 56.78 349 GLN A CA 1
ATOM 2692 C C . GLN A 1 349 ? 15.716 2.781 -5.676 1.00 56.78 349 GLN A C 1
ATOM 2694 O O . GLN A 1 349 ? 15.917 3.456 -4.668 1.00 56.78 349 GLN A O 1
ATOM 2699 N N . HIS A 1 350 ? 14.664 1.959 -5.780 1.00 61.59 350 HIS A N 1
ATOM 2700 C CA . HIS A 1 350 ? 13.576 1.880 -4.796 1.00 61.59 350 HIS A CA 1
ATOM 2701 C C . HIS A 1 350 ? 13.547 0.534 -4.060 1.00 61.59 350 HIS A C 1
ATOM 2703 O O . HIS A 1 350 ? 13.625 -0.512 -4.698 1.00 61.59 350 HIS A O 1
ATOM 2709 N N . ALA A 1 351 ? 13.410 0.571 -2.729 1.00 75.50 351 ALA A N 1
ATOM 2710 C CA . ALA A 1 351 ? 13.427 -0.612 -1.856 1.00 75.50 351 ALA A CA 1
ATOM 2711 C C . ALA A 1 351 ? 12.022 -1.086 -1.440 1.00 75.50 351 ALA A C 1
ATOM 2713 O O . ALA A 1 351 ? 11.829 -2.271 -1.184 1.00 75.50 351 ALA A O 1
ATOM 2714 N N . LEU A 1 352 ? 11.037 -0.180 -1.408 1.00 85.19 352 LEU A N 1
ATOM 2715 C CA . LEU A 1 352 ? 9.653 -0.484 -1.033 1.00 85.19 352 LEU A CA 1
ATOM 2716 C C . LEU A 1 352 ? 8.701 -0.225 -2.219 1.00 85.19 352 LEU A C 1
ATOM 2718 O O . LEU A 1 352 ? 8.625 0.911 -2.689 1.00 85.19 352 LEU A O 1
ATOM 2722 N N . PRO A 1 353 ? 7.938 -1.219 -2.711 1.00 86.12 353 PRO A N 1
ATOM 2723 C CA . PRO A 1 353 ? 7.020 -1.021 -3.836 1.00 86.12 353 PRO A CA 1
ATOM 2724 C C . PRO A 1 353 ? 5.885 -0.026 -3.558 1.00 86.12 353 PRO A C 1
ATOM 2726 O O . PRO A 1 353 ? 5.621 0.853 -4.389 1.00 86.12 353 PRO A O 1
ATOM 2729 N N . VAL A 1 354 ? 5.212 -0.166 -2.411 1.00 93.06 354 VAL A N 1
ATOM 2730 C CA . VAL A 1 354 ? 4.060 0.659 -2.030 1.00 93.06 354 VAL A CA 1
ATOM 2731 C C . VAL A 1 354 ? 4.153 1.091 -0.567 1.00 93.06 354 VAL A C 1
ATOM 2733 O O . VAL A 1 354 ? 4.268 0.272 0.341 1.00 93.06 354 VAL A O 1
ATOM 2736 N N . LEU A 1 355 ? 4.023 2.393 -0.339 1.00 97.38 355 LEU A N 1
ATOM 2737 C CA . LEU A 1 355 ? 3.830 3.003 0.970 1.00 97.38 355 LEU A CA 1
ATOM 2738 C C . LEU A 1 355 ? 2.451 3.664 1.008 1.00 97.38 355 LEU A C 1
ATOM 2740 O O . LEU A 1 355 ? 2.126 4.463 0.137 1.00 97.38 355 LEU A O 1
ATOM 2744 N N . ILE A 1 356 ? 1.643 3.362 2.015 1.00 98.38 356 ILE A N 1
ATOM 2745 C CA . ILE A 1 356 ? 0.377 4.038 2.307 1.00 98.38 356 ILE A CA 1
ATOM 2746 C C . ILE A 1 356 ? 0.560 4.713 3.660 1.00 98.38 356 ILE A C 1
ATOM 2748 O O . ILE A 1 356 ? 0.772 4.026 4.657 1.00 98.38 356 ILE A O 1
ATOM 2752 N N . ILE A 1 357 ? 0.537 6.043 3.691 1.00 97.69 357 ILE A N 1
ATOM 2753 C CA . ILE A 1 357 ? 1.006 6.807 4.849 1.00 97.69 357 ILE A CA 1
ATOM 2754 C C . ILE A 1 357 ? 0.118 8.010 5.163 1.00 97.69 357 ILE A C 1
ATOM 2756 O O . ILE A 1 357 ? -0.391 8.686 4.267 1.00 97.69 357 ILE A O 1
ATOM 2760 N N . ASP A 1 358 ? -0.056 8.275 6.452 1.00 95.00 358 ASP A N 1
ATOM 2761 C CA . ASP A 1 358 ? -0.757 9.447 6.970 1.00 95.00 358 ASP A CA 1
ATOM 2762 C C . ASP A 1 358 ? -0.119 10.769 6.506 1.00 95.00 358 ASP A C 1
ATOM 2764 O O . ASP A 1 358 ? 1.097 10.959 6.574 1.00 95.00 358 ASP A O 1
ATOM 2768 N N . ALA A 1 359 ? -0.958 11.700 6.054 1.00 94.81 359 ALA A N 1
ATOM 2769 C CA . ALA A 1 359 ? -0.609 13.091 5.798 1.00 94.81 359 ALA A CA 1
ATOM 2770 C C . ALA A 1 359 ? -1.839 13.981 6.049 1.00 94.81 359 ALA A C 1
ATOM 2772 O O . ALA A 1 359 ? -2.618 14.311 5.147 1.00 94.81 359 ALA A O 1
ATOM 2773 N N . LEU A 1 360 ? -2.002 14.410 7.299 1.00 92.25 360 LEU A N 1
ATOM 2774 C CA . LEU A 1 360 ? -3.166 15.168 7.758 1.00 92.25 360 LEU A CA 1
ATOM 2775 C C . LEU A 1 360 ? -3.258 16.559 7.116 1.00 92.25 360 LEU A C 1
ATOM 2777 O O . LEU A 1 360 ? -4.346 17.030 6.749 1.00 92.25 360 LEU A O 1
ATOM 2781 N N . TRP A 1 361 ? -2.105 17.226 7.006 1.00 89.12 361 TRP A N 1
ATOM 2782 C CA . TRP A 1 361 ? -1.975 18.581 6.476 1.00 89.12 361 TRP A CA 1
ATOM 2783 C C . TRP A 1 361 ? -0.857 18.678 5.436 1.00 89.12 361 TRP A C 1
ATOM 2785 O O . TRP A 1 361 ? 0.246 18.183 5.669 1.00 89.12 361 TRP A O 1
ATOM 2795 N N . PRO A 1 362 ? -1.082 19.419 4.341 1.00 89.19 362 PRO A N 1
ATOM 2796 C CA . PRO A 1 362 ? -0.053 19.646 3.334 1.00 89.19 362 PRO A CA 1
ATOM 2797 C C . PRO A 1 362 ? 1.024 20.646 3.780 1.00 89.19 362 PRO A C 1
ATOM 2799 O O . PRO A 1 362 ? 2.159 20.543 3.337 1.00 89.19 362 PRO A O 1
ATOM 2802 N N . THR A 1 363 ? 0.698 21.606 4.654 1.00 84.56 363 THR A N 1
ATOM 2803 C CA . THR A 1 363 ? 1.560 22.779 4.922 1.00 84.56 363 THR A CA 1
ATOM 2804 C C . THR A 1 363 ? 1.962 22.980 6.382 1.00 84.56 363 THR A C 1
ATOM 2806 O O . THR A 1 363 ? 2.665 23.944 6.681 1.00 84.56 363 THR A O 1
ATOM 2809 N N . ARG A 1 364 ? 1.489 22.148 7.318 1.00 83.31 364 ARG A N 1
ATOM 2810 C CA . ARG A 1 364 ? 1.753 22.345 8.754 1.00 83.31 364 ARG A CA 1
ATOM 2811 C C . ARG A 1 364 ? 1.833 21.027 9.526 1.00 83.31 364 ARG A C 1
ATOM 2813 O O . ARG A 1 364 ? 1.152 20.082 9.141 1.00 83.31 364 ARG A O 1
ATOM 2820 N N . PRO A 1 365 ? 2.596 20.965 10.626 1.00 86.06 365 PRO A N 1
ATOM 2821 C CA . PRO A 1 365 ? 2.653 19.783 11.479 1.00 86.06 365 PRO A CA 1
ATOM 2822 C C . PRO A 1 365 ? 1.375 19.605 12.309 1.00 86.06 365 PRO A C 1
ATOM 2824 O O . PRO A 1 365 ? 0.550 20.517 12.445 1.00 86.06 365 PRO A O 1
ATOM 2827 N N . HIS A 1 366 ? 1.231 18.421 12.901 1.00 88.56 366 HIS A N 1
ATOM 2828 C CA . HIS A 1 366 ? 0.193 18.109 13.875 1.00 88.56 366 HIS A CA 1
ATOM 2829 C C . HIS A 1 366 ? 0.761 17.239 15.003 1.00 88.56 366 HIS A C 1
ATOM 2831 O O . HIS A 1 366 ? 1.709 16.492 14.797 1.00 88.56 366 HIS A O 1
ATOM 2837 N N . ALA A 1 367 ? 0.185 17.333 16.205 1.00 87.69 367 ALA A N 1
ATOM 2838 C CA . ALA A 1 367 ? 0.709 16.633 17.381 1.00 87.69 367 ALA A CA 1
ATOM 2839 C C . ALA A 1 367 ? 0.598 15.101 17.275 1.00 87.69 367 ALA A C 1
ATOM 2841 O O . ALA A 1 367 ? 1.478 14.388 17.744 1.00 87.69 367 ALA A O 1
ATOM 2842 N N . SER A 1 368 ? -0.477 14.614 16.650 1.00 89.44 368 SER A N 1
ATOM 2843 C CA . SER A 1 368 ? -0.781 13.178 16.539 1.00 89.44 368 SER A CA 1
ATOM 2844 C C . SER A 1 368 ? -0.691 12.623 15.116 1.00 89.44 368 SER A C 1
ATOM 2846 O O . SER A 1 368 ? -0.944 11.444 14.922 1.00 89.44 368 SER A O 1
ATOM 2848 N N . HIS A 1 369 ? -0.335 13.445 14.128 1.00 93.56 369 HIS A N 1
ATOM 2849 C CA . HIS A 1 369 ? -0.361 13.042 12.722 1.00 93.56 369 HIS A CA 1
ATOM 2850 C C . HIS A 1 369 ? 0.786 13.659 11.936 1.00 93.56 369 HIS A C 1
ATOM 2852 O O . HIS A 1 369 ? 1.230 14.772 12.239 1.00 93.56 369 HIS A O 1
ATOM 2858 N N . PHE A 1 370 ? 1.191 12.981 10.874 1.00 94.31 370 PHE A N 1
ATOM 2859 C CA . PHE A 1 370 ? 2.197 13.461 9.955 1.00 94.31 370 PHE A CA 1
ATOM 2860 C C . PHE A 1 370 ? 1.624 14.573 9.083 1.00 94.31 370 PHE A C 1
ATOM 2862 O O . PHE A 1 370 ? 0.463 14.588 8.672 1.00 94.31 370 PHE A O 1
ATOM 2869 N N . SER A 1 371 ? 2.482 15.543 8.804 1.00 92.88 371 SER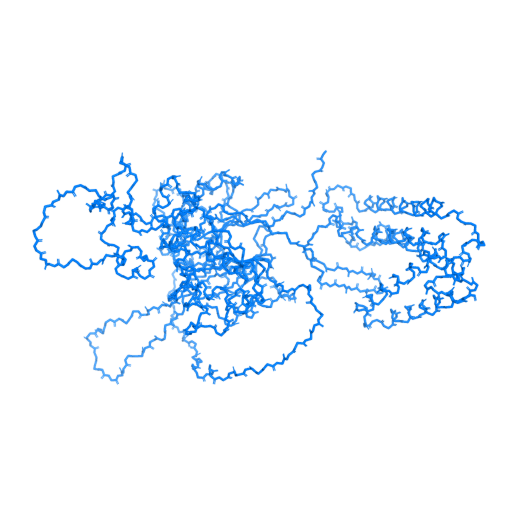 A N 1
ATOM 2870 C CA . SER A 1 371 ? 2.335 16.451 7.674 1.00 92.88 371 SER A CA 1
ATOM 2871 C C . SER A 1 371 ? 2.816 15.783 6.386 1.00 92.88 371 SER A C 1
ATOM 2873 O O . SER A 1 371 ? 3.553 14.797 6.421 1.00 92.88 371 SER A O 1
ATOM 2875 N N . LEU A 1 372 ? 2.475 16.370 5.236 1.00 92.94 372 LEU A N 1
ATOM 2876 C CA . LEU A 1 372 ? 3.011 15.937 3.944 1.00 92.94 372 LEU A CA 1
ATOM 2877 C C . LEU A 1 372 ? 4.548 15.890 3.946 1.00 92.94 372 LEU A C 1
ATOM 2879 O O . LEU A 1 372 ? 5.121 14.920 3.468 1.00 92.94 372 LEU A O 1
ATOM 2883 N N . ALA A 1 373 ? 5.220 16.881 4.538 1.00 91.81 373 ALA A N 1
ATOM 2884 C CA . ALA A 1 373 ? 6.681 16.912 4.625 1.00 91.81 373 ALA A CA 1
ATOM 2885 C C . ALA A 1 373 ? 7.251 15.670 5.333 1.00 91.81 373 ALA A C 1
ATOM 2887 O O . ALA A 1 373 ? 8.174 15.028 4.836 1.00 91.81 373 ALA A O 1
ATOM 2888 N N . GLN A 1 374 ? 6.656 15.296 6.470 1.00 93.62 374 GLN A N 1
ATOM 2889 C CA . GLN A 1 374 ? 7.070 14.127 7.250 1.00 93.62 374 GLN A CA 1
ATOM 2890 C C . GLN A 1 374 ? 6.787 12.819 6.500 1.00 93.62 374 GLN A C 1
ATOM 2892 O O . GLN A 1 374 ? 7.634 11.926 6.490 1.00 93.62 374 GLN A O 1
ATOM 2897 N N . ALA A 1 375 ? 5.648 12.730 5.807 1.00 95.19 375 ALA A N 1
ATOM 2898 C CA . ALA A 1 375 ? 5.313 11.587 4.963 1.00 95.19 375 ALA A CA 1
ATOM 2899 C C . ALA A 1 375 ? 6.297 11.415 3.788 1.00 95.19 375 ALA A C 1
ATOM 2901 O O . ALA A 1 375 ? 6.748 10.303 3.509 1.00 95.19 375 ALA A O 1
ATOM 2902 N N . LEU A 1 376 ? 6.684 12.510 3.124 1.00 93.81 376 LEU A N 1
ATOM 2903 C CA . LEU A 1 376 ? 7.668 12.493 2.036 1.00 93.81 376 LEU A CA 1
ATOM 2904 C C . LEU A 1 376 ? 9.071 12.140 2.545 1.00 93.81 376 LEU A C 1
ATOM 2906 O O . LEU A 1 376 ? 9.766 11.338 1.923 1.00 93.81 376 LEU A O 1
ATOM 2910 N N . ALA A 1 377 ? 9.475 12.662 3.705 1.00 93.12 377 ALA A N 1
ATOM 2911 C CA . ALA A 1 377 ? 10.740 12.293 4.338 1.00 93.12 377 ALA A CA 1
ATOM 2912 C C . ALA A 1 377 ? 10.791 10.793 4.683 1.00 93.12 377 ALA A C 1
ATOM 2914 O O . ALA A 1 377 ? 11.798 10.130 4.422 1.00 93.12 377 ALA A O 1
ATOM 2915 N N . ALA A 1 378 ? 9.691 10.234 5.201 1.00 94.38 378 ALA A N 1
ATOM 2916 C CA . ALA A 1 378 ? 9.559 8.800 5.443 1.00 94.38 378 ALA A CA 1
ATOM 2917 C C . ALA A 1 378 ? 9.639 7.988 4.139 1.00 94.38 378 ALA A C 1
ATOM 2919 O O . ALA A 1 378 ? 10.377 7.006 4.065 1.00 94.38 378 ALA A O 1
ATOM 2920 N N . SER A 1 379 ? 8.947 8.438 3.089 1.00 95.00 379 SER A N 1
ATOM 2921 C CA . SER A 1 379 ? 8.988 7.835 1.753 1.00 95.00 379 SER A CA 1
ATOM 2922 C C . SER A 1 379 ? 10.399 7.812 1.160 1.00 95.00 379 SER A C 1
ATOM 2924 O O . SER A 1 379 ? 10.793 6.797 0.588 1.00 95.00 379 SER A O 1
ATOM 2926 N N . LEU A 1 380 ? 11.175 8.891 1.308 1.00 92.25 380 LEU A N 1
ATOM 2927 C CA . LEU A 1 380 ? 12.574 8.942 0.868 1.00 92.25 380 LEU A CA 1
ATOM 2928 C C . LEU A 1 380 ? 13.449 7.974 1.665 1.00 92.25 380 LEU A C 1
ATOM 2930 O O . LEU A 1 380 ? 14.234 7.232 1.080 1.00 92.25 380 LEU A O 1
ATOM 2934 N N . ARG A 1 381 ? 13.284 7.926 2.993 1.00 92.88 381 ARG A N 1
ATOM 2935 C CA . ARG A 1 381 ? 14.054 7.011 3.853 1.00 92.88 381 ARG A CA 1
ATOM 2936 C C . ARG A 1 381 ? 13.776 5.542 3.519 1.00 92.88 381 ARG A C 1
ATOM 2938 O O . ARG A 1 381 ? 14.711 4.749 3.492 1.00 92.88 381 ARG A O 1
ATOM 2945 N N . LEU A 1 382 ? 12.522 5.198 3.223 1.00 91.56 382 LEU A N 1
ATOM 2946 C CA . LEU A 1 382 ? 12.110 3.858 2.777 1.00 91.56 382 LEU A CA 1
ATOM 2947 C C . LEU A 1 382 ? 12.402 3.595 1.294 1.00 91.56 382 LEU A C 1
ATOM 2949 O O . LEU A 1 382 ? 12.219 2.472 0.827 1.00 91.56 382 LEU A O 1
ATOM 2953 N N . LYS A 1 383 ? 12.821 4.621 0.542 1.00 90.69 383 LYS A N 1
ATOM 2954 C CA . LYS A 1 383 ? 12.964 4.587 -0.918 1.00 90.69 383 LYS A CA 1
ATOM 2955 C C . LYS A 1 383 ? 11.723 3.995 -1.587 1.00 90.69 383 LYS A C 1
ATOM 2957 O O . LYS A 1 383 ? 11.829 3.095 -2.420 1.00 90.69 383 LYS A O 1
ATOM 2962 N N . ALA A 1 384 ? 10.545 4.468 -1.188 1.00 88.75 384 ALA A N 1
ATOM 2963 C CA . ALA A 1 384 ? 9.279 3.963 -1.700 1.00 88.75 384 ALA A CA 1
ATOM 2964 C C . ALA A 1 384 ? 9.087 4.345 -3.175 1.00 88.75 384 ALA A C 1
ATOM 2966 O O . ALA A 1 384 ? 9.259 5.505 -3.545 1.00 88.75 384 ALA A O 1
ATOM 2967 N N . ALA A 1 385 ? 8.716 3.376 -4.014 1.00 87.12 385 ALA A N 1
ATOM 2968 C CA . ALA A 1 385 ? 8.455 3.596 -5.435 1.00 87.12 385 ALA A CA 1
ATOM 2969 C C . ALA A 1 385 ? 7.111 4.303 -5.662 1.00 87.12 385 ALA A C 1
ATOM 2971 O O . ALA A 1 385 ? 7.003 5.178 -6.523 1.00 87.12 385 ALA A O 1
ATOM 2972 N N . ASN A 1 386 ? 6.083 3.922 -4.896 1.00 89.88 386 ASN A N 1
ATOM 2973 C CA . ASN A 1 386 ? 4.756 4.528 -4.945 1.00 89.88 386 ASN A CA 1
ATOM 2974 C C . ASN A 1 386 ? 4.260 4.826 -3.529 1.00 89.88 386 ASN A C 1
ATOM 2976 O O . ASN A 1 386 ? 4.076 3.913 -2.730 1.00 89.88 386 ASN A O 1
ATOM 2980 N N . THR A 1 387 ? 3.982 6.092 -3.251 1.00 96.12 387 THR A N 1
ATOM 2981 C CA . THR A 1 387 ? 3.508 6.590 -1.963 1.00 96.12 387 THR A CA 1
ATOM 2982 C C . THR A 1 387 ? 2.090 7.127 -2.106 1.00 96.12 387 THR A C 1
ATOM 2984 O O . THR A 1 387 ? 1.824 8.010 -2.921 1.00 96.12 387 THR A O 1
ATOM 2987 N N . TYR A 1 388 ? 1.173 6.603 -1.304 1.00 97.44 388 TYR A N 1
ATOM 2988 C CA . TYR A 1 388 ? -0.222 7.012 -1.243 1.00 97.44 388 TYR A CA 1
ATOM 2989 C C . TYR A 1 388 ? -0.484 7.723 0.076 1.00 97.44 388 TYR A C 1
ATOM 2991 O O . TYR A 1 388 ? -0.423 7.105 1.137 1.00 97.44 388 TYR A O 1
ATOM 2999 N N . VAL A 1 389 ? -0.782 9.018 0.007 1.00 96.81 389 VAL A N 1
ATOM 3000 C CA . VAL A 1 389 ? -1.103 9.806 1.199 1.00 96.81 389 VAL A CA 1
ATOM 3001 C C . VAL A 1 389 ? -2.581 9.672 1.560 1.00 96.81 389 VAL A C 1
ATOM 3003 O O . VAL A 1 389 ? -3.456 9.748 0.692 1.00 96.81 389 VAL A O 1
ATOM 3006 N N . ILE A 1 390 ? -2.854 9.449 2.840 1.00 96.12 390 ILE A N 1
ATOM 3007 C CA . ILE A 1 390 ? -4.186 9.244 3.430 1.00 96.12 390 ILE A CA 1
ATOM 3008 C C . ILE A 1 390 ? -4.345 10.123 4.682 1.00 96.12 390 ILE A C 1
ATOM 3010 O O . ILE A 1 390 ? -3.487 10.954 4.965 1.00 96.12 390 ILE A O 1
ATOM 3014 N N . GLY A 1 391 ? -5.460 10.008 5.408 1.00 91.81 391 GLY A N 1
ATOM 3015 C CA . GLY A 1 391 ? -5.701 10.816 6.609 1.00 91.81 391 GLY A CA 1
ATOM 3016 C C . GLY A 1 391 ? -6.055 12.270 6.290 1.00 91.81 391 GLY A C 1
ATOM 3017 O O . GLY A 1 391 ? -5.937 13.157 7.126 1.00 91.81 391 GLY A O 1
ATOM 3018 N N . SER A 1 392 ? -6.478 12.567 5.061 1.00 88.19 392 SER A N 1
ATOM 3019 C CA . SER A 1 392 ? -6.615 13.946 4.602 1.00 88.19 392 SER A CA 1
ATOM 3020 C C . SER A 1 392 ? -7.849 14.644 5.180 1.00 88.19 392 SER A C 1
ATOM 3022 O O . SER A 1 392 ? -8.985 14.176 5.060 1.00 88.19 392 SER A O 1
ATOM 3024 N N . THR A 1 393 ? -7.641 15.843 5.714 1.00 87.31 393 THR A N 1
ATOM 3025 C CA . THR A 1 393 ? -8.684 16.706 6.293 1.00 87.31 393 THR A CA 1
ATOM 3026 C C . THR A 1 393 ? -9.533 17.426 5.241 1.00 87.31 393 THR A C 1
ATOM 3028 O O . THR A 1 393 ? -9.182 17.499 4.062 1.00 87.31 393 THR A O 1
ATOM 3031 N N . HIS A 1 394 ? -10.670 17.985 5.674 1.00 84.38 394 HIS A N 1
ATOM 3032 C CA . HIS A 1 394 ? -11.619 18.635 4.770 1.00 84.38 394 HIS A CA 1
ATOM 3033 C C . HIS A 1 394 ? -11.166 19.967 4.153 1.00 84.38 394 HIS A C 1
ATOM 3035 O O . HIS A 1 394 ? -11.617 20.242 3.058 1.00 84.38 394 HIS A O 1
ATOM 3041 N N . PRO A 1 395 ? -10.287 20.822 4.712 1.00 82.25 395 PRO A N 1
ATOM 3042 C CA . PRO A 1 395 ? -9.956 22.078 4.027 1.00 82.25 395 PRO A CA 1
ATOM 3043 C C . PRO A 1 395 ? -9.335 21.884 2.631 1.00 82.25 395 PRO A C 1
ATOM 3045 O O . PRO A 1 395 ? -9.459 22.773 1.795 1.00 82.25 395 PRO A O 1
ATOM 3048 N N . THR A 1 396 ? -8.739 20.715 2.367 1.00 87.88 396 THR A N 1
ATOM 3049 C CA . THR A 1 396 ? -8.071 20.380 1.101 1.00 87.88 396 THR A CA 1
ATOM 3050 C C . THR A 1 396 ? -8.879 19.328 0.334 1.00 87.88 396 THR A C 1
ATOM 3052 O O . THR A 1 396 ? -9.045 18.192 0.800 1.00 87.88 396 THR A O 1
ATOM 3055 N N . SER A 1 397 ? -9.402 19.690 -0.842 1.00 90.06 397 SER A N 1
ATOM 3056 C CA . SER A 1 397 ? -10.116 18.749 -1.716 1.00 90.06 397 SER A CA 1
ATOM 3057 C C . SER A 1 397 ? -9.154 17.740 -2.358 1.00 90.06 397 SER A C 1
ATOM 3059 O O . SER A 1 397 ? -7.938 17.918 -2.342 1.00 90.06 397 SER A O 1
ATOM 3061 N N . HIS A 1 398 ? -9.686 16.639 -2.888 1.00 92.38 398 HIS A N 1
ATOM 3062 C CA . HIS A 1 398 ? -8.901 15.601 -3.557 1.00 92.38 398 HIS A CA 1
ATOM 3063 C C . HIS A 1 398 ? -8.157 16.177 -4.762 1.00 92.38 398 HIS A C 1
ATOM 3065 O O . HIS A 1 398 ? -6.978 15.893 -4.925 1.00 92.38 398 HIS A O 1
ATOM 3071 N N . PHE A 1 399 ? -8.821 17.046 -5.530 1.00 91.88 399 PHE A N 1
ATOM 3072 C CA . PHE A 1 399 ? -8.203 17.788 -6.622 1.00 91.88 399 PHE A CA 1
ATOM 3073 C C . PHE A 1 399 ? -6.995 18.597 -6.133 1.00 91.88 399 PHE A C 1
ATOM 3075 O O . PHE A 1 399 ? -5.900 18.448 -6.654 1.00 91.88 399 PHE A O 1
ATOM 3082 N N . MET A 1 400 ? -7.142 19.373 -5.054 1.00 91.81 400 MET A N 1
ATOM 3083 C CA . MET A 1 400 ? -6.024 20.139 -4.488 1.00 91.81 400 MET A CA 1
ATOM 3084 C C . MET A 1 400 ? -4.845 19.241 -4.070 1.00 91.81 400 MET A C 1
ATOM 3086 O O . MET A 1 400 ? -3.695 19.587 -4.323 1.00 91.81 400 MET A O 1
ATOM 3090 N N . TRP A 1 401 ? -5.109 18.082 -3.455 1.00 93.56 401 TRP A N 1
ATOM 3091 C CA . TRP A 1 401 ? -4.059 17.109 -3.128 1.00 93.56 401 TRP A CA 1
ATOM 3092 C C . TRP A 1 401 ? -3.397 16.498 -4.366 1.00 93.56 401 TRP A C 1
ATOM 3094 O O . TRP A 1 401 ? -2.191 16.259 -4.353 1.00 93.56 401 TRP A O 1
ATOM 3104 N N . GLU A 1 402 ? -4.171 16.231 -5.417 1.00 92.75 402 GLU A N 1
ATOM 3105 C CA . GLU A 1 402 ? -3.668 15.711 -6.686 1.00 92.75 402 GLU A CA 1
ATOM 3106 C C . GLU A 1 402 ? -2.719 16.715 -7.340 1.00 92.75 402 GLU A C 1
ATOM 3108 O O . GLU A 1 402 ? -1.610 16.338 -7.703 1.00 92.75 402 GLU A O 1
ATOM 3113 N N . GLU A 1 403 ? -3.090 17.994 -7.390 1.00 90.69 403 GLU A N 1
ATOM 3114 C CA . GLU A 1 403 ? -2.250 19.062 -7.945 1.00 90.69 403 GLU A CA 1
ATOM 3115 C C . GLU A 1 403 ? -0.968 19.267 -7.110 1.00 90.69 403 GLU A C 1
ATOM 3117 O O . GLU A 1 403 ? 0.124 19.379 -7.670 1.00 90.69 403 GLU A O 1
ATOM 3122 N N . VAL A 1 404 ? -1.049 19.192 -5.771 1.00 91.38 404 VAL A N 1
ATOM 3123 C CA . VAL A 1 404 ? 0.145 19.169 -4.897 1.00 91.38 404 VAL A CA 1
ATOM 3124 C C . VAL A 1 404 ? 1.051 17.987 -5.245 1.00 91.38 404 VAL A C 1
ATOM 3126 O O . VAL A 1 404 ? 2.242 18.180 -5.482 1.00 91.38 404 VAL A O 1
ATOM 3129 N N . CYS A 1 405 ? 0.506 16.774 -5.339 1.00 91.88 405 CYS A N 1
ATOM 3130 C CA . CYS A 1 405 ? 1.280 15.575 -5.657 1.00 91.88 405 CYS A CA 1
ATOM 3131 C C . CYS A 1 405 ? 1.870 15.597 -7.076 1.00 91.88 405 CYS A C 1
ATOM 3133 O O . CYS A 1 405 ? 2.995 15.145 -7.270 1.00 91.88 405 CYS A O 1
ATOM 3135 N N . ARG A 1 406 ? 1.144 16.133 -8.065 1.00 87.50 406 ARG A N 1
ATOM 3136 C CA . ARG A 1 406 ? 1.630 16.311 -9.442 1.00 87.50 406 ARG A CA 1
ATOM 3137 C C . ARG A 1 406 ? 2.782 17.305 -9.493 1.00 87.50 406 ARG A C 1
ATOM 3139 O O . ARG A 1 406 ? 3.775 17.021 -10.153 1.00 87.50 406 ARG A O 1
ATOM 3146 N N . SER A 1 407 ? 2.695 18.407 -8.744 1.00 87.06 407 SER A N 1
ATOM 3147 C CA . SER A 1 407 ? 3.789 19.384 -8.669 1.00 87.06 407 SER A CA 1
ATOM 3148 C C . SER A 1 407 ? 5.093 18.771 -8.142 1.00 87.06 407 SER A C 1
ATOM 3150 O O . SER A 1 407 ? 6.169 19.199 -8.530 1.00 87.06 407 SER A O 1
ATOM 3152 N N . LEU A 1 408 ? 5.006 17.725 -7.310 1.00 85.88 408 LEU A N 1
ATOM 3153 C CA . LEU A 1 408 ? 6.161 16.990 -6.783 1.00 85.88 408 LEU A CA 1
ATOM 3154 C C . LEU A 1 408 ? 6.755 15.972 -7.767 1.00 85.88 408 LEU A C 1
ATOM 3156 O O . LEU A 1 408 ? 7.836 15.450 -7.507 1.00 85.88 408 LEU A O 1
ATOM 3160 N N . GLN A 1 409 ? 6.050 15.644 -8.851 1.00 78.56 409 GLN A N 1
ATOM 3161 C CA . GLN A 1 409 ? 6.485 14.669 -9.858 1.00 78.56 409 GLN A CA 1
ATOM 3162 C C . GLN A 1 409 ? 7.076 15.321 -11.115 1.00 78.56 409 GLN A C 1
ATOM 3164 O O . GLN A 1 409 ? 7.743 14.626 -11.878 1.00 78.56 409 GLN A O 1
ATOM 3169 N N . ASP A 1 410 ? 6.839 16.618 -11.335 1.00 73.56 410 ASP A N 1
ATOM 3170 C CA . ASP A 1 410 ? 7.378 17.384 -12.465 1.00 73.56 410 ASP A CA 1
ATOM 3171 C C . ASP A 1 410 ? 8.398 18.433 -11.972 1.00 73.56 410 ASP A C 1
ATOM 3173 O O . ASP A 1 410 ? 8.020 19.544 -11.590 1.00 73.56 410 ASP A O 1
ATOM 3177 N N . PRO A 1 411 ? 9.698 18.086 -11.927 1.00 53.47 411 PRO A N 1
ATOM 3178 C CA . PRO A 1 411 ? 10.744 18.940 -11.366 1.00 53.47 411 PRO A CA 1
ATOM 3179 C C . PRO A 1 411 ? 11.069 20.183 -12.209 1.00 53.47 411 PRO A C 1
ATOM 3181 O O . PRO A 1 411 ? 11.653 21.125 -11.672 1.00 53.47 411 PRO A O 1
ATOM 3184 N N . ASP A 1 412 ? 10.716 20.198 -13.498 1.00 54.44 412 ASP A N 1
ATOM 3185 C CA . ASP A 1 412 ? 11.092 21.254 -14.448 1.00 54.44 412 ASP A CA 1
ATOM 3186 C C . ASP A 1 412 ? 9.999 22.316 -14.639 1.00 54.44 412 ASP A C 1
ATOM 3188 O O . ASP A 1 412 ? 10.266 23.355 -15.250 1.00 54.44 412 ASP A O 1
ATOM 3192 N N . GLY A 1 413 ? 8.777 22.075 -14.142 1.00 52.34 413 GLY A N 1
ATOM 3193 C CA . GLY A 1 413 ? 7.661 23.030 -14.144 1.00 52.34 413 GLY A CA 1
ATOM 3194 C C . GLY A 1 413 ? 7.255 23.562 -15.525 1.00 52.34 413 GLY A C 1
ATOM 3195 O O . GLY A 1 413 ? 6.553 24.571 -15.603 1.00 52.34 413 GLY A O 1
ATOM 3196 N N . ARG A 1 414 ? 7.720 22.935 -16.613 1.00 44.22 414 ARG A N 1
ATOM 3197 C CA . ARG A 1 414 ? 7.587 23.454 -17.983 1.00 44.22 414 ARG A CA 1
ATOM 3198 C C . ARG A 1 414 ? 6.419 22.862 -18.772 1.00 44.22 414 ARG A C 1
ATOM 3200 O O . ARG A 1 414 ? 5.999 23.518 -19.716 1.00 44.22 414 ARG A O 1
ATOM 3207 N N . ASP A 1 415 ? 5.838 21.743 -18.330 1.00 47.22 415 ASP A N 1
ATOM 3208 C CA . ASP A 1 415 ? 4.710 21.072 -19.002 1.00 47.22 415 ASP A CA 1
ATOM 3209 C C . ASP A 1 415 ? 3.544 20.754 -18.038 1.00 47.22 415 ASP A C 1
ATOM 3211 O O . ASP A 1 415 ? 2.824 19.763 -18.184 1.00 47.22 415 ASP A O 1
ATOM 3215 N N . TYR A 1 416 ? 3.313 21.610 -17.035 1.00 59.56 416 TYR A N 1
ATOM 3216 C CA . TYR A 1 416 ? 2.129 21.486 -16.185 1.00 59.56 416 TYR A CA 1
ATOM 3217 C C . TYR A 1 416 ? 0.873 21.940 -16.938 1.00 59.56 416 TYR A C 1
ATOM 3219 O O . TYR A 1 416 ? 0.519 23.120 -16.938 1.00 59.56 416 TYR A O 1
ATOM 3227 N N . GLU A 1 417 ? 0.176 21.003 -17.582 1.00 62.56 417 GLU A N 1
ATOM 3228 C CA . GLU A 1 417 ? -1.153 21.277 -18.130 1.00 62.56 417 GLU A CA 1
ATOM 3229 C C . GLU A 1 417 ? -2.118 21.656 -16.996 1.00 62.56 417 GLU A C 1
ATOM 3231 O O . GLU A 1 417 ? -2.500 20.825 -16.158 1.00 62.56 417 GLU A O 1
ATOM 3236 N N . VAL A 1 418 ? -2.506 22.934 -16.984 1.00 69.00 418 VAL A N 1
ATOM 3237 C CA . VAL A 1 418 ? -3.523 23.484 -16.087 1.00 69.00 418 VAL A CA 1
ATOM 3238 C C . VAL A 1 418 ? -4.865 22.850 -16.442 1.00 69.00 418 VAL A C 1
ATOM 3240 O O . VAL A 1 418 ? -5.377 23.019 -17.547 1.00 69.00 418 VAL A O 1
ATOM 3243 N N . ARG A 1 419 ? -5.442 22.107 -15.496 1.00 80.75 419 ARG A N 1
ATOM 3244 C CA . ARG A 1 419 ? -6.755 21.475 -15.664 1.00 80.75 419 ARG A CA 1
ATOM 3245 C C . ARG A 1 419 ? -7.869 22.491 -15.430 1.00 80.75 419 ARG A C 1
ATOM 3247 O O . ARG A 1 419 ? -7.841 23.247 -14.467 1.00 80.75 419 ARG A O 1
ATOM 3254 N N . GLU A 1 420 ? -8.908 22.480 -16.252 1.00 82.50 420 GLU A N 1
ATOM 3255 C CA . GLU A 1 420 ? -10.112 23.249 -15.938 1.00 82.50 420 GLU A CA 1
ATOM 3256 C C . GLU A 1 420 ? -10.842 22.586 -14.757 1.00 82.50 420 GLU A C 1
ATOM 3258 O O . GLU A 1 420 ? -11.330 21.461 -14.872 1.00 82.50 420 GLU A O 1
ATOM 3263 N N . HIS A 1 421 ? -10.865 23.243 -13.591 1.00 85.94 421 HIS A N 1
ATOM 3264 C CA . HIS A 1 421 ? -11.519 22.715 -12.391 1.00 85.94 421 HIS A CA 1
ATOM 3265 C C . HIS A 1 421 ? -12.033 23.842 -11.467 1.00 85.94 421 HIS A C 1
ATOM 3267 O O . HIS A 1 421 ? -11.325 24.834 -11.267 1.00 85.94 421 HIS A O 1
ATOM 3273 N N . PRO A 1 422 ? -13.215 23.699 -10.827 1.00 81.69 422 PRO A N 1
ATOM 3274 C CA . PRO A 1 422 ? -13.780 24.726 -9.939 1.00 81.69 422 PRO A CA 1
ATOM 3275 C C . PRO A 1 422 ? -12.908 25.110 -8.732 1.00 81.69 422 PRO A C 1
ATOM 3277 O O . PRO A 1 422 ? -13.025 26.218 -8.216 1.00 81.69 422 PRO A O 1
ATOM 3280 N N . ASP A 1 423 ? -12.045 24.198 -8.278 1.00 81.56 423 ASP A N 1
ATOM 3281 C CA . ASP A 1 423 ? -11.120 24.414 -7.153 1.00 81.56 423 ASP A CA 1
ATOM 3282 C C . ASP A 1 423 ? -9.703 24.854 -7.598 1.00 81.56 423 ASP A C 1
ATOM 3284 O O . ASP A 1 423 ? -8.772 24.815 -6.792 1.00 81.56 423 ASP A O 1
ATOM 3288 N N . MET A 1 424 ? -9.497 25.234 -8.869 1.00 83.50 424 MET A N 1
ATOM 3289 C CA . MET A 1 424 ? -8.155 25.518 -9.409 1.00 83.50 424 MET A CA 1
ATOM 3290 C C . MET A 1 424 ? -7.436 26.660 -8.678 1.00 83.50 424 MET A C 1
ATOM 3292 O O . MET A 1 424 ? -6.279 26.514 -8.300 1.00 83.50 424 MET A O 1
ATOM 3296 N N . ALA A 1 425 ? -8.122 27.767 -8.384 1.00 78.31 425 ALA A N 1
ATOM 3297 C CA . ALA A 1 425 ? -7.503 28.895 -7.681 1.00 78.31 425 ALA A CA 1
ATOM 3298 C C . ALA A 1 425 ? -6.974 28.497 -6.287 1.00 78.31 425 ALA A C 1
ATOM 3300 O O . ALA A 1 425 ? -5.898 28.927 -5.865 1.00 78.31 425 ALA A O 1
ATOM 3301 N N . GLN A 1 426 ? -7.711 27.647 -5.565 1.00 79.75 426 GLN A N 1
ATOM 3302 C CA . GLN A 1 426 ? -7.274 27.106 -4.280 1.00 79.75 426 GLN A CA 1
ATOM 3303 C C . GLN A 1 426 ? -6.138 26.094 -4.454 1.00 79.75 426 GLN A C 1
ATOM 3305 O O . GLN A 1 426 ? -5.233 26.075 -3.619 1.00 79.75 426 GLN A O 1
ATOM 3310 N N . ALA A 1 427 ? -6.176 25.280 -5.515 1.00 85.44 427 ALA A N 1
ATOM 3311 C CA . ALA A 1 427 ? -5.122 24.332 -5.861 1.00 85.44 427 ALA A CA 1
ATOM 3312 C C . ALA A 1 427 ? -3.786 25.045 -6.137 1.00 85.44 427 ALA A C 1
ATOM 3314 O O . ALA A 1 427 ? -2.794 24.752 -5.475 1.00 85.44 427 ALA A O 1
ATOM 3315 N N . GLU A 1 428 ? -3.766 26.052 -7.015 1.00 83.25 428 GLU A N 1
ATOM 3316 C CA . GLU A 1 428 ? -2.567 26.856 -7.297 1.00 83.25 428 GLU A CA 1
ATOM 3317 C C . GLU A 1 428 ? -2.009 27.514 -6.035 1.00 83.25 428 GLU A C 1
ATOM 3319 O O . GLU A 1 428 ? -0.801 27.496 -5.782 1.00 83.25 428 GLU A O 1
ATOM 3324 N N . TRP A 1 429 ? -2.894 28.084 -5.213 1.00 83.12 429 TRP A N 1
ATOM 3325 C CA . TRP A 1 429 ? -2.493 28.716 -3.965 1.00 83.12 429 TRP A CA 1
ATOM 3326 C C . TRP A 1 429 ? -1.843 27.715 -3.005 1.00 83.12 429 TRP A C 1
ATOM 3328 O O . TRP A 1 429 ? -0.804 28.025 -2.416 1.00 83.12 429 TRP A O 1
ATOM 3338 N N . ILE A 1 430 ? -2.414 26.515 -2.844 1.00 85.06 430 ILE A N 1
ATOM 3339 C CA . ILE A 1 430 ? -1.859 25.526 -1.915 1.00 85.06 430 ILE A CA 1
ATOM 3340 C C . ILE A 1 430 ? -0.559 24.928 -2.440 1.00 85.06 430 ILE A C 1
ATOM 3342 O O . ILE A 1 430 ? 0.354 24.726 -1.647 1.00 85.06 430 ILE A O 1
ATOM 3346 N N . VAL A 1 431 ? -0.440 24.720 -3.755 1.00 88.12 431 VAL A N 1
ATOM 3347 C CA . VAL A 1 431 ? 0.798 24.272 -4.402 1.00 88.12 431 VAL A CA 1
ATOM 3348 C C . VAL A 1 431 ? 1.906 25.280 -4.119 1.00 88.12 431 VAL A C 1
ATOM 3350 O O . VAL A 1 431 ? 2.930 24.905 -3.551 1.00 88.12 431 VAL A O 1
ATOM 3353 N N . ARG A 1 432 ? 1.675 26.573 -4.394 1.00 83.88 432 ARG A N 1
ATOM 3354 C CA . ARG A 1 432 ? 2.640 27.640 -4.070 1.00 83.88 432 ARG A CA 1
ATOM 3355 C C . ARG A 1 432 ? 3.011 27.633 -2.593 1.00 83.88 432 ARG A C 1
ATOM 3357 O O . ARG A 1 432 ? 4.183 27.647 -2.258 1.00 83.88 432 ARG A O 1
ATOM 3364 N N . ARG A 1 433 ? 2.031 27.521 -1.694 1.00 83.50 433 ARG A N 1
ATOM 3365 C CA . ARG A 1 433 ? 2.290 27.479 -0.246 1.00 83.50 433 ARG A CA 1
ATOM 3366 C C . ARG A 1 433 ? 3.076 26.260 0.206 1.00 83.50 433 ARG A C 1
ATOM 3368 O O . ARG A 1 433 ? 3.850 26.395 1.148 1.00 83.50 433 ARG A O 1
ATOM 3375 N N . VAL A 1 434 ? 2.851 25.094 -0.393 1.00 86.50 434 VAL A N 1
ATOM 3376 C CA . VAL A 1 434 ? 3.645 23.892 -0.124 1.00 86.50 434 VAL A CA 1
ATOM 3377 C C . VAL A 1 434 ? 5.085 24.148 -0.559 1.00 86.50 434 VAL A C 1
ATOM 3379 O O . VAL A 1 434 ? 5.987 23.996 0.256 1.00 86.50 434 VAL A O 1
ATOM 3382 N N . TRP A 1 435 ? 5.309 24.646 -1.774 1.00 84.19 435 TRP A N 1
ATOM 3383 C CA . TRP A 1 435 ? 6.653 24.989 -2.240 1.00 84.19 435 TRP A CA 1
ATOM 3384 C C . TRP A 1 435 ? 7.328 26.073 -1.396 1.00 84.19 435 TRP A C 1
ATOM 3386 O O . TRP A 1 435 ? 8.474 25.888 -1.013 1.00 84.19 435 TRP A O 1
ATOM 3396 N N . ASP A 1 436 ? 6.613 27.122 -0.991 1.00 81.25 436 ASP A N 1
ATOM 3397 C CA . ASP A 1 436 ? 7.171 28.209 -0.181 1.00 81.25 436 ASP A CA 1
ATOM 3398 C C . ASP A 1 436 ? 7.451 27.792 1.274 1.00 81.25 436 ASP A C 1
ATOM 3400 O O . ASP A 1 436 ? 8.482 28.149 1.835 1.00 81.25 436 ASP A O 1
ATOM 3404 N N . ARG A 1 437 ? 6.518 27.079 1.928 1.00 74.38 437 ARG A N 1
ATOM 3405 C CA . ARG A 1 437 ? 6.600 26.773 3.374 1.00 74.38 437 ARG A CA 1
ATOM 3406 C C . ARG A 1 437 ? 7.246 25.436 3.697 1.00 74.38 437 ARG A C 1
ATOM 3408 O O . ARG A 1 437 ? 7.773 25.290 4.793 1.00 74.38 437 ARG A O 1
ATOM 3415 N N . VAL A 1 438 ? 7.123 24.452 2.811 1.00 73.75 438 VAL A N 1
ATOM 3416 C CA . VAL A 1 438 ? 7.666 23.103 3.024 1.00 73.75 438 VAL A CA 1
ATOM 3417 C C . VAL A 1 438 ? 9.025 22.961 2.347 1.00 73.75 438 VAL A C 1
ATOM 3419 O O . VAL A 1 438 ? 9.907 22.327 2.913 1.00 73.75 438 VAL A O 1
ATOM 3422 N N . PHE A 1 439 ? 9.204 23.568 1.170 1.00 75.25 439 PHE A N 1
ATOM 3423 C CA . PHE A 1 439 ? 10.416 23.411 0.359 1.00 75.25 439 PHE A CA 1
ATOM 3424 C C . PHE A 1 439 ? 11.219 24.707 0.142 1.00 75.25 439 PHE A C 1
ATOM 3426 O O . PHE A 1 439 ? 12.257 24.657 -0.514 1.00 75.25 439 PHE A O 1
ATOM 3433 N N . GLY A 1 440 ? 10.754 25.849 0.659 1.00 63.88 440 GLY A N 1
ATOM 3434 C CA . GLY A 1 440 ? 11.388 27.160 0.496 1.00 63.88 440 GLY A CA 1
ATOM 3435 C C . GLY A 1 440 ? 12.349 27.523 1.633 1.00 63.88 440 GLY A C 1
ATOM 3436 O O . GLY A 1 440 ? 12.483 26.800 2.621 1.00 63.88 440 GLY A O 1
ATOM 3437 N N . GLU A 1 441 ? 13.013 28.677 1.510 1.00 50.97 441 GLU A N 1
ATOM 3438 C CA . GLU A 1 441 ? 13.957 29.182 2.515 1.00 50.97 441 GLU A CA 1
ATOM 3439 C C . GLU A 1 441 ? 13.239 29.490 3.845 1.00 50.97 441 GLU A C 1
ATOM 3441 O O . GLU A 1 441 ? 12.476 30.450 3.959 1.00 50.97 441 GLU A O 1
ATOM 3446 N N . GLY A 1 442 ? 13.473 28.652 4.861 1.00 53.62 442 GLY A N 1
ATOM 3447 C CA . GLY A 1 442 ? 12.856 28.752 6.191 1.00 53.62 442 GLY A CA 1
ATOM 3448 C C . GLY A 1 442 ? 11.823 27.663 6.509 1.00 53.62 442 GLY A C 1
ATOM 3449 O O . GLY A 1 442 ? 11.343 27.608 7.642 1.00 53.62 442 GLY A O 1
ATOM 3450 N N . GLY A 1 443 ? 11.500 26.790 5.546 1.00 53.03 443 GLY A N 1
ATOM 3451 C CA . GLY A 1 443 ? 10.806 25.525 5.786 1.00 53.03 443 GLY A CA 1
ATOM 3452 C C . GLY A 1 443 ? 11.777 24.473 6.324 1.00 53.03 443 GLY A C 1
ATOM 3453 O O . GLY A 1 443 ? 12.799 24.184 5.709 1.00 53.03 443 GLY A O 1
ATOM 3454 N N . ASP A 1 444 ? 11.482 23.931 7.500 1.00 52.16 444 ASP A N 1
ATOM 3455 C CA . ASP A 1 444 ? 12.323 22.971 8.215 1.00 52.16 444 ASP A CA 1
ATOM 3456 C C . ASP A 1 444 ? 12.283 21.585 7.540 1.00 52.16 444 ASP A C 1
ATOM 3458 O O . ASP A 1 444 ? 11.444 20.750 7.877 1.00 52.16 444 ASP A O 1
ATOM 3462 N N . ALA A 1 445 ? 13.137 21.370 6.533 1.00 52.91 445 ALA A N 1
ATOM 3463 C CA . ALA A 1 445 ? 13.678 20.062 6.151 1.00 52.91 445 ALA A CA 1
ATOM 3464 C C . ALA A 1 445 ? 14.801 20.238 5.109 1.00 52.91 445 ALA A C 1
ATOM 3466 O O . ALA A 1 445 ? 14.524 20.420 3.926 1.00 52.91 445 ALA A O 1
ATOM 3467 N N . GLU A 1 446 ? 16.060 20.173 5.553 1.00 59.38 446 GLU A N 1
ATOM 3468 C CA . GLU A 1 446 ? 17.303 20.027 4.767 1.00 59.38 446 GLU A CA 1
ATOM 3469 C C . GLU A 1 446 ? 17.113 19.611 3.289 1.00 59.38 446 GLU A C 1
ATOM 3471 O O . GLU A 1 446 ? 17.124 18.422 2.956 1.00 59.38 446 GLU A O 1
ATOM 3476 N N . GLY A 1 447 ? 16.915 20.581 2.389 1.00 72.06 447 GLY A N 1
ATOM 3477 C CA . GLY A 1 447 ? 16.822 20.329 0.946 1.00 72.06 447 GLY A CA 1
ATOM 3478 C C . GLY A 1 447 ? 15.776 19.283 0.534 1.00 72.06 447 GLY A C 1
ATOM 3479 O O . GLY A 1 447 ? 15.952 18.638 -0.496 1.00 72.06 447 GLY A O 1
ATOM 3480 N N . LEU A 1 448 ? 14.698 19.068 1.305 1.00 82.44 448 LEU A N 1
ATOM 3481 C CA . LEU A 1 448 ? 13.729 17.987 1.051 1.00 82.44 448 LEU A CA 1
ATOM 3482 C C . LEU A 1 448 ? 13.152 18.037 -0.368 1.00 82.44 448 LEU A C 1
ATOM 3484 O O . LEU A 1 448 ? 12.938 16.994 -0.974 1.00 82.44 448 LEU A O 1
ATOM 3488 N N . GLY A 1 449 ? 12.934 19.239 -0.907 1.00 80.50 449 GLY A N 1
ATOM 3489 C CA . GLY A 1 449 ? 12.433 19.426 -2.268 1.00 80.50 449 GLY A CA 1
ATOM 3490 C C . GLY A 1 449 ? 13.446 18.985 -3.323 1.00 80.50 449 GLY A C 1
ATOM 3491 O O . GLY A 1 449 ? 13.076 18.309 -4.274 1.00 80.50 449 GLY A O 1
ATOM 3492 N N . GLU A 1 450 ? 14.728 19.307 -3.137 1.00 79.62 450 GLU A N 1
ATOM 3493 C CA . GLU A 1 450 ? 15.817 18.851 -4.014 1.00 79.62 450 GLU A CA 1
ATOM 3494 C C . GLU A 1 450 ? 15.984 17.335 -3.938 1.00 79.62 450 GLU A C 1
ATOM 3496 O O . GLU A 1 450 ? 15.940 16.660 -4.962 1.00 79.62 450 GLU A O 1
ATOM 3501 N N . ARG A 1 451 ? 16.039 16.785 -2.723 1.00 84.56 451 ARG A N 1
ATOM 3502 C CA . ARG A 1 451 ? 16.122 15.338 -2.493 1.00 84.56 451 ARG A CA 1
ATOM 3503 C C . ARG A 1 451 ? 14.932 14.588 -3.082 1.00 84.56 451 ARG A C 1
ATOM 3505 O O . ARG A 1 451 ? 15.102 13.509 -3.638 1.00 84.56 451 ARG A O 1
ATOM 3512 N N . TRP A 1 452 ? 13.727 15.152 -2.985 1.00 85.69 452 TRP A N 1
ATOM 3513 C CA . TRP A 1 452 ? 12.542 14.574 -3.614 1.00 85.69 452 TRP A CA 1
ATOM 3514 C C . TRP A 1 452 ? 12.642 14.588 -5.141 1.00 85.69 452 TRP A C 1
ATOM 3516 O O . TRP A 1 452 ? 12.266 13.609 -5.775 1.00 85.69 452 TRP A O 1
ATOM 3526 N N . ARG A 1 453 ? 13.193 15.648 -5.745 1.00 81.50 453 ARG A N 1
ATOM 3527 C CA . ARG A 1 453 ? 13.428 15.692 -7.198 1.00 81.50 453 ARG A CA 1
ATOM 3528 C C . ARG A 1 453 ? 14.464 14.667 -7.666 1.00 81.50 453 ARG A C 1
ATOM 3530 O O . ARG A 1 453 ? 14.338 14.161 -8.776 1.00 81.50 453 ARG A O 1
ATOM 3537 N N . GLU A 1 454 ? 15.472 14.375 -6.850 1.00 82.50 454 GLU A N 1
ATOM 3538 C CA . GLU A 1 454 ? 16.563 13.459 -7.207 1.00 82.50 454 GLU A CA 1
ATOM 3539 C C . GLU A 1 454 ? 16.235 11.982 -6.945 1.00 82.50 454 GLU A C 1
ATOM 3541 O O . GLU A 1 454 ? 16.565 11.120 -7.759 1.00 82.50 454 GLU A O 1
ATOM 3546 N N . GLU A 1 455 ? 15.597 11.684 -5.811 1.00 83.94 455 GLU A N 1
ATOM 3547 C CA . GLU A 1 455 ? 15.428 10.317 -5.294 1.00 83.94 455 GLU A CA 1
ATOM 3548 C C . GLU A 1 455 ? 13.961 9.940 -5.019 1.00 83.94 455 GLU A C 1
ATOM 3550 O O . GLU A 1 455 ? 13.662 8.797 -4.658 1.00 83.94 455 GLU A O 1
ATOM 3555 N N . GLY A 1 456 ? 13.033 10.893 -5.139 1.00 83.75 456 GLY A N 1
ATOM 3556 C CA . GLY A 1 456 ? 11.623 10.700 -4.818 1.00 83.75 456 GLY A CA 1
ATOM 3557 C C . GLY A 1 456 ? 10.930 9.715 -5.755 1.00 83.75 456 GLY A C 1
ATOM 3558 O O . GLY A 1 456 ? 11.109 9.727 -6.970 1.00 83.75 456 GLY A O 1
ATOM 3559 N N . GLY A 1 457 ? 10.095 8.856 -5.170 1.00 85.25 457 GLY A N 1
ATOM 3560 C CA . GLY A 1 457 ? 9.177 8.014 -5.928 1.00 85.25 457 GLY A CA 1
ATOM 3561 C C . GLY A 1 457 ? 7.933 8.774 -6.395 1.00 85.25 457 GLY A C 1
ATOM 3562 O O . GLY A 1 457 ? 7.812 9.996 -6.294 1.00 85.25 457 GLY A O 1
ATOM 3563 N N . ARG A 1 458 ? 6.934 8.032 -6.872 1.00 89.75 458 ARG A N 1
ATOM 3564 C CA . ARG A 1 458 ? 5.627 8.598 -7.231 1.00 89.75 458 ARG A CA 1
ATOM 3565 C C . ARG A 1 458 ? 4.802 8.827 -5.975 1.00 89.75 458 ARG A C 1
ATOM 3567 O O . ARG A 1 458 ? 4.564 7.881 -5.240 1.00 89.75 458 ARG A O 1
ATOM 3574 N N . VAL A 1 459 ? 4.282 10.034 -5.766 1.00 92.94 459 VAL A N 1
ATOM 3575 C CA . VAL A 1 459 ? 3.333 10.334 -4.674 1.00 92.94 459 VAL A CA 1
ATOM 3576 C C . VAL A 1 459 ? 1.933 10.638 -5.204 1.00 92.94 459 VAL A C 1
ATOM 3578 O O . VAL A 1 459 ? 1.797 11.360 -6.187 1.00 92.94 459 VAL A O 1
ATOM 3581 N N . ARG A 1 460 ? 0.875 10.092 -4.600 1.00 94.12 460 ARG A N 1
ATOM 3582 C CA . ARG A 1 460 ? -0.525 10.323 -5.003 1.00 94.12 460 ARG A CA 1
ATOM 3583 C C . ARG A 1 460 ? -1.447 10.388 -3.784 1.00 94.12 460 ARG A C 1
ATOM 3585 O O . ARG A 1 460 ? -1.180 9.702 -2.800 1.00 94.12 460 ARG A O 1
ATOM 3592 N N . PRO A 1 461 ? -2.564 11.128 -3.829 1.00 95.06 461 PRO A N 1
ATOM 3593 C CA . PRO A 1 461 ? -3.582 11.013 -2.794 1.00 95.06 461 PRO A CA 1
ATOM 3594 C C . PRO A 1 461 ? -4.389 9.721 -2.936 1.00 95.06 461 PRO A C 1
ATOM 3596 O O . PRO A 1 461 ? -4.874 9.387 -4.022 1.00 95.06 461 PRO A O 1
ATOM 3599 N N . GLY A 1 462 ? -4.587 9.017 -1.825 1.00 93.31 462 GLY A N 1
ATOM 3600 C CA . GLY A 1 462 ? -5.569 7.943 -1.732 1.00 93.31 462 GLY A CA 1
ATOM 3601 C C . GLY A 1 462 ? -7.003 8.483 -1.792 1.00 93.31 462 GLY A C 1
ATOM 3602 O O . GLY A 1 462 ? -7.292 9.608 -1.377 1.00 93.31 462 GLY A O 1
ATOM 3603 N N . TYR A 1 463 ? -7.931 7.668 -2.285 1.00 93.19 463 TYR A N 1
ATOM 3604 C CA . TYR A 1 463 ? -9.365 7.956 -2.237 1.00 93.19 463 TYR A CA 1
ATOM 3605 C C . TYR A 1 463 ? -10.165 6.678 -1.995 1.00 93.19 463 TYR A C 1
ATOM 3607 O O . TYR A 1 463 ? -9.766 5.600 -2.436 1.00 93.19 463 TYR A O 1
ATOM 3615 N N . ASP A 1 464 ? -11.310 6.807 -1.332 1.00 93.31 464 ASP A N 1
ATOM 3616 C CA . ASP A 1 464 ? -12.249 5.707 -1.130 1.00 93.31 464 ASP A CA 1
ATOM 3617 C C . ASP A 1 464 ? -12.667 5.119 -2.486 1.00 93.31 464 ASP A C 1
ATOM 3619 O O . ASP A 1 464 ? -13.220 5.822 -3.339 1.00 93.31 464 ASP A O 1
ATOM 3623 N N . GLY A 1 465 ? -12.431 3.827 -2.695 1.00 90.50 465 GLY A N 1
ATOM 3624 C CA . GLY A 1 465 ? -12.659 3.173 -3.985 1.00 90.50 465 GLY A CA 1
ATOM 3625 C C . GLY A 1 465 ? -11.384 2.862 -4.774 1.00 90.50 465 GLY A C 1
ATOM 3626 O O . GLY A 1 465 ? -11.466 2.094 -5.734 1.00 90.50 465 GLY A O 1
ATOM 3627 N N . LEU A 1 466 ? -10.227 3.421 -4.393 1.00 91.94 466 LEU A N 1
ATOM 3628 C CA . LEU A 1 466 ? -8.940 3.122 -5.026 1.00 91.94 466 LEU A CA 1
ATOM 3629 C C . LEU A 1 466 ? -8.582 1.639 -4.844 1.00 91.94 466 LEU A C 1
ATOM 3631 O O . LEU A 1 466 ? -8.740 1.076 -3.762 1.00 91.94 466 LEU A O 1
ATOM 3635 N N . VAL A 1 467 ? -8.080 1.022 -5.913 1.00 91.19 467 VAL A N 1
ATOM 3636 C CA . VAL A 1 467 ? -7.613 -0.367 -5.935 1.00 91.19 467 VAL A CA 1
ATOM 3637 C C . VAL A 1 467 ? -6.172 -0.385 -6.415 1.00 91.19 467 VAL A C 1
ATOM 3639 O O . VAL A 1 467 ? -5.868 0.169 -7.471 1.00 91.19 467 VAL A O 1
ATOM 3642 N N . LEU A 1 468 ? -5.300 -1.027 -5.645 1.00 89.62 468 LEU A N 1
ATOM 3643 C CA . LEU A 1 468 ? -3.916 -1.294 -6.024 1.00 89.62 468 LEU A CA 1
ATOM 3644 C C . LEU A 1 468 ? -3.737 -2.790 -6.241 1.00 89.62 468 LEU A C 1
ATOM 3646 O O . LEU A 1 468 ? -4.190 -3.579 -5.416 1.00 89.62 468 LEU A O 1
ATOM 3650 N N . GLU A 1 469 ? -3.048 -3.170 -7.313 1.00 83.94 469 GLU A N 1
ATOM 3651 C CA . GLU A 1 469 ? -2.584 -4.539 -7.532 1.00 83.94 469 GLU A CA 1
ATOM 3652 C C . GLU A 1 469 ? -1.061 -4.552 -7.457 1.00 83.94 469 GLU A C 1
ATOM 3654 O O . GLU A 1 469 ? -0.384 -3.877 -8.235 1.00 83.94 469 GLU A O 1
ATOM 3659 N N . VAL A 1 470 ? -0.520 -5.301 -6.500 1.00 76.00 470 VAL A N 1
ATOM 3660 C CA . VAL A 1 470 ? 0.922 -5.403 -6.282 1.00 76.00 470 VAL A CA 1
ATOM 3661 C C . VAL A 1 470 ? 1.404 -6.731 -6.851 1.00 76.00 470 VAL A C 1
ATOM 3663 O O . VAL A 1 470 ? 1.096 -7.806 -6.334 1.00 76.00 470 VAL A O 1
ATOM 3666 N N . LEU A 1 471 ? 2.146 -6.649 -7.957 1.00 63.03 471 LEU A N 1
ATOM 3667 C CA . LEU A 1 471 ? 2.822 -7.792 -8.563 1.00 63.03 471 LEU A CA 1
ATOM 3668 C C . LEU A 1 471 ? 4.120 -8.050 -7.796 1.00 63.03 471 LEU A C 1
ATOM 3670 O O . LEU A 1 471 ? 5.100 -7.323 -7.954 1.00 63.03 471 LEU A O 1
ATOM 3674 N N . THR A 1 472 ? 4.134 -9.086 -6.964 1.00 55.66 472 THR A N 1
ATOM 3675 C CA . THR A 1 472 ? 5.351 -9.536 -6.286 1.00 55.66 472 THR A CA 1
ATOM 3676 C C . THR A 1 472 ? 6.198 -10.354 -7.268 1.00 55.66 472 THR A C 1
ATOM 3678 O O . THR A 1 472 ? 6.069 -11.572 -7.387 1.00 55.66 472 THR A O 1
ATOM 3681 N N . CYS A 1 473 ? 7.061 -9.683 -8.039 1.00 50.97 473 CYS A N 1
ATOM 3682 C CA . CYS A 1 473 ? 8.096 -10.365 -8.825 1.00 50.97 473 CYS A CA 1
ATOM 3683 C C . CYS A 1 473 ? 8.919 -11.313 -7.927 1.00 50.97 473 CYS A C 1
ATOM 3685 O O . CYS A 1 473 ? 9.065 -11.073 -6.731 1.00 50.97 473 CYS A O 1
ATOM 3687 N N . ALA A 1 474 ? 9.449 -12.402 -8.495 1.00 53.09 474 ALA A N 1
ATOM 3688 C CA . ALA A 1 474 ? 10.296 -13.327 -7.743 1.00 53.09 474 ALA A CA 1
ATOM 3689 C C . ALA A 1 474 ? 11.606 -12.663 -7.330 1.00 53.09 474 ALA A C 1
ATOM 3691 O O . ALA A 1 474 ? 12.360 -12.202 -8.186 1.00 53.09 474 ALA A O 1
ATOM 3692 N N . THR A 1 475 ? 11.920 -12.735 -6.045 1.00 50.97 475 THR A N 1
ATOM 3693 C CA . THR A 1 475 ? 13.240 -12.434 -5.502 1.00 50.97 475 THR A CA 1
ATOM 3694 C C . THR A 1 475 ? 13.976 -13.745 -5.253 1.00 50.97 475 THR A C 1
ATOM 3696 O O . THR A 1 475 ? 13.485 -14.626 -4.545 1.00 50.97 475 THR A O 1
ATOM 3699 N N . VAL A 1 476 ? 15.168 -13.896 -5.834 1.00 57.41 476 VAL A N 1
ATOM 3700 C CA . VAL A 1 476 ? 16.050 -15.035 -5.544 1.00 57.41 476 VAL A CA 1
ATOM 3701 C C . VAL A 1 476 ? 16.692 -14.810 -4.174 1.00 57.41 476 VAL A C 1
ATOM 3703 O O . VAL A 1 476 ? 17.508 -13.909 -4.004 1.00 57.41 476 VAL A O 1
ATOM 3706 N N . GLU A 1 477 ? 16.325 -15.626 -3.188 1.00 53.44 477 GLU A N 1
ATOM 3707 C CA . GLU A 1 477 ? 16.823 -15.524 -1.813 1.00 53.44 477 GLU A CA 1
ATOM 3708 C C . GLU A 1 477 ? 18.227 -16.124 -1.670 1.00 53.44 477 GLU A C 1
ATOM 3710 O O . GLU A 1 477 ? 19.077 -15.582 -0.958 1.00 53.44 477 GLU A O 1
ATOM 3715 N N . LYS A 1 478 ? 18.475 -17.274 -2.311 1.00 59.69 478 LYS A N 1
ATOM 3716 C CA . LYS A 1 478 ? 19.746 -18.003 -2.203 1.00 59.69 478 LYS A CA 1
ATOM 3717 C C . LYS A 1 478 ? 19.930 -18.973 -3.367 1.00 59.69 478 LYS A C 1
ATOM 3719 O O . LYS A 1 478 ? 19.023 -19.736 -3.663 1.00 59.69 478 LYS A O 1
ATOM 3724 N N . ILE A 1 479 ? 21.129 -19.021 -3.942 1.00 65.88 479 ILE A N 1
ATOM 3725 C CA . ILE A 1 479 ? 21.557 -20.100 -4.844 1.00 65.88 479 ILE A CA 1
ATOM 3726 C C . ILE A 1 479 ? 22.630 -20.917 -4.117 1.00 65.88 479 ILE A C 1
ATOM 3728 O O . ILE A 1 479 ? 23.592 -20.352 -3.592 1.00 65.88 479 ILE A O 1
ATOM 3732 N N . THR A 1 480 ? 22.460 -22.233 -4.040 1.00 61.19 480 THR A N 1
ATOM 3733 C CA . THR A 1 480 ? 23.415 -23.179 -3.445 1.00 61.19 480 THR A CA 1
ATOM 3734 C C . THR A 1 480 ? 23.832 -24.215 -4.471 1.00 61.19 480 THR A C 1
ATOM 3736 O O . THR A 1 480 ? 22.985 -24.746 -5.175 1.00 61.19 480 THR A O 1
ATOM 3739 N N . LEU A 1 481 ? 25.124 -24.525 -4.532 1.00 60.56 481 LEU A N 1
ATOM 3740 C CA . LEU A 1 481 ? 25.669 -25.615 -5.340 1.00 60.56 481 LEU A CA 1
ATOM 3741 C C . LEU A 1 481 ? 26.184 -26.688 -4.381 1.00 60.56 481 LEU A C 1
ATOM 3743 O O . LEU A 1 481 ? 27.186 -26.462 -3.700 1.00 60.56 481 LEU A O 1
ATOM 3747 N N . ASP A 1 482 ? 25.484 -27.814 -4.305 1.00 60.03 482 ASP A N 1
ATOM 3748 C CA . ASP A 1 482 ? 25.878 -28.979 -3.520 1.00 60.03 482 ASP A CA 1
ATOM 3749 C C . ASP A 1 482 ? 26.485 -30.054 -4.448 1.00 60.03 482 ASP A C 1
ATOM 3751 O O . ASP A 1 482 ? 25.875 -30.400 -5.461 1.00 60.03 482 ASP A O 1
ATOM 3755 N N . PRO A 1 483 ? 27.679 -30.599 -4.152 1.00 56.12 483 PRO A N 1
ATOM 3756 C CA . PRO A 1 483 ? 28.304 -31.632 -4.982 1.00 56.12 483 PRO A CA 1
ATOM 3757 C C . PRO A 1 483 ? 27.525 -32.954 -5.084 1.00 56.12 483 PRO A C 1
ATOM 3759 O O . PRO A 1 483 ? 27.775 -33.724 -6.009 1.00 56.12 483 PRO A O 1
ATOM 3762 N N . GLN A 1 484 ? 26.648 -33.248 -4.124 1.00 53.56 484 GLN A N 1
ATOM 3763 C CA . GLN A 1 484 ? 25.823 -34.458 -4.066 1.00 53.56 484 GLN A CA 1
ATOM 3764 C C . GLN A 1 484 ? 24.382 -34.198 -4.516 1.00 53.56 484 GLN A C 1
ATOM 3766 O O . GLN A 1 484 ? 23.757 -35.102 -5.067 1.00 53.56 484 GLN A O 1
ATOM 3771 N N . GLU A 1 485 ? 23.860 -32.986 -4.305 1.00 54.25 485 GLU A N 1
ATOM 3772 C CA . GLU A 1 485 ? 22.455 -32.663 -4.600 1.00 54.25 485 GLU A CA 1
ATOM 3773 C C . GLU A 1 485 ? 22.255 -31.822 -5.873 1.00 54.25 485 GLU A C 1
ATOM 3775 O O . GLU A 1 485 ? 21.164 -31.863 -6.442 1.00 54.25 485 GLU A O 1
ATOM 3780 N N . GLY A 1 486 ? 23.290 -31.140 -6.378 1.00 63.28 486 GLY A N 1
ATOM 3781 C CA . GLY A 1 486 ? 23.229 -30.261 -7.553 1.00 63.28 486 GLY A CA 1
ATOM 3782 C C . GLY A 1 486 ? 23.037 -28.777 -7.206 1.00 63.28 486 GLY A C 1
ATOM 3783 O O . GLY A 1 486 ? 23.352 -28.320 -6.105 1.00 63.28 486 GLY A O 1
ATOM 3784 N N . GLY A 1 487 ? 22.564 -27.983 -8.171 1.00 63.28 487 GLY A N 1
ATOM 3785 C CA . GLY A 1 487 ? 22.229 -26.571 -7.963 1.00 63.28 487 GLY A CA 1
ATOM 3786 C C . GLY A 1 487 ? 20.804 -26.405 -7.430 1.00 63.28 487 GLY A C 1
ATOM 3787 O O . GLY A 1 487 ? 19.865 -26.884 -8.045 1.00 63.28 487 GLY A O 1
ATOM 3788 N N . SER A 1 488 ? 20.628 -25.690 -6.320 1.00 66.75 488 SER A N 1
ATOM 3789 C CA . SER A 1 488 ? 19.323 -25.354 -5.740 1.00 66.75 488 SER A CA 1
ATOM 3790 C C . SER A 1 488 ? 19.162 -23.839 -5.649 1.00 66.75 488 SER A C 1
ATOM 3792 O O . SER A 1 488 ? 20.048 -23.136 -5.155 1.00 66.75 488 SER A O 1
ATOM 3794 N N . THR A 1 489 ? 18.018 -23.338 -6.115 1.00 66.69 489 THR A N 1
ATOM 3795 C CA . THR A 1 489 ? 17.655 -21.919 -6.050 1.00 66.69 489 THR A CA 1
ATOM 3796 C C . THR A 1 489 ? 16.447 -21.742 -5.145 1.00 66.69 489 THR A C 1
ATOM 3798 O O . THR A 1 489 ? 15.338 -22.155 -5.468 1.00 66.69 489 THR A O 1
ATOM 3801 N N . ARG A 1 490 ? 16.649 -21.083 -4.007 1.00 63.62 490 ARG A N 1
ATOM 3802 C CA . ARG A 1 490 ? 15.576 -20.639 -3.126 1.00 63.62 490 ARG A CA 1
ATOM 3803 C C . ARG A 1 490 ? 15.113 -19.259 -3.573 1.00 63.62 490 ARG A C 1
ATOM 3805 O O . ARG A 1 490 ? 15.920 -18.336 -3.670 1.00 63.62 490 ARG A O 1
ATOM 3812 N N . MET A 1 491 ? 13.820 -19.123 -3.825 1.00 57.78 491 MET A N 1
ATOM 3813 C CA . MET A 1 491 ? 13.190 -17.888 -4.282 1.00 57.78 491 MET A CA 1
ATOM 3814 C C . MET A 1 491 ? 11.894 -17.625 -3.517 1.00 57.78 491 MET A C 1
ATOM 3816 O O . MET A 1 491 ? 11.242 -18.563 -3.058 1.00 57.78 491 MET A O 1
ATOM 3820 N N . ARG A 1 492 ? 11.516 -16.351 -3.406 1.00 53.28 492 ARG A N 1
ATOM 3821 C CA . ARG A 1 492 ? 10.253 -15.890 -2.825 1.00 53.28 492 ARG A CA 1
ATOM 3822 C C . ARG A 1 492 ? 9.534 -15.009 -3.836 1.00 53.28 492 ARG A C 1
ATOM 3824 O O . ARG A 1 492 ? 10.129 -14.091 -4.384 1.00 53.28 492 ARG A O 1
ATOM 3831 N N . GLY A 1 493 ? 8.259 -15.288 -4.084 1.00 53.16 493 GLY A N 1
ATOM 3832 C CA . GLY A 1 493 ? 7.478 -14.592 -5.112 1.00 53.16 493 GLY A CA 1
ATOM 3833 C C . GLY A 1 493 ? 7.671 -15.149 -6.533 1.00 53.16 493 GLY A C 1
ATOM 3834 O O . GLY A 1 493 ? 8.281 -16.201 -6.719 1.00 53.16 493 GLY A O 1
ATOM 3835 N N . GLY A 1 494 ? 7.135 -14.424 -7.524 1.00 59.47 494 GLY A N 1
ATOM 3836 C CA . GLY A 1 494 ? 7.103 -14.741 -8.962 1.00 59.47 494 GLY A CA 1
ATOM 3837 C C . GLY A 1 494 ? 6.338 -16.001 -9.366 1.00 59.47 494 GLY A C 1
ATOM 3838 O O . GLY A 1 494 ? 5.830 -16.742 -8.536 1.00 59.47 494 GLY A O 1
ATOM 3839 N N . ILE A 1 495 ? 6.203 -16.215 -10.679 1.00 64.19 495 ILE A N 1
ATOM 3840 C CA . ILE A 1 495 ? 5.277 -17.200 -11.258 1.00 64.19 495 ILE A CA 1
ATOM 3841 C C . ILE A 1 495 ? 5.894 -18.608 -11.208 1.00 64.19 495 ILE A C 1
ATOM 3843 O O . ILE A 1 495 ? 6.748 -18.909 -12.050 1.00 64.19 495 ILE A O 1
ATOM 3847 N N . PRO A 1 496 ? 5.436 -19.508 -10.309 1.00 67.94 496 PRO A N 1
ATOM 3848 C CA . PRO A 1 496 ? 6.042 -20.830 -10.143 1.00 67.94 496 PRO A CA 1
ATOM 3849 C C . PRO A 1 496 ? 5.941 -21.684 -11.411 1.00 67.94 496 PRO A C 1
ATOM 3851 O O . PRO A 1 496 ? 6.819 -22.493 -11.698 1.00 67.94 496 PRO A O 1
ATOM 3854 N N . ALA A 1 497 ? 4.894 -21.458 -12.214 1.00 70.75 497 ALA A N 1
ATOM 3855 C CA . ALA A 1 497 ? 4.696 -22.139 -13.487 1.00 70.75 497 ALA A CA 1
ATOM 3856 C C . ALA A 1 497 ? 5.806 -21.850 -14.520 1.00 70.75 497 ALA A C 1
ATOM 3858 O O . ALA A 1 497 ? 6.027 -22.651 -15.423 1.00 70.75 497 ALA A O 1
ATOM 3859 N N . ILE A 1 498 ? 6.502 -20.715 -14.389 1.00 72.56 498 ILE A N 1
ATOM 3860 C CA . ILE A 1 498 ? 7.627 -20.328 -15.249 1.00 72.56 498 ILE A CA 1
ATOM 3861 C C . ILE A 1 498 ? 8.951 -20.686 -14.576 1.00 72.56 498 ILE A C 1
ATOM 3863 O O . ILE A 1 498 ? 9.871 -21.147 -15.244 1.00 72.56 498 ILE A O 1
ATOM 3867 N N . THR A 1 499 ? 9.059 -20.479 -13.263 1.00 73.44 499 THR A N 1
ATOM 3868 C CA . THR A 1 499 ? 10.339 -20.583 -12.554 1.00 73.44 499 THR A CA 1
ATOM 3869 C C . THR A 1 499 ? 10.744 -22.024 -12.262 1.00 73.44 499 THR A C 1
ATOM 3871 O O . THR A 1 499 ? 11.918 -22.340 -12.416 1.00 73.44 499 THR A O 1
ATOM 3874 N N . LEU A 1 500 ? 9.802 -22.914 -11.929 1.00 76.31 500 LEU A N 1
ATOM 3875 C CA . LEU A 1 500 ? 10.095 -24.335 -11.690 1.00 76.31 500 LEU A CA 1
ATOM 3876 C C . LEU A 1 500 ? 10.645 -25.058 -12.936 1.00 76.31 500 LEU A C 1
ATOM 3878 O O . LEU A 1 500 ? 11.649 -25.750 -12.815 1.00 76.31 500 LEU A O 1
ATOM 3882 N N . PRO A 1 501 ? 10.085 -24.900 -14.154 1.00 83.44 501 PRO A N 1
ATOM 3883 C CA . PRO A 1 501 ? 10.683 -25.518 -15.338 1.00 83.44 501 PRO A CA 1
ATOM 3884 C C . PRO A 1 501 ? 11.911 -24.771 -15.884 1.00 83.44 501 PRO A C 1
ATOM 3886 O O . PRO A 1 501 ? 12.525 -25.250 -16.841 1.00 83.44 501 PRO A O 1
ATOM 3889 N N . ALA A 1 502 ? 12.264 -23.598 -15.344 1.00 82.69 502 ALA A N 1
ATOM 3890 C CA . ALA A 1 502 ? 13.280 -22.726 -15.935 1.00 82.69 502 ALA A CA 1
ATOM 3891 C C . ALA A 1 502 ? 14.666 -23.383 -16.013 1.00 82.69 502 ALA A C 1
ATOM 3893 O O . ALA A 1 502 ? 15.384 -23.141 -16.981 1.00 82.69 502 ALA A O 1
ATOM 3894 N N . GLY A 1 503 ? 15.027 -24.240 -15.051 1.00 78.38 503 GLY A N 1
ATOM 3895 C CA . GLY A 1 503 ? 16.281 -25.000 -15.088 1.00 78.38 503 GLY A CA 1
ATOM 3896 C C . GLY A 1 503 ? 16.344 -25.946 -16.291 1.00 78.38 503 GLY A C 1
ATOM 3897 O O . GLY A 1 503 ? 17.223 -25.818 -17.149 1.00 78.38 503 GLY A O 1
ATOM 3898 N N . TYR A 1 504 ? 15.357 -26.838 -16.412 1.00 82.94 504 TYR A N 1
ATOM 3899 C CA . TYR A 1 504 ? 15.298 -27.836 -17.485 1.00 82.94 504 TYR A CA 1
ATOM 3900 C C . TYR A 1 504 ? 15.115 -27.200 -18.871 1.00 82.94 504 TYR A C 1
ATOM 3902 O O . TYR A 1 504 ? 15.856 -27.491 -19.819 1.00 82.94 504 TYR A O 1
ATOM 3910 N N . LEU A 1 505 ? 14.127 -26.311 -19.009 1.00 86.88 505 LEU A N 1
ATOM 3911 C CA . LEU A 1 505 ? 13.770 -25.715 -20.297 1.00 86.88 505 LEU A CA 1
ATOM 3912 C C . LEU A 1 505 ? 14.752 -24.619 -20.713 1.00 86.88 505 LEU A C 1
ATOM 3914 O O . LEU A 1 505 ? 15.064 -24.509 -21.898 1.00 86.88 505 LEU A O 1
ATOM 3918 N N . GLY A 1 506 ? 15.280 -23.846 -19.762 1.00 87.38 506 GLY A N 1
ATOM 3919 C CA . GLY A 1 506 ? 16.276 -22.811 -20.034 1.00 87.38 506 GLY A CA 1
ATOM 3920 C C . GLY A 1 506 ? 17.584 -23.399 -20.557 1.00 87.38 506 GLY A C 1
ATOM 3921 O O . GLY A 1 506 ? 18.105 -22.921 -21.567 1.00 87.38 506 GLY A O 1
ATOM 3922 N N . SER A 1 507 ? 18.070 -24.483 -19.941 1.00 88.06 507 SER A N 1
ATOM 3923 C CA . SER A 1 507 ? 19.261 -25.196 -20.425 1.00 88.06 507 SER A CA 1
ATOM 3924 C C . SER A 1 507 ? 19.045 -25.798 -21.819 1.00 88.06 507 SER A C 1
ATOM 3926 O O . SER A 1 507 ? 19.907 -25.676 -22.692 1.00 88.06 507 SER A O 1
ATOM 3928 N N . SER A 1 508 ? 17.861 -26.367 -22.071 1.00 90.81 508 SER A N 1
ATOM 3929 C CA . SER A 1 508 ? 17.494 -26.918 -23.385 1.00 90.81 508 SER A CA 1
ATOM 3930 C C . SER A 1 508 ? 17.424 -25.843 -24.473 1.00 90.81 508 SER A C 1
ATOM 3932 O O . SER A 1 508 ? 17.924 -26.041 -25.579 1.00 90.81 508 SER A O 1
ATOM 3934 N N . PHE A 1 509 ? 16.837 -24.685 -24.161 1.00 92.94 509 PHE A N 1
ATOM 3935 C CA . PHE A 1 509 ? 16.735 -23.557 -25.084 1.00 92.94 509 PHE A CA 1
ATOM 3936 C C . PHE A 1 509 ? 18.110 -22.967 -25.420 1.00 92.94 509 PHE A C 1
ATOM 3938 O O . PHE A 1 509 ? 18.446 -22.811 -26.595 1.00 92.94 509 PHE A O 1
ATOM 3945 N N . MET A 1 510 ? 18.936 -22.690 -24.406 1.00 91.38 510 MET A N 1
ATOM 3946 C CA . MET A 1 510 ? 20.300 -22.196 -24.621 1.00 91.38 510 MET A CA 1
ATOM 3947 C C . MET A 1 510 ? 21.143 -23.209 -25.397 1.00 91.38 510 MET A C 1
ATOM 3949 O O . MET A 1 510 ? 21.857 -22.829 -26.326 1.00 91.38 510 MET A O 1
ATOM 3953 N N . GLY A 1 511 ? 21.010 -24.498 -25.080 1.00 92.62 511 GLY A N 1
ATOM 3954 C CA . GLY A 1 511 ? 21.641 -25.576 -25.829 1.00 92.62 511 GLY A CA 1
ATOM 3955 C C . GLY A 1 511 ? 21.236 -25.582 -27.303 1.00 92.62 511 GLY A C 1
ATOM 3956 O O . GLY A 1 511 ? 22.108 -25.634 -28.167 1.00 92.62 511 GLY A O 1
ATOM 3957 N N . ALA A 1 512 ? 19.944 -25.439 -27.610 1.00 94.44 512 ALA A N 1
ATOM 3958 C CA . ALA A 1 512 ? 19.442 -25.374 -28.982 1.00 94.44 512 ALA A CA 1
ATOM 3959 C C . ALA A 1 512 ? 19.998 -24.172 -29.762 1.00 94.44 512 ALA A C 1
ATOM 3961 O O . ALA A 1 512 ? 20.400 -24.324 -30.918 1.00 94.44 512 ALA A O 1
ATOM 3962 N N . CYS A 1 513 ? 20.083 -23.000 -29.127 1.00 95.12 513 CYS A N 1
ATOM 3963 C CA . CYS A 1 513 ? 20.710 -21.813 -29.713 1.00 95.12 513 CYS A CA 1
ATOM 3964 C C . CYS A 1 513 ? 22.193 -22.054 -30.033 1.00 95.12 513 CYS A C 1
ATOM 3966 O O . CYS A 1 513 ? 22.651 -21.718 -31.123 1.00 95.12 513 CYS A O 1
ATOM 3968 N N . LEU A 1 514 ? 22.943 -22.676 -29.118 1.00 94.69 514 LEU A N 1
ATOM 3969 C CA . LEU A 1 514 ? 24.354 -23.011 -29.337 1.00 94.69 514 LEU A CA 1
ATOM 3970 C C . LEU A 1 514 ? 24.536 -24.069 -30.431 1.00 94.69 514 LEU A C 1
ATOM 3972 O O . LEU A 1 514 ? 25.441 -23.935 -31.252 1.00 94.69 514 LEU A O 1
ATOM 3976 N N . VAL A 1 515 ? 23.660 -25.078 -30.489 1.00 95.12 515 VAL A N 1
ATOM 3977 C CA . VAL A 1 515 ? 23.638 -26.067 -31.577 1.00 95.12 515 VAL A CA 1
ATOM 3978 C C . VAL A 1 515 ? 23.435 -25.368 -32.917 1.00 95.12 515 VAL A C 1
ATOM 3980 O O . VAL A 1 515 ? 24.211 -25.622 -33.832 1.00 95.12 515 VAL A O 1
ATOM 3983 N N . ALA A 1 516 ? 22.466 -24.453 -33.021 1.00 94.69 516 ALA A N 1
ATOM 3984 C CA . ALA A 1 516 ? 22.219 -23.690 -34.244 1.00 94.69 516 ALA A CA 1
ATOM 3985 C C . ALA A 1 516 ? 23.433 -22.833 -34.643 1.00 94.69 516 ALA A C 1
ATOM 3987 O O . ALA A 1 516 ? 23.866 -22.879 -35.794 1.00 94.69 516 ALA A O 1
ATOM 3988 N N . CYS A 1 517 ? 24.034 -22.107 -33.693 1.00 93.75 517 CYS A N 1
ATOM 3989 C CA . CYS A 1 517 ? 25.255 -21.328 -33.927 1.00 93.75 517 CYS A CA 1
ATOM 3990 C C . CYS A 1 517 ? 26.441 -22.206 -34.352 1.00 93.75 517 CYS A C 1
ATOM 3992 O O . CYS A 1 517 ? 27.280 -21.763 -35.130 1.00 93.75 517 CYS A O 1
ATOM 3994 N N . GLY A 1 518 ? 26.485 -23.461 -33.901 1.00 91.44 518 GLY A N 1
ATOM 3995 C CA . GLY A 1 518 ? 27.475 -24.462 -34.293 1.00 91.44 518 GLY A CA 1
ATOM 3996 C C . GLY A 1 518 ? 27.417 -24.888 -35.766 1.00 91.44 518 GLY A C 1
ATOM 3997 O O . GLY A 1 518 ? 28.221 -25.725 -36.173 1.00 91.44 518 GLY A O 1
ATOM 3998 N N . PHE A 1 519 ? 26.503 -24.356 -36.586 1.00 91.00 519 PHE A N 1
ATOM 3999 C CA . PHE A 1 519 ? 26.483 -24.575 -38.041 1.00 91.00 519 PHE A CA 1
ATOM 4000 C C . PHE A 1 519 ? 27.274 -23.525 -38.838 1.00 91.00 519 PHE A C 1
ATOM 4002 O O . PHE A 1 519 ? 27.558 -23.761 -40.014 1.00 91.00 519 PHE A O 1
ATOM 4009 N N . ASP A 1 520 ? 27.689 -22.426 -38.201 1.00 90.81 520 ASP A N 1
ATOM 4010 C CA . ASP A 1 520 ? 28.470 -21.354 -38.824 1.00 90.81 520 ASP A CA 1
ATOM 4011 C C . ASP A 1 520 ? 29.613 -20.870 -37.921 1.00 90.81 520 ASP A C 1
ATOM 4013 O O . ASP A 1 520 ? 29.485 -20.748 -36.699 1.00 90.81 520 ASP A O 1
ATOM 4017 N N . THR A 1 521 ? 30.757 -20.574 -38.532 1.00 88.44 521 THR A N 1
ATOM 4018 C CA . THR A 1 521 ? 31.966 -20.176 -37.802 1.00 88.44 521 THR A CA 1
ATOM 4019 C C . THR A 1 521 ? 31.827 -18.796 -37.151 1.00 88.44 521 THR A C 1
ATOM 4021 O O . THR A 1 521 ? 32.261 -18.616 -36.013 1.00 88.44 521 THR A O 1
ATOM 4024 N N . ASN A 1 522 ? 31.187 -17.823 -37.804 1.00 89.19 522 ASN A N 1
ATOM 4025 C CA . ASN A 1 522 ? 30.998 -16.482 -37.239 1.00 89.19 522 ASN A CA 1
ATOM 4026 C C . ASN A 1 522 ? 29.939 -16.476 -36.136 1.00 89.19 522 ASN A C 1
ATOM 4028 O O . ASN A 1 522 ? 30.145 -15.857 -35.090 1.00 89.19 522 ASN A O 1
ATOM 4032 N N . ALA A 1 523 ? 28.843 -17.208 -36.322 1.00 89.75 523 ALA A N 1
ATOM 4033 C CA . ALA A 1 523 ? 27.843 -17.415 -35.281 1.00 89.75 523 ALA A CA 1
ATOM 4034 C C . ALA A 1 523 ? 28.456 -18.101 -34.049 1.00 89.75 523 ALA A C 1
ATOM 4036 O O . ALA A 1 523 ? 28.206 -17.674 -32.922 1.00 89.75 523 ALA A O 1
ATOM 4037 N N . SER A 1 524 ? 29.329 -19.096 -34.247 1.00 92.38 524 SER A N 1
ATOM 4038 C CA . SER A 1 524 ? 30.079 -19.751 -33.164 1.00 92.38 524 SER A CA 1
ATOM 4039 C C . SER A 1 524 ? 31.023 -18.790 -32.429 1.00 92.38 524 SER A C 1
ATOM 4041 O O . SER A 1 524 ? 31.106 -18.833 -31.200 1.00 92.38 524 SER A O 1
ATOM 4043 N N . LYS A 1 525 ? 31.688 -17.875 -33.151 1.00 90.50 525 LYS A N 1
ATOM 4044 C CA . LYS A 1 525 ? 32.511 -16.810 -32.550 1.00 90.50 525 LYS A CA 1
ATOM 4045 C C . LYS A 1 525 ? 31.682 -15.862 -31.681 1.00 90.50 525 LYS A C 1
ATOM 4047 O O . LYS A 1 525 ? 32.078 -15.548 -30.563 1.00 90.50 525 LYS A O 1
ATOM 4052 N N . VAL A 1 526 ? 30.513 -15.430 -32.153 1.00 91.75 526 VAL A N 1
ATOM 4053 C CA . VAL A 1 526 ? 29.599 -14.587 -31.357 1.00 91.75 526 VAL A CA 1
ATOM 4054 C C . VAL A 1 526 ? 29.078 -15.351 -30.136 1.00 91.75 526 VAL A C 1
ATOM 4056 O O . VAL A 1 526 ? 29.095 -14.827 -29.022 1.00 91.75 526 VAL A O 1
ATOM 4059 N N . ALA A 1 527 ? 28.669 -16.607 -30.321 1.00 92.31 527 ALA A N 1
ATOM 4060 C CA . ALA A 1 527 ? 28.168 -17.456 -29.247 1.00 92.31 527 ALA A CA 1
ATOM 4061 C C . ALA A 1 527 ? 29.202 -17.652 -28.128 1.00 92.31 527 ALA A C 1
ATOM 4063 O O . ALA A 1 527 ? 28.841 -17.609 -26.952 1.00 92.31 527 ALA A O 1
ATOM 4064 N N . CYS A 1 528 ? 30.489 -17.806 -28.457 1.00 91.56 528 CYS A N 1
ATOM 4065 C CA . CYS A 1 528 ? 31.517 -17.978 -27.433 1.00 91.56 528 CYS A CA 1
ATOM 4066 C C . CYS A 1 528 ? 31.759 -16.698 -26.610 1.00 91.56 528 CYS A C 1
ATOM 4068 O O . CYS A 1 528 ? 32.057 -16.798 -25.422 1.00 91.56 528 CYS A O 1
ATOM 4070 N N . LEU A 1 529 ? 31.592 -15.503 -27.194 1.00 90.94 529 LEU A N 1
ATOM 4071 C CA . LEU A 1 529 ? 31.673 -14.237 -26.452 1.00 90.94 529 LEU A CA 1
ATOM 4072 C C . LEU A 1 529 ? 30.519 -14.108 -25.450 1.00 90.94 529 LEU A C 1
ATOM 4074 O O . LEU A 1 529 ? 30.728 -13.705 -24.306 1.00 90.94 529 LEU A O 1
ATOM 4078 N N . ILE A 1 530 ? 29.314 -14.514 -25.858 1.00 91.88 530 ILE A N 1
ATOM 4079 C CA . ILE A 1 530 ? 28.145 -14.568 -24.970 1.00 91.88 530 ILE A CA 1
ATOM 4080 C C . ILE A 1 530 ? 28.382 -15.583 -23.841 1.00 91.88 530 ILE A C 1
ATOM 4082 O O . ILE A 1 530 ? 28.139 -15.271 -22.676 1.00 91.88 530 ILE A O 1
ATOM 4086 N N . LEU A 1 531 ? 28.914 -16.771 -24.154 1.00 90.06 531 LEU A N 1
ATOM 4087 C CA . LEU A 1 531 ? 29.266 -17.777 -23.145 1.00 90.06 531 LEU A CA 1
ATOM 4088 C C . LEU A 1 531 ? 30.316 -17.269 -22.154 1.00 90.06 531 LEU A C 1
ATOM 4090 O O . LEU A 1 531 ? 30.159 -17.475 -20.952 1.00 90.06 531 LEU A O 1
ATOM 4094 N N . ALA A 1 532 ? 31.344 -16.561 -22.625 1.00 89.69 532 ALA A N 1
ATOM 4095 C CA . ALA A 1 532 ? 32.356 -15.970 -21.755 1.00 89.69 532 ALA A CA 1
ATOM 4096 C C . ALA A 1 532 ? 31.736 -14.975 -20.759 1.00 89.69 532 ALA A C 1
ATOM 4098 O O . ALA A 1 532 ? 32.062 -15.005 -19.572 1.00 89.69 532 ALA A O 1
ATOM 4099 N N . PHE A 1 533 ? 30.788 -14.147 -21.210 1.00 90.50 533 PHE A N 1
ATOM 4100 C CA . PHE A 1 533 ? 30.039 -13.250 -20.328 1.00 90.50 533 PHE A CA 1
ATOM 4101 C C . PHE A 1 533 ? 29.212 -14.018 -19.281 1.00 90.50 533 PHE A C 1
ATOM 4103 O O . PHE A 1 533 ? 29.251 -13.685 -18.094 1.00 90.50 533 PHE A O 1
ATOM 4110 N N . ILE A 1 534 ? 28.524 -15.091 -19.684 1.00 88.81 534 ILE A N 1
ATOM 4111 C CA . ILE A 1 534 ? 27.753 -15.948 -18.767 1.00 88.81 534 ILE A CA 1
ATOM 4112 C C . ILE A 1 534 ? 28.666 -16.619 -17.729 1.00 88.81 534 ILE A C 1
ATOM 4114 O O . ILE A 1 534 ? 28.314 -16.684 -16.549 1.00 88.81 534 ILE A O 1
ATOM 4118 N N . TRP A 1 535 ? 29.857 -17.082 -18.115 1.00 89.38 535 TRP A N 1
ATOM 4119 C CA . TRP A 1 535 ? 30.815 -17.673 -17.176 1.00 89.38 535 TRP A CA 1
ATOM 4120 C C . TRP A 1 535 ? 31.327 -16.662 -16.146 1.00 89.38 535 TRP A C 1
ATOM 4122 O O . TRP A 1 535 ? 31.452 -17.011 -14.972 1.00 89.38 535 TRP A O 1
ATOM 4132 N N . ILE A 1 536 ? 31.539 -15.400 -16.532 1.00 88.12 536 ILE A N 1
ATOM 4133 C CA . ILE A 1 536 ? 31.898 -14.327 -15.589 1.00 88.12 536 ILE A CA 1
ATOM 4134 C C . ILE A 1 536 ? 30.776 -14.105 -14.565 1.00 88.12 536 ILE A C 1
ATOM 4136 O O . ILE A 1 536 ? 31.043 -14.045 -13.363 1.00 88.12 536 ILE A O 1
ATOM 4140 N N . LEU A 1 537 ? 29.517 -14.044 -15.011 1.00 85.38 537 LEU A N 1
ATOM 4141 C CA . LEU A 1 537 ? 28.368 -13.947 -14.102 1.00 85.38 537 LEU A CA 1
ATOM 4142 C C . LEU A 1 537 ? 28.263 -15.170 -13.184 1.00 85.38 537 LEU A C 1
ATOM 4144 O O . LEU A 1 537 ? 27.970 -15.034 -11.998 1.00 85.38 537 LEU A O 1
ATOM 4148 N N . THR A 1 538 ? 28.553 -16.360 -13.706 1.00 81.88 538 THR A N 1
ATOM 4149 C CA . THR A 1 538 ? 28.544 -17.603 -12.924 1.00 81.88 538 THR A CA 1
ATOM 4150 C C . THR A 1 538 ? 29.596 -17.560 -11.811 1.00 81.88 538 THR A C 1
ATOM 4152 O O . THR A 1 538 ? 29.306 -17.927 -10.672 1.00 81.88 538 THR A O 1
ATOM 4155 N N . LEU A 1 539 ? 30.797 -17.041 -12.092 1.00 82.62 539 LEU A N 1
ATOM 4156 C CA . LEU A 1 539 ? 31.857 -16.867 -11.093 1.00 82.62 539 LEU A CA 1
ATOM 4157 C C . LEU A 1 539 ? 31.496 -15.862 -9.994 1.00 82.62 539 LEU A C 1
ATOM 4159 O O . LEU A 1 539 ? 31.976 -16.011 -8.871 1.00 82.62 539 LEU A O 1
ATOM 4163 N N . TRP A 1 540 ? 30.627 -14.881 -10.260 1.00 80.75 540 TRP A N 1
ATOM 4164 C CA . TRP A 1 540 ? 30.132 -13.976 -9.215 1.00 80.75 540 TRP A CA 1
ATOM 4165 C C . TRP A 1 540 ? 29.377 -14.752 -8.123 1.00 80.75 540 TRP A C 1
ATOM 4167 O O . TRP A 1 540 ? 29.631 -14.559 -6.928 1.00 80.75 540 TRP A O 1
ATOM 4177 N N . TRP A 1 541 ? 28.514 -15.687 -8.524 1.00 69.56 541 TRP A N 1
ATOM 4178 C CA . TRP A 1 541 ? 27.732 -16.520 -7.606 1.00 69.56 541 TRP A CA 1
ATOM 4179 C C . TRP A 1 541 ? 28.529 -17.702 -7.038 1.00 69.56 541 TRP A C 1
ATOM 4181 O O . TRP A 1 541 ? 28.345 -18.068 -5.879 1.00 69.56 541 TRP A O 1
ATOM 4191 N N . ALA A 1 542 ? 29.467 -18.258 -7.808 1.00 74.31 542 ALA A N 1
ATOM 4192 C CA . ALA A 1 542 ? 30.291 -19.404 -7.421 1.00 74.31 542 ALA A CA 1
ATOM 4193 C C . ALA A 1 542 ? 31.685 -19.021 -6.885 1.00 74.31 542 ALA A C 1
ATOM 4195 O O . ALA A 1 542 ? 32.569 -19.876 -6.812 1.00 74.31 542 ALA A O 1
ATOM 4196 N N . LYS A 1 543 ? 31.901 -17.761 -6.477 1.00 77.31 543 LYS A N 1
ATOM 4197 C CA . LYS A 1 543 ? 33.225 -17.216 -6.113 1.00 77.31 543 LYS A CA 1
ATOM 4198 C C . LYS A 1 543 ? 34.004 -18.034 -5.077 1.00 77.31 543 LYS A C 1
ATOM 4200 O O . LYS A 1 543 ? 35.230 -18.013 -5.091 1.00 77.31 543 LYS A O 1
ATOM 4205 N N . SER A 1 544 ? 33.303 -18.752 -4.202 1.00 76.19 544 SER A N 1
ATOM 4206 C CA . SER A 1 544 ? 33.887 -19.576 -3.137 1.00 76.19 544 SER A CA 1
ATOM 4207 C C . SER A 1 544 ? 34.291 -20.991 -3.581 1.00 76.19 544 SER A C 1
ATOM 4209 O O . SER A 1 544 ? 34.950 -21.688 -2.814 1.00 76.19 544 SER A O 1
ATOM 4211 N N . SER A 1 545 ? 33.917 -21.438 -4.786 1.00 79.44 545 SER A N 1
ATOM 4212 C CA . SER A 1 545 ? 34.189 -22.795 -5.277 1.00 79.44 545 SER A CA 1
ATOM 4213 C C . SER A 1 545 ? 35.428 -22.836 -6.169 1.00 79.44 545 SER A C 1
ATOM 4215 O O . SER A 1 545 ? 35.387 -22.432 -7.330 1.00 79.44 545 SER A O 1
ATOM 4217 N N . TRP A 1 546 ? 36.534 -23.381 -5.657 1.00 83.38 546 TRP A N 1
ATOM 4218 C CA . TRP A 1 546 ? 37.772 -23.526 -6.434 1.00 83.38 546 TRP A CA 1
ATOM 4219 C C . TRP A 1 546 ? 37.597 -24.425 -7.674 1.00 83.38 546 TRP A C 1
ATOM 4221 O O . TRP A 1 546 ? 38.244 -24.201 -8.695 1.00 83.38 546 TRP A O 1
ATOM 4231 N N . VAL A 1 547 ? 36.682 -25.403 -7.616 1.00 84.12 547 VAL A N 1
ATOM 4232 C CA . VAL A 1 547 ? 36.361 -26.299 -8.740 1.00 84.12 547 VAL A CA 1
ATOM 4233 C C . VAL A 1 547 ? 35.696 -25.528 -9.884 1.00 84.12 547 VAL A C 1
ATOM 4235 O O . VAL A 1 547 ? 36.029 -25.748 -11.050 1.00 84.12 547 VAL A O 1
ATOM 4238 N N . ALA A 1 548 ? 34.803 -24.581 -9.570 1.00 82.69 548 ALA A N 1
ATOM 4239 C CA . ALA A 1 548 ? 34.167 -23.724 -10.574 1.00 82.69 548 ALA A CA 1
ATOM 4240 C C . ALA A 1 548 ? 35.202 -22.840 -11.292 1.00 82.69 548 ALA A C 1
ATOM 4242 O O . ALA A 1 548 ? 35.194 -22.737 -12.516 1.00 82.69 548 ALA A O 1
ATOM 4243 N N . TRP A 1 549 ? 36.156 -22.276 -10.544 1.00 87.31 549 TRP A N 1
ATOM 4244 C CA . TRP A 1 549 ? 37.269 -21.518 -11.122 1.00 87.31 549 TRP A CA 1
ATOM 4245 C C . TRP A 1 549 ? 38.147 -22.374 -12.041 1.00 87.31 549 TRP A C 1
ATOM 4247 O O . TRP A 1 549 ? 38.436 -21.964 -13.164 1.00 87.31 549 TRP A O 1
ATOM 4257 N N . ALA A 1 550 ? 38.545 -23.570 -11.596 1.00 90.06 550 ALA A N 1
ATOM 4258 C CA . ALA A 1 550 ? 39.409 -24.457 -12.374 1.00 90.06 550 ALA A CA 1
ATOM 4259 C C . ALA A 1 550 ? 38.748 -24.927 -13.684 1.00 90.06 550 ALA A C 1
ATOM 4261 O O . ALA A 1 550 ? 39.382 -24.923 -14.739 1.00 90.06 550 ALA A O 1
ATOM 4262 N N . THR A 1 551 ? 37.467 -25.298 -13.633 1.00 87.25 551 THR A N 1
ATOM 4263 C CA . THR A 1 551 ? 36.710 -25.773 -14.805 1.00 87.25 551 THR A CA 1
ATOM 4264 C C . THR A 1 551 ? 36.455 -24.665 -15.825 1.00 87.25 551 THR A C 1
ATOM 4266 O O . THR A 1 551 ? 36.661 -24.885 -17.020 1.00 87.25 551 THR A O 1
ATOM 4269 N N . ILE A 1 552 ? 36.087 -23.459 -15.377 1.00 89.88 552 ILE A N 1
ATOM 4270 C CA . ILE A 1 552 ? 35.910 -22.305 -16.270 1.00 89.88 552 ILE A CA 1
ATOM 4271 C C . ILE A 1 552 ? 37.249 -21.893 -16.889 1.00 89.88 552 ILE A C 1
ATOM 4273 O O . ILE A 1 552 ? 37.307 -21.668 -18.095 1.00 89.88 552 ILE A O 1
ATOM 4277 N N . ALA A 1 553 ? 38.340 -21.861 -16.117 1.00 90.25 553 ALA A N 1
ATOM 4278 C CA . ALA A 1 553 ? 39.666 -21.544 -16.650 1.00 90.25 553 ALA A CA 1
ATOM 4279 C C . ALA A 1 553 ? 40.114 -22.546 -17.729 1.00 90.25 553 ALA A C 1
ATOM 4281 O O . ALA A 1 553 ? 40.619 -22.137 -18.777 1.00 90.25 553 ALA A O 1
ATOM 4282 N N . LEU A 1 554 ? 39.875 -23.845 -17.512 1.00 92.56 554 LEU A N 1
ATOM 4283 C CA . LEU A 1 554 ? 40.140 -24.886 -18.506 1.00 92.56 554 LEU A CA 1
ATOM 4284 C C . LEU A 1 554 ? 39.325 -24.666 -19.790 1.00 92.56 554 LEU A C 1
ATOM 4286 O O . LEU A 1 554 ? 39.880 -24.740 -20.887 1.00 92.56 554 LEU A O 1
ATOM 4290 N N . MET A 1 555 ? 38.029 -24.362 -19.664 1.00 90.62 555 MET A N 1
ATOM 4291 C CA . MET A 1 555 ? 37.156 -24.110 -20.816 1.00 90.62 555 MET A CA 1
ATOM 4292 C C . MET A 1 555 ? 37.542 -22.847 -21.582 1.00 90.62 555 MET A C 1
ATOM 4294 O O . MET A 1 555 ? 37.567 -22.870 -22.810 1.00 90.62 555 MET A O 1
ATOM 4298 N N . VAL A 1 556 ? 37.913 -21.769 -20.890 1.00 90.81 556 VAL A N 1
ATOM 4299 C CA . VAL A 1 556 ? 38.442 -20.553 -21.525 1.00 90.81 556 VAL A CA 1
ATOM 4300 C C . VAL A 1 556 ? 39.727 -20.866 -22.291 1.00 90.81 556 VAL A C 1
ATOM 4302 O O . VAL A 1 556 ? 39.856 -20.466 -23.446 1.00 90.81 556 VAL A O 1
ATOM 4305 N N . GLY A 1 557 ? 40.647 -21.633 -21.698 1.00 90.62 557 GLY A N 1
ATOM 4306 C CA . GLY A 1 557 ? 41.861 -22.086 -22.380 1.00 90.62 557 GLY A CA 1
ATOM 4307 C C . GLY A 1 557 ? 41.555 -22.876 -23.656 1.00 90.62 557 GLY A C 1
ATOM 4308 O O . GLY A 1 557 ? 42.128 -22.595 -24.708 1.00 90.62 557 GLY A O 1
ATOM 4309 N N . LEU A 1 558 ? 40.601 -23.808 -23.592 1.00 90.81 558 LEU A N 1
ATOM 4310 C CA . LEU A 1 558 ? 40.170 -24.598 -24.747 1.00 90.81 558 LEU A CA 1
ATOM 4311 C C . LEU A 1 558 ? 39.534 -23.725 -25.840 1.00 90.81 558 LEU A C 1
ATOM 4313 O O . LEU A 1 558 ? 39.868 -23.882 -27.012 1.00 90.81 558 LEU A O 1
ATOM 4317 N N . VAL A 1 559 ? 38.674 -22.772 -25.469 1.00 90.62 559 VAL A N 1
ATOM 4318 C CA . VAL A 1 559 ? 38.062 -21.817 -26.407 1.00 90.62 559 VAL A CA 1
ATOM 4319 C C . VAL A 1 559 ? 39.127 -20.977 -27.106 1.00 90.62 559 VAL A C 1
ATOM 4321 O O . VAL A 1 559 ? 39.060 -20.831 -28.322 1.00 90.62 559 VAL A O 1
ATOM 4324 N N . LEU A 1 560 ? 40.130 -20.470 -26.383 1.00 89.25 560 LEU A N 1
ATOM 4325 C CA . LEU A 1 560 ? 41.222 -19.687 -26.973 1.00 89.25 560 LEU A CA 1
ATOM 4326 C C . LEU A 1 560 ? 42.041 -20.510 -27.973 1.00 89.25 560 LEU A C 1
ATOM 4328 O O . LEU A 1 560 ? 42.342 -20.028 -29.064 1.00 89.25 560 LEU A O 1
ATOM 4332 N N . VAL A 1 561 ? 42.354 -21.765 -27.642 1.00 90.25 561 VAL A N 1
ATOM 4333 C CA . VAL A 1 561 ? 43.042 -22.675 -28.571 1.00 90.25 561 VAL A CA 1
ATOM 4334 C C . VAL A 1 561 ? 42.182 -22.922 -29.811 1.00 90.25 561 VAL A C 1
ATOM 4336 O O . VAL A 1 561 ? 42.647 -22.731 -30.933 1.00 90.25 561 VAL A O 1
ATOM 4339 N N . CYS A 1 562 ? 40.911 -23.285 -29.636 1.00 88.94 562 CYS A N 1
ATOM 4340 C CA . CYS A 1 562 ? 39.994 -23.548 -30.745 1.00 88.94 562 CYS A CA 1
ATOM 4341 C C . CYS A 1 562 ? 39.684 -22.303 -31.589 1.00 88.94 562 CYS A C 1
ATOM 4343 O O . CYS A 1 562 ? 39.365 -22.440 -32.768 1.00 88.94 562 CYS A O 1
ATOM 4345 N N . TRP A 1 563 ? 39.784 -21.104 -31.012 1.00 87.44 563 TRP A N 1
ATOM 4346 C CA . TRP A 1 563 ? 39.646 -19.839 -31.729 1.00 87.44 563 TRP A CA 1
ATOM 4347 C C . TRP A 1 563 ? 40.828 -19.599 -32.676 1.00 87.44 563 TRP A C 1
ATOM 4349 O O . TRP A 1 563 ? 40.625 -19.131 -33.794 1.00 87.44 563 TRP A O 1
ATOM 4359 N N . LEU A 1 564 ? 42.049 -19.937 -32.253 1.00 84.12 564 LEU A N 1
ATOM 4360 C CA . LEU A 1 564 ? 43.281 -19.688 -33.013 1.00 84.12 564 LEU A CA 1
ATOM 4361 C C . LEU A 1 564 ? 43.611 -20.790 -34.034 1.00 84.12 564 LEU A C 1
ATOM 4363 O O . LEU A 1 564 ? 44.313 -20.534 -35.009 1.00 84.12 564 LEU A O 1
ATOM 4367 N N . VAL A 1 565 ? 43.124 -22.014 -33.828 1.00 82.12 565 VAL A N 1
ATOM 4368 C CA . VAL A 1 565 ? 43.403 -23.155 -34.713 1.00 82.12 565 VAL A CA 1
ATOM 4369 C C . VAL A 1 565 ? 42.459 -23.168 -35.923 1.00 82.12 565 VAL A C 1
ATOM 4371 O O . VAL A 1 565 ? 41.240 -23.103 -35.767 1.00 82.12 5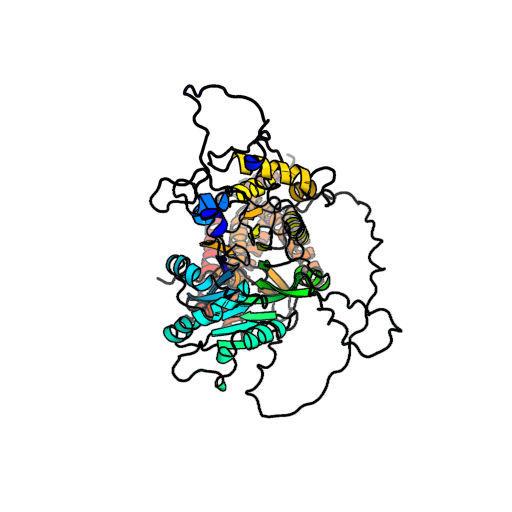65 VAL A O 1
ATOM 4374 N N . ALA A 1 566 ? 43.035 -23.323 -37.124 1.00 75.94 566 ALA A N 1
ATOM 4375 C CA . ALA A 1 566 ? 42.332 -23.562 -38.392 1.00 75.94 566 ALA A CA 1
ATOM 4376 C C . ALA A 1 566 ? 41.175 -22.578 -38.664 1.00 75.94 566 ALA A C 1
ATOM 4378 O O . ALA A 1 566 ? 40.033 -23.001 -38.821 1.00 75.94 566 ALA A O 1
ATOM 4379 N N . ASP A 1 567 ? 41.451 -21.268 -38.652 1.00 76.88 567 ASP A N 1
ATOM 4380 C CA . ASP A 1 567 ? 40.459 -20.201 -38.894 1.00 76.88 567 ASP A CA 1
ATOM 4381 C C . ASP A 1 567 ? 39.191 -20.307 -38.016 1.00 76.88 567 ASP A C 1
ATOM 4383 O O . ASP A 1 567 ? 38.087 -19.932 -38.419 1.00 76.88 567 ASP A O 1
ATOM 4387 N N . SER A 1 568 ? 39.348 -20.817 -36.788 1.00 82.75 568 SER A N 1
ATOM 4388 C CA . SER A 1 568 ? 38.271 -21.068 -35.820 1.00 82.75 568 SER A CA 1
ATOM 4389 C C . SER A 1 568 ? 37.278 -22.169 -36.218 1.00 82.75 568 SER A C 1
ATOM 4391 O O . SER A 1 568 ? 36.218 -22.300 -35.603 1.00 82.75 568 SER A O 1
ATOM 4393 N N . VAL A 1 569 ? 37.613 -23.021 -37.189 1.00 83.25 569 VAL A N 1
ATOM 4394 C CA . VAL A 1 569 ? 36.795 -24.195 -37.544 1.00 83.25 569 VAL A CA 1
ATOM 4395 C C . VAL A 1 569 ? 36.664 -25.152 -36.354 1.00 83.25 569 VAL A C 1
ATOM 4397 O O . VAL A 1 569 ? 35.594 -25.708 -36.115 1.00 83.25 569 VAL A O 1
ATOM 4400 N N . ALA A 1 570 ? 37.715 -25.296 -35.541 1.00 86.31 570 ALA A N 1
ATOM 4401 C CA . ALA A 1 570 ? 37.667 -26.102 -34.320 1.00 86.31 570 ALA A CA 1
ATOM 4402 C C . ALA A 1 570 ? 36.684 -25.538 -33.273 1.00 86.31 570 ALA A C 1
ATOM 4404 O O . ALA A 1 570 ? 36.025 -26.304 -32.567 1.00 86.31 570 ALA A O 1
ATOM 4405 N N . LEU A 1 571 ? 36.536 -24.208 -33.195 1.00 88.62 571 LEU A N 1
ATOM 4406 C CA . LEU A 1 571 ? 35.610 -23.541 -32.273 1.00 88.62 571 LEU A CA 1
ATOM 4407 C C . LEU A 1 571 ? 34.154 -23.906 -32.565 1.00 88.62 571 LEU A C 1
ATOM 4409 O O . LEU A 1 571 ? 33.378 -24.104 -31.634 1.00 88.62 571 LEU A O 1
ATOM 4413 N N . ARG A 1 572 ? 33.794 -24.053 -33.842 1.00 89.44 572 ARG A N 1
ATOM 4414 C CA . ARG A 1 572 ? 32.452 -24.472 -34.259 1.00 89.44 572 ARG A CA 1
ATOM 4415 C C . ARG A 1 572 ? 32.061 -25.815 -33.641 1.00 89.44 572 ARG A C 1
ATOM 4417 O O . ARG A 1 572 ? 30.984 -25.942 -33.062 1.00 89.44 572 ARG A O 1
ATOM 4424 N N . PHE A 1 573 ? 32.951 -26.804 -33.716 1.00 91.12 573 PHE A N 1
ATOM 4425 C CA . PHE A 1 573 ? 32.707 -28.124 -33.133 1.00 91.12 573 PHE A CA 1
ATOM 4426 C C . PHE A 1 573 ? 32.656 -28.083 -31.606 1.00 91.12 573 PHE A C 1
ATOM 4428 O O . PHE A 1 573 ? 31.851 -28.794 -31.010 1.00 91.12 573 PHE A O 1
ATOM 4435 N N . LEU A 1 574 ? 33.456 -27.219 -30.973 1.00 91.56 574 LEU A N 1
ATOM 4436 C CA . LEU A 1 574 ? 33.399 -27.012 -29.529 1.00 91.56 574 LEU A CA 1
ATOM 4437 C C . LEU A 1 574 ? 32.057 -26.402 -29.092 1.00 91.56 574 LEU A C 1
ATOM 4439 O O . LEU A 1 574 ? 31.446 -26.892 -28.147 1.00 91.56 574 LEU A O 1
ATOM 4443 N N . ILE A 1 575 ? 31.566 -25.374 -29.788 1.00 93.38 575 ILE A N 1
ATOM 4444 C CA . ILE A 1 575 ? 30.267 -24.748 -29.498 1.00 93.38 575 ILE A CA 1
ATOM 4445 C C . ILE A 1 575 ? 29.116 -25.724 -29.742 1.00 93.38 575 ILE A C 1
ATOM 4447 O O . ILE A 1 575 ? 28.223 -25.835 -28.901 1.00 93.38 575 ILE A O 1
ATOM 4451 N N . LEU A 1 576 ? 29.169 -26.491 -30.834 1.00 93.19 576 LEU A N 1
ATOM 4452 C CA . LEU A 1 576 ? 28.198 -27.548 -31.110 1.00 93.19 576 LEU A CA 1
ATOM 4453 C C . LEU A 1 576 ? 28.203 -28.619 -30.010 1.00 93.19 576 LEU A C 1
ATOM 4455 O O . LEU A 1 576 ? 27.138 -29.053 -29.568 1.00 93.19 576 LEU A O 1
ATOM 4459 N N . PHE A 1 577 ? 29.385 -29.019 -29.535 1.00 93.44 577 PHE A N 1
ATOM 4460 C CA . PHE A 1 577 ? 29.533 -29.963 -28.431 1.00 93.44 577 PHE A CA 1
ATOM 4461 C C . PHE A 1 577 ? 28.932 -29.413 -27.133 1.00 93.44 577 PHE A C 1
ATOM 4463 O O . PHE A 1 577 ? 28.128 -30.098 -26.507 1.00 93.44 577 PHE A O 1
ATOM 4470 N N . ILE A 1 578 ? 29.252 -28.169 -26.760 1.00 91.69 578 ILE A N 1
ATOM 4471 C CA . ILE A 1 578 ? 28.700 -27.514 -25.563 1.00 91.69 578 ILE A CA 1
ATOM 4472 C C . ILE A 1 578 ? 27.174 -27.411 -25.663 1.00 91.69 578 ILE A C 1
ATOM 4474 O O . ILE A 1 578 ? 26.477 -27.768 -24.717 1.00 91.69 578 ILE A O 1
ATOM 4478 N N . GLY A 1 579 ? 26.641 -26.982 -26.810 1.00 92.19 579 GLY A N 1
ATOM 4479 C CA . GLY A 1 579 ? 25.197 -26.885 -27.034 1.00 92.19 579 GLY A CA 1
ATOM 4480 C C . GLY A 1 579 ? 24.490 -28.236 -26.944 1.00 92.19 579 GLY A C 1
ATOM 4481 O O . GLY A 1 579 ? 23.445 -28.353 -26.300 1.00 92.19 579 GLY A O 1
ATOM 4482 N N . THR A 1 580 ? 25.097 -29.275 -27.521 1.00 91.75 580 THR A N 1
ATOM 4483 C CA . THR A 1 580 ? 24.587 -30.651 -27.439 1.00 91.75 580 THR A CA 1
ATOM 4484 C C . THR A 1 580 ? 24.597 -31.142 -25.995 1.00 91.75 580 THR A C 1
ATOM 4486 O O . THR A 1 580 ? 23.578 -31.626 -25.510 1.00 91.75 580 THR A O 1
ATOM 4489 N N . MET A 1 581 ? 25.702 -30.951 -25.270 1.00 90.38 581 MET A N 1
ATOM 4490 C CA . MET A 1 581 ? 25.799 -31.338 -23.860 1.00 90.38 581 MET A CA 1
ATOM 4491 C C . MET A 1 581 ? 24.822 -30.558 -22.974 1.00 90.38 581 MET A C 1
ATOM 4493 O O . MET A 1 581 ? 24.243 -31.147 -22.069 1.00 90.38 581 MET A O 1
ATOM 4497 N N . SER A 1 582 ? 24.552 -29.283 -23.266 1.00 89.00 582 SER A N 1
ATOM 4498 C CA . SER A 1 582 ? 23.538 -28.488 -22.557 1.00 89.00 582 SER A CA 1
ATOM 4499 C C . SER A 1 582 ? 22.120 -29.032 -22.773 1.00 89.00 582 SER A C 1
ATOM 4501 O O . SER A 1 582 ? 21.345 -29.118 -21.825 1.00 89.00 582 SER A O 1
ATOM 4503 N N . CYS A 1 583 ? 21.780 -29.473 -23.991 1.00 87.56 583 CYS A N 1
ATOM 4504 C CA . CYS A 1 583 ? 20.490 -30.127 -24.248 1.00 87.56 583 CYS A CA 1
ATOM 4505 C C . CYS A 1 583 ? 20.385 -31.478 -23.525 1.00 87.56 583 CYS A C 1
ATOM 4507 O O . CYS A 1 583 ? 19.346 -31.804 -22.958 1.00 87.56 583 CYS A O 1
ATOM 4509 N N . PHE A 1 584 ? 21.466 -32.262 -23.527 1.00 84.44 584 PHE A N 1
ATOM 4510 C CA . PHE A 1 584 ? 21.513 -33.571 -22.871 1.00 84.44 584 PHE A CA 1
ATOM 4511 C C . PHE A 1 584 ? 21.552 -33.465 -21.343 1.00 84.44 584 PHE A C 1
ATOM 4513 O O . PHE A 1 584 ? 21.065 -34.370 -20.669 1.00 84.44 584 PHE A O 1
ATOM 4520 N N . TYR A 1 585 ? 22.064 -32.362 -20.791 1.00 82.00 585 TYR A N 1
ATOM 4521 C CA . TYR A 1 585 ? 22.013 -32.087 -19.359 1.00 82.00 585 TYR A CA 1
ATOM 4522 C C . TYR A 1 585 ? 20.570 -32.101 -18.859 1.00 82.00 585 TYR A C 1
ATOM 4524 O O . TYR A 1 585 ? 20.277 -32.833 -17.925 1.00 82.00 585 TYR A O 1
ATOM 4532 N N . ALA A 1 586 ? 19.650 -31.395 -19.529 1.00 79.25 586 ALA A N 1
ATOM 4533 C CA . ALA A 1 586 ? 18.238 -31.385 -19.138 1.00 79.25 586 ALA A CA 1
ATOM 4534 C C . ALA A 1 586 ? 17.620 -32.797 -19.133 1.00 79.25 586 ALA A C 1
ATOM 4536 O O . ALA A 1 586 ? 16.793 -33.107 -18.283 1.00 79.25 586 ALA A O 1
ATOM 4537 N N . ILE A 1 587 ? 18.056 -33.675 -20.045 1.00 79.56 587 ILE A N 1
ATOM 4538 C CA . ILE A 1 587 ? 17.629 -35.082 -20.089 1.00 79.56 587 ILE A CA 1
ATOM 4539 C C . ILE A 1 587 ? 18.154 -35.847 -18.872 1.00 79.56 587 ILE A C 1
ATOM 4541 O O . ILE A 1 587 ? 17.390 -36.554 -18.216 1.00 79.56 587 ILE A O 1
ATOM 4545 N N . TRP A 1 588 ? 19.450 -35.718 -18.578 1.00 77.25 588 TRP A N 1
ATOM 4546 C CA . TRP A 1 588 ? 20.077 -36.381 -17.436 1.00 77.25 588 TRP A CA 1
ATOM 4547 C C . TRP A 1 588 ? 19.468 -35.918 -16.110 1.00 77.25 588 TRP A C 1
ATOM 4549 O O . TRP A 1 588 ? 19.144 -36.752 -15.271 1.00 77.25 588 TRP A O 1
ATOM 4559 N N . ASP A 1 589 ? 19.245 -34.613 -15.969 1.00 74.56 589 ASP A N 1
ATOM 4560 C CA . ASP A 1 589 ? 18.663 -33.967 -14.791 1.00 74.56 589 ASP A CA 1
ATOM 4561 C C . ASP A 1 589 ? 17.226 -34.455 -14.549 1.00 74.56 589 ASP A C 1
ATOM 4563 O O . ASP A 1 589 ? 16.895 -34.923 -13.465 1.00 74.56 589 ASP A O 1
ATOM 4567 N N . ILE A 1 590 ? 16.390 -34.501 -15.597 1.00 76.94 590 ILE A N 1
ATOM 4568 C CA . ILE A 1 590 ? 15.027 -35.053 -15.509 1.00 76.94 590 ILE A CA 1
ATOM 4569 C C . ILE A 1 590 ? 15.046 -36.537 -15.117 1.00 76.94 590 ILE A C 1
ATOM 4571 O O . ILE A 1 590 ? 14.215 -36.970 -14.315 1.00 76.94 590 ILE A O 1
ATOM 4575 N N . ILE A 1 591 ? 15.948 -37.344 -15.684 1.00 75.56 591 ILE A N 1
ATOM 4576 C CA . ILE A 1 591 ? 16.051 -38.774 -15.352 1.00 75.56 591 ILE A CA 1
ATOM 4577 C C . ILE A 1 591 ? 16.493 -38.952 -13.896 1.00 75.56 591 ILE A C 1
ATOM 4579 O O . ILE A 1 591 ? 15.894 -39.755 -13.174 1.00 75.56 591 ILE A O 1
ATOM 4583 N N . ASP A 1 592 ? 17.497 -38.204 -13.449 1.00 73.94 592 ASP A N 1
ATOM 4584 C CA . ASP A 1 592 ? 17.988 -38.280 -12.076 1.00 73.94 592 ASP A CA 1
ATOM 4585 C C . ASP A 1 592 ? 16.895 -37.849 -11.078 1.00 73.94 592 ASP A C 1
ATOM 4587 O O . ASP A 1 592 ? 16.562 -38.599 -10.153 1.00 73.94 592 ASP A O 1
ATOM 4591 N N . ASP A 1 593 ? 16.224 -36.726 -11.347 1.00 68.56 593 ASP A N 1
ATOM 4592 C CA . ASP A 1 593 ? 15.195 -36.133 -10.484 1.00 68.56 593 ASP A CA 1
ATOM 4593 C C . ASP A 1 593 ? 13.861 -36.889 -10.451 1.00 68.56 593 ASP A C 1
ATOM 4595 O O . ASP A 1 593 ? 13.109 -36.767 -9.478 1.00 68.56 593 ASP A O 1
ATOM 4599 N N . THR A 1 594 ? 13.515 -37.646 -11.500 1.00 67.56 594 THR A N 1
ATOM 4600 C CA . THR A 1 594 ? 12.192 -38.302 -11.606 1.00 67.56 594 THR A CA 1
ATOM 4601 C C . THR A 1 594 ? 12.225 -39.830 -11.593 1.00 67.56 594 THR A C 1
ATOM 4603 O O . THR A 1 594 ? 11.208 -40.459 -11.256 1.00 67.56 594 THR A O 1
ATOM 4606 N N . LEU A 1 595 ? 13.363 -40.448 -11.936 1.00 66.62 595 LEU A N 1
ATOM 4607 C CA . LEU A 1 595 ? 13.507 -41.904 -12.045 1.00 66.62 595 LEU A CA 1
ATOM 4608 C C . LEU A 1 595 ? 14.547 -42.488 -11.081 1.00 66.62 595 LEU A C 1
ATOM 4610 O O . LEU A 1 595 ? 14.282 -43.558 -10.529 1.00 66.62 595 LEU A O 1
ATOM 4614 N N . ALA A 1 596 ? 15.692 -41.830 -10.870 1.00 63.72 596 ALA A N 1
ATOM 4615 C CA . ALA A 1 596 ? 16.805 -42.409 -10.108 1.00 63.72 596 ALA A CA 1
ATOM 4616 C C . ALA A 1 596 ? 16.805 -42.054 -8.606 1.00 63.72 596 ALA A C 1
ATOM 4618 O O . ALA A 1 596 ? 17.174 -42.900 -7.785 1.00 63.72 596 ALA A O 1
ATOM 4619 N N . ARG A 1 597 ? 16.365 -40.848 -8.214 1.00 59.16 597 ARG A N 1
ATOM 4620 C CA . ARG A 1 597 ? 16.389 -40.385 -6.810 1.00 59.16 597 ARG A CA 1
ATOM 4621 C C . ARG A 1 597 ? 15.144 -40.775 -5.984 1.00 59.16 597 ARG A C 1
ATOM 4623 O O . ARG A 1 597 ? 14.028 -40.881 -6.485 1.00 59.16 597 ARG A O 1
ATOM 4630 N N . LYS A 1 598 ? 15.354 -40.951 -4.666 1.00 48.06 598 LYS A N 1
ATOM 4631 C CA . LYS A 1 598 ? 14.353 -41.195 -3.591 1.00 48.06 598 LYS A CA 1
ATOM 4632 C C . LYS A 1 598 ? 14.335 -40.057 -2.540 1.00 48.06 598 LYS A C 1
ATOM 4634 O O . LYS A 1 598 ? 14.222 -40.322 -1.346 1.00 48.06 598 LYS A O 1
ATOM 4639 N N . VAL A 1 599 ? 14.491 -38.796 -2.945 1.00 46.94 599 VAL A N 1
ATOM 4640 C CA . VAL A 1 599 ? 14.339 -37.634 -2.039 1.00 46.94 599 VAL A CA 1
ATOM 4641 C C . VAL A 1 599 ? 13.001 -36.945 -2.332 1.00 46.94 599 VAL A C 1
ATOM 4643 O O . VAL A 1 599 ? 12.548 -36.926 -3.471 1.00 46.94 599 VAL A O 1
ATOM 4646 N N . ASN A 1 600 ? 12.321 -36.449 -1.295 1.00 51.31 600 ASN A N 1
ATOM 4647 C CA . ASN A 1 600 ? 10.872 -36.200 -1.300 1.00 51.31 600 ASN A CA 1
ATOM 4648 C C . ASN A 1 600 ? 10.375 -34.982 -2.118 1.00 51.31 600 ASN A C 1
ATOM 4650 O O . ASN A 1 600 ? 9.160 -34.779 -2.178 1.00 51.31 600 ASN A O 1
ATOM 4654 N N . THR A 1 601 ? 11.247 -34.177 -2.743 1.00 63.19 601 THR A N 1
ATOM 4655 C CA . THR A 1 601 ? 10.851 -32.954 -3.477 1.00 63.19 601 THR A CA 1
ATOM 4656 C C . THR A 1 601 ? 11.842 -32.593 -4.597 1.00 63.19 601 THR A C 1
ATOM 4658 O O . THR A 1 601 ? 13.007 -32.341 -4.312 1.00 63.19 601 THR A O 1
ATOM 4661 N N . SER A 1 602 ? 11.372 -32.527 -5.847 1.00 72.81 602 SER A N 1
ATOM 4662 C CA . SER A 1 602 ? 12.074 -32.001 -7.037 1.00 72.81 602 SER A CA 1
ATOM 4663 C C . SER A 1 602 ? 11.209 -30.942 -7.733 1.00 72.81 602 SER A C 1
ATOM 4665 O O . SER A 1 602 ? 10.010 -30.888 -7.451 1.00 72.81 602 SER A O 1
ATOM 4667 N N . ASP A 1 603 ? 11.749 -30.148 -8.665 1.00 74.06 603 ASP A N 1
ATOM 4668 C CA . ASP A 1 603 ? 10.978 -29.111 -9.382 1.00 74.06 603 ASP A CA 1
ATOM 4669 C C . ASP A 1 603 ? 9.754 -29.700 -10.098 1.00 74.06 603 ASP A C 1
ATOM 4671 O O . ASP A 1 603 ? 8.650 -29.163 -10.017 1.00 74.06 603 ASP A O 1
ATOM 4675 N N . ALA A 1 604 ? 9.902 -30.884 -10.703 1.00 74.81 604 ALA A N 1
ATOM 4676 C CA . ALA A 1 604 ? 8.788 -31.635 -11.287 1.00 74.81 604 ALA A CA 1
ATOM 4677 C C . ALA A 1 604 ? 7.753 -32.090 -10.242 1.00 74.81 604 ALA A C 1
ATOM 4679 O O . ALA A 1 604 ? 6.564 -32.204 -10.543 1.00 74.81 604 ALA A O 1
ATOM 4680 N N . SER A 1 605 ? 8.187 -32.363 -9.010 1.00 74.88 605 SER A N 1
ATOM 4681 C CA . SER A 1 605 ? 7.301 -32.752 -7.909 1.00 74.88 605 SER A CA 1
ATOM 4682 C C . SER A 1 605 ? 6.563 -31.558 -7.308 1.00 74.88 605 SER A C 1
ATOM 4684 O O . SER A 1 605 ? 5.374 -31.676 -7.019 1.00 74.88 605 SER A O 1
ATOM 4686 N N . GLU A 1 606 ? 7.220 -30.409 -7.161 1.00 74.19 606 GLU A N 1
ATOM 4687 C CA . GLU A 1 606 ? 6.576 -29.159 -6.740 1.00 74.19 606 GLU A CA 1
ATOM 4688 C C . GLU A 1 606 ? 5.612 -28.641 -7.815 1.00 74.19 606 GLU A C 1
ATOM 4690 O O . GLU A 1 606 ? 4.499 -28.214 -7.506 1.00 74.19 606 GLU A O 1
ATOM 4695 N N . PHE A 1 607 ? 5.962 -28.792 -9.093 1.00 77.62 607 PHE A N 1
ATOM 4696 C CA . PHE A 1 607 ? 5.084 -28.448 -10.210 1.00 77.62 607 PHE A CA 1
ATOM 4697 C C . PHE A 1 607 ? 3.855 -29.366 -10.291 1.00 77.62 607 PHE A C 1
ATOM 4699 O O . PHE A 1 607 ? 2.737 -28.894 -10.495 1.00 77.62 607 PHE A O 1
ATOM 4706 N N . ALA A 1 608 ? 4.032 -30.669 -10.045 1.00 79.56 608 ALA A N 1
ATOM 4707 C CA . ALA A 1 608 ? 2.925 -31.618 -9.937 1.00 79.56 608 ALA A CA 1
ATOM 4708 C C . ALA A 1 608 ? 1.964 -31.265 -8.787 1.00 79.56 608 ALA A C 1
ATOM 4710 O O . ALA A 1 608 ? 0.745 -31.322 -8.963 1.00 79.56 608 ALA A O 1
ATOM 4711 N N . LYS A 1 609 ? 2.500 -30.869 -7.622 1.00 75.94 609 LYS A N 1
ATOM 4712 C CA . LYS A 1 609 ? 1.694 -30.399 -6.482 1.00 75.94 609 LYS A CA 1
ATOM 4713 C C . LYS A 1 609 ? 0.927 -29.123 -6.820 1.00 75.94 609 LYS A C 1
ATOM 4715 O O . LYS A 1 609 ? -0.240 -29.027 -6.460 1.00 75.94 609 LYS A O 1
ATOM 4720 N N . MET A 1 610 ? 1.558 -28.182 -7.526 1.00 69.81 610 MET A N 1
ATOM 4721 C CA . MET A 1 610 ? 0.928 -26.927 -7.943 1.00 69.81 610 MET A CA 1
ATOM 4722 C C . MET A 1 610 ? -0.271 -27.169 -8.861 1.00 69.81 610 MET A C 1
ATOM 4724 O O . MET A 1 610 ? -1.359 -26.673 -8.593 1.00 69.81 610 MET A O 1
ATOM 4728 N N . ILE A 1 611 ? -0.085 -27.950 -9.928 1.00 70.62 611 ILE A N 1
ATOM 4729 C CA . ILE A 1 611 ? -1.139 -28.164 -10.930 1.00 70.62 611 ILE A CA 1
ATOM 4730 C C . ILE A 1 611 ? -2.222 -29.126 -10.418 1.00 70.62 611 ILE A C 1
ATOM 4732 O O . ILE A 1 611 ? -3.336 -29.152 -10.943 1.00 70.62 611 ILE A O 1
ATOM 4736 N N . GLY A 1 612 ? -1.920 -29.930 -9.393 1.00 66.06 612 GLY A N 1
ATOM 4737 C CA . GLY A 1 612 ? -2.865 -30.877 -8.795 1.00 66.06 612 GLY A CA 1
ATOM 4738 C C . GLY A 1 612 ? -3.263 -32.027 -9.729 1.00 66.06 612 GLY A C 1
ATOM 4739 O O . GLY A 1 612 ? -4.166 -32.800 -9.412 1.00 66.06 612 GLY A O 1
ATOM 4740 N N . CYS A 1 613 ? -2.601 -32.155 -10.881 1.00 68.81 613 CYS A N 1
ATOM 4741 C CA . CYS A 1 613 ? -2.856 -33.172 -11.892 1.00 68.81 613 CYS A CA 1
ATOM 4742 C C . CYS A 1 613 ? -1.534 -33.761 -12.388 1.00 68.81 613 CYS A C 1
ATOM 4744 O O . CYS A 1 613 ? -0.580 -33.025 -12.643 1.00 68.81 613 CYS A O 1
ATOM 4746 N N . CYS A 1 614 ? -1.529 -35.086 -12.571 1.00 71.69 614 CYS A N 1
ATOM 4747 C CA . CYS A 1 614 ? -0.394 -35.907 -12.991 1.00 71.69 614 CYS A CA 1
ATOM 4748 C C . CYS A 1 614 ? 0.794 -35.910 -11.998 1.00 71.69 614 CYS A C 1
ATOM 4750 O O . CYS A 1 614 ? 1.165 -34.895 -11.423 1.00 71.69 614 CYS A O 1
ATOM 4752 N N . GLY A 1 615 ? 1.413 -37.075 -11.770 1.00 79.56 615 GLY A N 1
ATOM 4753 C CA . GLY A 1 615 ? 2.578 -37.187 -10.875 1.00 79.56 615 GLY A CA 1
ATOM 4754 C C . GLY A 1 615 ? 3.847 -36.541 -11.453 1.00 79.56 615 GLY A C 1
ATOM 4755 O O . GLY A 1 615 ? 3.920 -36.275 -12.651 1.00 79.56 615 GLY A O 1
ATOM 4756 N N . SER A 1 616 ? 4.886 -36.364 -10.629 1.00 81.06 616 SER A N 1
ATOM 4757 C CA . SER A 1 616 ? 6.174 -35.756 -11.030 1.00 81.06 616 SER A CA 1
ATOM 4758 C C . SER A 1 616 ? 6.800 -36.386 -12.281 1.00 81.06 616 SER A C 1
ATOM 4760 O O . SER A 1 616 ? 7.331 -35.687 -13.137 1.00 81.06 616 SER A O 1
ATOM 4762 N N . ARG A 1 617 ? 6.659 -37.708 -12.446 1.00 82.69 617 ARG A N 1
ATOM 4763 C CA . ARG A 1 617 ? 7.136 -38.454 -13.624 1.00 82.69 617 ARG A CA 1
ATOM 4764 C C . ARG A 1 617 ? 6.484 -38.018 -14.935 1.00 82.69 617 ARG A C 1
ATOM 4766 O O . ARG A 1 617 ? 7.135 -38.047 -15.971 1.00 82.69 617 ARG A O 1
ATOM 4773 N N . PHE A 1 618 ? 5.209 -37.629 -14.902 1.00 85.94 618 PHE A N 1
ATOM 4774 C CA . PHE A 1 618 ? 4.518 -37.140 -16.095 1.00 85.94 618 PHE A CA 1
ATOM 4775 C C . PHE A 1 618 ? 5.065 -35.777 -16.513 1.00 85.94 618 PHE A C 1
ATOM 4777 O O . PHE A 1 618 ? 5.390 -35.586 -17.680 1.00 85.94 618 PHE A O 1
ATOM 4784 N N . TRP A 1 619 ? 5.207 -34.853 -15.561 1.00 83.75 619 TRP A N 1
ATOM 4785 C CA . TRP A 1 619 ? 5.745 -33.520 -15.833 1.00 83.75 619 TRP A CA 1
ATOM 4786 C C . TRP A 1 619 ? 7.210 -33.571 -16.266 1.00 83.75 619 TRP A C 1
ATOM 4788 O O . TRP A 1 619 ? 7.575 -32.900 -17.228 1.00 83.75 619 TRP A O 1
ATOM 4798 N N . GLY A 1 620 ? 8.005 -34.468 -15.673 1.00 83.62 620 GLY A N 1
ATOM 4799 C CA . GLY A 1 620 ? 9.344 -34.794 -16.163 1.00 83.62 620 GLY A CA 1
ATOM 4800 C C . GLY A 1 620 ? 9.339 -35.294 -17.609 1.00 83.62 620 GLY A C 1
ATOM 4801 O O . GLY A 1 620 ? 10.056 -34.757 -18.447 1.00 83.62 620 GLY A O 1
ATOM 4802 N N . ALA A 1 621 ? 8.488 -36.268 -17.948 1.00 84.75 621 ALA A N 1
ATOM 4803 C CA . ALA A 1 621 ? 8.376 -36.776 -19.319 1.00 84.75 621 ALA A CA 1
ATOM 4804 C C . ALA A 1 621 ? 7.893 -35.706 -20.319 1.00 84.75 621 ALA A C 1
ATOM 4806 O O . ALA A 1 621 ? 8.355 -35.668 -21.460 1.00 84.75 621 ALA A O 1
ATOM 4807 N N . TYR A 1 622 ? 6.989 -34.819 -19.898 1.00 87.38 622 TYR A N 1
ATOM 4808 C CA . TYR A 1 622 ? 6.526 -33.697 -20.710 1.00 87.38 622 TYR A CA 1
ATOM 4809 C C . TYR A 1 622 ? 7.664 -32.715 -21.009 1.00 87.38 622 TYR A C 1
ATOM 4811 O O . TYR A 1 622 ? 7.898 -32.382 -22.170 1.00 87.38 622 TYR A O 1
ATOM 4819 N N . TRP A 1 623 ? 8.420 -32.291 -19.995 1.00 87.81 623 TRP A N 1
ATOM 4820 C CA . TRP A 1 623 ? 9.562 -31.398 -20.203 1.00 87.81 623 TRP A CA 1
ATOM 4821 C C . TRP A 1 623 ? 10.692 -32.059 -20.985 1.00 87.81 623 TRP A C 1
ATOM 4823 O O . TRP A 1 623 ? 11.330 -31.385 -21.788 1.00 87.81 623 TRP A O 1
ATOM 4833 N N . LEU A 1 624 ? 10.878 -33.372 -20.842 1.00 86.88 624 LEU A N 1
ATOM 4834 C CA . LEU A 1 624 ? 11.800 -34.138 -21.676 1.00 86.88 624 LEU A CA 1
ATOM 4835 C C . LEU A 1 624 ? 11.408 -34.058 -23.158 1.00 86.88 624 LEU A C 1
ATOM 4837 O O . LEU A 1 624 ? 12.259 -33.813 -24.010 1.00 86.88 624 LEU A O 1
ATOM 4841 N N . LEU A 1 625 ? 10.118 -34.201 -23.475 1.00 89.44 625 LEU A N 1
ATOM 4842 C CA . LEU A 1 625 ? 9.626 -34.051 -24.846 1.00 89.44 625 LEU A CA 1
ATOM 4843 C C . LEU A 1 625 ? 9.873 -32.633 -25.377 1.00 89.44 625 LEU A C 1
ATOM 4845 O O . LEU A 1 625 ? 10.344 -32.474 -26.504 1.00 89.44 625 LEU A O 1
ATOM 4849 N N . VAL A 1 626 ? 9.613 -31.605 -24.564 1.00 89.12 626 VAL A N 1
ATOM 4850 C CA . VAL A 1 626 ? 9.891 -30.205 -24.931 1.00 89.12 626 VAL A CA 1
ATOM 4851 C C . VAL A 1 626 ? 11.392 -29.978 -25.161 1.00 89.12 626 VAL A C 1
ATOM 4853 O O . VAL A 1 626 ? 11.766 -29.331 -26.140 1.00 89.12 626 VAL A O 1
ATOM 4856 N N . ALA A 1 627 ? 12.261 -30.557 -24.331 1.00 88.38 627 ALA A N 1
ATOM 4857 C CA . ALA A 1 627 ? 13.712 -30.502 -24.504 1.00 88.38 627 ALA A CA 1
ATOM 4858 C C . ALA A 1 627 ? 14.162 -31.156 -25.824 1.00 88.38 627 ALA A C 1
ATOM 4860 O O . ALA A 1 627 ? 14.958 -30.572 -26.565 1.00 88.38 627 ALA A O 1
ATOM 4861 N N . CYS A 1 628 ? 13.602 -32.318 -26.182 1.00 89.31 628 CYS A N 1
ATOM 4862 C CA . CYS A 1 628 ? 13.853 -32.957 -27.478 1.00 89.31 628 CYS A CA 1
ATOM 4863 C C . CYS A 1 628 ? 13.404 -32.077 -28.656 1.00 89.31 628 CYS A C 1
ATOM 4865 O O . CYS A 1 628 ? 14.118 -31.985 -29.658 1.00 89.31 628 CYS A O 1
ATOM 4867 N N . CYS A 1 629 ? 12.258 -31.398 -28.534 1.00 92.50 629 CYS A N 1
ATOM 4868 C CA . CYS A 1 629 ? 11.792 -30.441 -29.537 1.00 92.50 629 CYS A CA 1
ATOM 4869 C C . CYS A 1 629 ? 12.760 -29.263 -29.697 1.00 92.50 629 CYS A C 1
ATOM 4871 O O . CYS A 1 629 ? 13.060 -28.890 -30.830 1.00 92.50 629 CYS A O 1
ATOM 4873 N N . PHE A 1 630 ? 13.287 -28.704 -28.601 1.00 93.12 630 PHE A N 1
ATOM 4874 C CA . PHE A 1 630 ? 14.297 -27.645 -28.672 1.00 93.12 630 PHE A CA 1
ATOM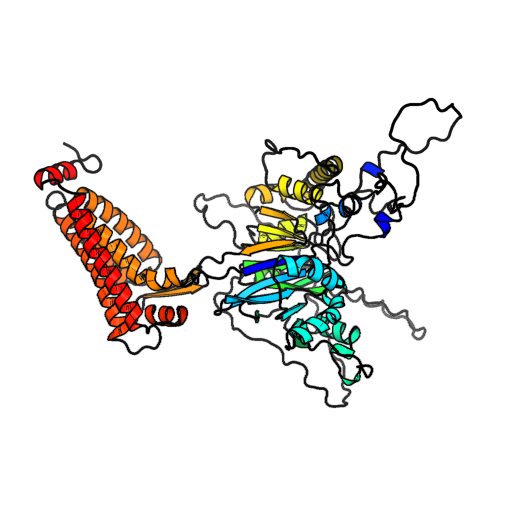 4875 C C . PHE A 1 630 ? 15.561 -28.112 -29.394 1.00 93.12 630 PHE A C 1
ATOM 4877 O O . PHE A 1 630 ? 16.026 -27.423 -30.301 1.00 93.12 630 PHE A O 1
ATOM 4884 N N . PHE A 1 631 ? 16.079 -29.296 -29.064 1.00 91.56 631 PHE A N 1
ATOM 4885 C CA . PHE A 1 631 ? 17.255 -29.845 -29.742 1.00 91.56 631 PHE A CA 1
ATOM 4886 C C . PHE A 1 631 ? 17.021 -30.018 -31.253 1.00 91.56 631 PHE A C 1
ATOM 4888 O O . PHE A 1 631 ? 17.821 -29.547 -32.064 1.00 91.56 631 PHE A O 1
ATOM 4895 N N . ALA A 1 632 ? 15.893 -30.624 -31.642 1.00 93.44 632 ALA A N 1
ATOM 4896 C CA . ALA A 1 632 ? 15.527 -30.785 -33.049 1.00 93.44 632 ALA A CA 1
ATOM 4897 C C . ALA A 1 632 ? 15.376 -29.430 -33.760 1.00 93.44 632 ALA A C 1
ATOM 4899 O O . ALA A 1 632 ? 15.876 -29.256 -34.872 1.00 93.44 632 ALA A O 1
ATOM 4900 N N . ALA A 1 633 ? 14.744 -28.450 -33.109 1.00 93.88 633 ALA A N 1
ATOM 4901 C CA . ALA A 1 633 ? 14.599 -27.101 -33.640 1.00 93.88 633 ALA A CA 1
ATOM 4902 C C . ALA A 1 633 ? 15.958 -26.416 -33.847 1.00 93.88 633 ALA A C 1
ATOM 4904 O O . ALA A 1 633 ? 16.170 -25.829 -34.903 1.00 93.88 633 ALA A O 1
ATOM 4905 N N . GLY A 1 634 ? 16.897 -26.539 -32.903 1.00 92.69 634 GLY A N 1
ATOM 4906 C CA . GLY A 1 634 ? 18.252 -25.994 -33.039 1.00 92.69 634 GLY A CA 1
ATOM 4907 C C . GLY A 1 634 ? 18.985 -26.539 -34.268 1.00 92.69 634 GLY A C 1
ATOM 4908 O O . GLY A 1 634 ? 19.569 -25.773 -35.034 1.00 92.69 634 GLY A O 1
ATOM 4909 N N . VAL A 1 635 ? 18.880 -27.849 -34.520 1.00 93.06 635 VAL A N 1
ATOM 4910 C CA . VAL A 1 635 ? 19.444 -28.486 -35.724 1.00 93.06 635 VAL A CA 1
ATOM 4911 C C . VAL A 1 635 ? 18.765 -27.975 -36.998 1.00 93.06 635 VAL A C 1
ATOM 4913 O O . VAL A 1 635 ? 19.448 -27.590 -37.947 1.00 93.06 635 VAL A O 1
ATOM 4916 N N . LEU A 1 636 ? 17.430 -27.938 -37.030 1.00 94.12 636 LEU A N 1
ATOM 4917 C CA . LEU A 1 636 ? 16.671 -27.480 -38.199 1.00 94.12 636 LEU A CA 1
ATOM 4918 C C . LEU A 1 636 ? 16.953 -26.010 -38.530 1.00 94.12 636 LEU A C 1
ATOM 4920 O O . LEU A 1 636 ? 17.146 -25.675 -39.697 1.00 94.12 636 LEU A O 1
ATOM 4924 N N . VAL A 1 637 ? 17.017 -25.146 -37.514 1.00 93.75 637 VAL A N 1
ATOM 4925 C CA . VAL A 1 637 ? 17.378 -23.731 -37.665 1.00 93.75 637 VAL A CA 1
ATOM 4926 C C . VAL A 1 637 ? 18.810 -23.601 -38.165 1.00 93.75 637 VAL A C 1
ATOM 4928 O O . VAL A 1 637 ? 19.038 -22.843 -39.103 1.00 93.75 637 VAL A O 1
ATOM 4931 N N . GLY A 1 638 ? 19.753 -24.369 -37.611 1.00 90.44 638 GLY A N 1
ATOM 4932 C CA . GLY A 1 638 ? 21.139 -24.391 -38.077 1.00 90.44 638 GLY A CA 1
ATOM 4933 C C . GLY A 1 638 ? 21.247 -24.705 -39.572 1.00 90.44 638 GLY A C 1
ATOM 4934 O O . GLY A 1 638 ? 21.857 -23.945 -40.320 1.00 90.44 638 GLY A O 1
ATOM 4935 N N . ILE A 1 639 ? 20.570 -25.764 -40.028 1.00 89.75 639 ILE A N 1
ATOM 4936 C CA . ILE A 1 639 ? 20.534 -26.171 -41.445 1.00 89.75 639 ILE A CA 1
ATOM 4937 C C . ILE A 1 639 ? 19.841 -25.116 -42.325 1.00 89.75 639 ILE A C 1
ATOM 4939 O O . ILE A 1 639 ? 20.265 -24.858 -43.453 1.00 89.75 639 ILE A O 1
ATOM 4943 N N . ALA A 1 640 ? 18.747 -24.520 -41.846 1.00 91.00 640 ALA A N 1
ATOM 4944 C CA . ALA A 1 640 ? 17.959 -23.570 -42.626 1.00 91.00 640 ALA A CA 1
ATOM 4945 C C . ALA A 1 640 ? 18.624 -22.191 -42.746 1.00 91.00 640 ALA A C 1
ATOM 4947 O O . ALA A 1 640 ? 18.523 -21.564 -43.804 1.00 91.00 640 ALA A O 1
ATOM 4948 N N . ALA A 1 641 ? 19.275 -21.718 -41.683 1.00 87.81 641 ALA A N 1
ATOM 4949 C CA . ALA A 1 641 ? 19.869 -20.387 -41.605 1.00 87.81 641 ALA A CA 1
ATOM 4950 C C . ALA A 1 641 ? 21.291 -20.337 -42.182 1.00 87.81 641 ALA A C 1
ATOM 4952 O O . ALA A 1 641 ? 21.653 -19.340 -42.805 1.00 87.81 641 ALA A O 1
ATOM 4953 N N . PHE A 1 642 ? 22.082 -21.403 -42.024 1.00 86.94 642 PHE A N 1
ATOM 4954 C CA . PHE A 1 642 ? 23.495 -21.426 -42.404 1.00 86.94 642 PHE A CA 1
ATOM 4955 C C . PHE A 1 642 ? 23.746 -22.434 -43.532 1.00 86.94 642 PHE A C 1
ATOM 4957 O O . PHE A 1 642 ? 24.018 -23.610 -43.299 1.00 86.94 642 PHE A O 1
ATOM 4964 N N . LYS A 1 643 ? 23.634 -21.958 -44.779 1.00 84.94 643 LYS A N 1
ATOM 4965 C CA . LYS A 1 643 ? 23.764 -22.772 -46.008 1.00 84.94 643 LYS A CA 1
ATOM 4966 C C . LYS A 1 643 ? 25.101 -22.610 -46.733 1.00 84.94 643 LYS A C 1
ATOM 4968 O O . LYS A 1 643 ? 25.299 -23.227 -47.776 1.00 84.94 643 LYS A O 1
ATOM 4973 N N . ASP A 1 644 ? 25.973 -21.754 -46.214 1.00 85.81 644 ASP A N 1
ATOM 4974 C CA . ASP A 1 644 ? 27.266 -21.468 -46.825 1.00 85.81 644 ASP A CA 1
ATOM 4975 C C . ASP A 1 644 ? 28.166 -22.709 -46.802 1.00 85.81 644 ASP A C 1
ATOM 4977 O O . ASP A 1 644 ? 28.201 -23.442 -45.808 1.00 85.81 644 ASP A O 1
ATOM 4981 N N . ASP A 1 645 ? 28.919 -22.918 -47.880 1.00 85.31 645 ASP A N 1
ATOM 4982 C CA . ASP A 1 645 ? 29.957 -23.942 -47.944 1.00 85.31 645 ASP A CA 1
ATOM 4983 C C . ASP A 1 645 ? 31.156 -23.598 -47.037 1.00 85.31 645 ASP A C 1
ATOM 4985 O O . ASP A 1 645 ? 31.316 -22.473 -46.553 1.00 85.31 645 ASP A O 1
ATOM 4989 N N . TRP A 1 646 ? 32.012 -24.592 -46.800 1.00 81.75 646 TRP A N 1
ATOM 4990 C CA . TRP A 1 646 ? 33.150 -24.480 -45.887 1.00 81.75 646 TRP A CA 1
ATOM 4991 C C . TRP A 1 646 ? 34.139 -23.372 -46.273 1.00 81.75 646 TRP A C 1
ATOM 4993 O O . TRP A 1 646 ? 34.642 -22.681 -45.383 1.00 81.75 646 TRP A O 1
ATOM 5003 N N . ASP A 1 647 ? 34.387 -23.160 -47.566 1.00 81.19 647 ASP A N 1
ATOM 5004 C CA . ASP A 1 647 ? 35.350 -22.163 -48.044 1.00 81.19 647 ASP A CA 1
ATOM 5005 C C . ASP A 1 647 ? 34.788 -20.746 -47.872 1.00 81.19 647 ASP A C 1
ATOM 5007 O O . ASP A 1 647 ? 35.477 -19.834 -47.391 1.00 81.19 647 ASP A O 1
ATOM 5011 N N . THR A 1 648 ? 33.498 -20.574 -48.169 1.00 82.19 648 THR A N 1
ATOM 5012 C CA . THR A 1 648 ? 32.768 -19.326 -47.930 1.00 82.19 648 THR A CA 1
ATOM 5013 C C . THR A 1 648 ? 32.762 -18.970 -46.442 1.00 82.19 648 THR A C 1
ATOM 5015 O O . THR A 1 648 ? 33.093 -17.834 -46.086 1.00 82.19 648 THR A O 1
ATOM 5018 N N . GLN A 1 649 ? 32.475 -19.922 -45.548 1.00 83.06 649 GLN A N 1
ATOM 5019 C CA . GLN A 1 649 ? 32.508 -19.680 -44.099 1.00 83.06 649 GLN A CA 1
ATOM 5020 C C . GLN A 1 649 ? 33.917 -19.328 -43.597 1.00 83.06 649 GLN A C 1
ATOM 5022 O O . GLN A 1 649 ? 34.072 -18.384 -42.819 1.00 83.06 649 GLN A O 1
ATOM 5027 N N . ALA A 1 650 ? 34.957 -20.023 -44.069 1.00 79.88 650 ALA A N 1
ATOM 5028 C CA . ALA A 1 650 ? 36.344 -19.740 -43.693 1.00 79.88 650 ALA A CA 1
ATOM 5029 C C . ALA A 1 650 ? 36.799 -18.339 -44.141 1.00 79.88 650 ALA A C 1
ATOM 5031 O O . ALA A 1 650 ? 37.522 -17.649 -43.419 1.00 79.88 650 ALA A O 1
ATOM 5032 N N . SER A 1 651 ? 36.356 -17.873 -45.314 1.00 80.38 651 SER A N 1
ATOM 5033 C CA . SER A 1 651 ? 36.643 -16.506 -45.779 1.00 80.38 651 SER A CA 1
ATOM 5034 C C . SER A 1 651 ? 35.974 -15.437 -44.903 1.00 80.38 651 SER A C 1
ATOM 5036 O O . SER A 1 651 ? 36.618 -14.468 -44.495 1.00 80.38 651 SER A O 1
ATOM 5038 N N . LYS A 1 652 ? 34.706 -15.641 -44.524 1.00 82.44 652 LYS A N 1
ATOM 5039 C CA . LYS A 1 652 ? 33.966 -14.745 -43.622 1.00 82.44 652 LYS A CA 1
ATOM 5040 C C . LYS A 1 652 ? 34.548 -14.740 -42.208 1.00 82.44 652 LYS A C 1
ATOM 5042 O O . LYS A 1 652 ? 34.522 -13.700 -41.552 1.00 82.44 652 LYS A O 1
ATOM 5047 N N . ALA A 1 653 ? 35.079 -15.874 -41.751 1.00 81.75 653 ALA A N 1
ATOM 5048 C CA . ALA A 1 653 ? 35.704 -16.014 -40.441 1.00 81.75 653 ALA A CA 1
ATOM 5049 C C . ALA A 1 653 ? 37.026 -15.256 -40.315 1.00 81.75 653 ALA A C 1
ATOM 5051 O O . ALA A 1 653 ? 37.300 -14.721 -39.236 1.00 81.75 653 ALA A O 1
ATOM 5052 N N . ARG A 1 654 ? 37.812 -15.170 -41.394 1.00 79.75 654 ARG A N 1
ATOM 5053 C CA . ARG A 1 654 ? 39.058 -14.387 -41.440 1.00 79.75 654 ARG A CA 1
ATOM 5054 C C . ARG A 1 654 ? 38.811 -12.882 -41.313 1.00 79.75 654 ARG A C 1
ATOM 5056 O O . ARG A 1 654 ? 39.551 -12.201 -40.616 1.00 79.75 654 ARG A O 1
ATOM 5063 N N . ASN A 1 655 ? 37.702 -12.395 -41.867 1.00 78.44 655 ASN A N 1
ATOM 5064 C CA . ASN A 1 655 ? 37.304 -10.982 -41.805 1.00 78.44 655 ASN A CA 1
ATOM 5065 C C . ASN A 1 655 ? 36.483 -10.613 -40.550 1.00 78.44 655 ASN A C 1
ATOM 5067 O O . ASN A 1 655 ? 35.977 -9.493 -40.436 1.00 78.44 655 ASN A O 1
ATOM 5071 N N . PHE A 1 656 ? 36.312 -11.539 -39.601 1.00 79.31 656 PHE A N 1
ATOM 5072 C CA . PHE A 1 656 ? 35.507 -11.317 -38.400 1.00 79.31 656 PHE A CA 1
ATOM 5073 C C . PHE A 1 656 ? 36.131 -10.239 -37.494 1.00 79.31 656 PHE A C 1
ATOM 5075 O O . PHE A 1 656 ? 37.297 -10.348 -37.124 1.00 79.31 656 PHE A O 1
ATOM 5082 N N . LEU A 1 657 ? 35.351 -9.210 -37.128 1.00 71.88 657 LEU A N 1
ATOM 5083 C CA . LEU A 1 657 ? 35.791 -8.033 -36.350 1.00 71.88 657 LEU A CA 1
ATOM 5084 C C . LEU A 1 657 ? 36.982 -7.266 -36.965 1.00 71.88 657 LEU A C 1
ATOM 5086 O O . LEU A 1 657 ? 37.785 -6.679 -36.245 1.00 71.88 657 LEU A O 1
ATOM 5090 N N . GLY A 1 658 ? 37.065 -7.229 -38.300 1.00 62.84 658 GLY A N 1
ATOM 5091 C CA . GLY A 1 658 ? 38.034 -6.393 -39.017 1.00 62.84 658 GLY A CA 1
ATOM 5092 C C . GLY A 1 658 ? 39.425 -7.010 -39.169 1.00 62.84 658 GLY A C 1
ATOM 5093 O O . GLY A 1 658 ? 40.405 -6.269 -39.200 1.00 62.84 658 GLY A O 1
ATOM 5094 N N . GLY A 1 659 ? 39.520 -8.342 -39.254 1.00 50.22 659 GLY A N 1
ATOM 5095 C CA . GLY A 1 659 ? 40.781 -9.031 -39.548 1.00 50.22 659 GLY A CA 1
ATOM 5096 C C . GLY A 1 659 ? 41.501 -8.451 -40.777 1.00 50.22 659 GLY A C 1
ATOM 5097 O O . GLY A 1 659 ? 40.875 -8.166 -41.796 1.00 50.22 659 GLY A O 1
ATOM 5098 N N . THR A 1 660 ? 42.811 -8.226 -40.638 1.00 46.25 660 THR A N 1
ATOM 5099 C CA . THR A 1 660 ? 43.739 -7.713 -41.667 1.00 46.25 660 THR A CA 1
ATOM 5100 C C . THR A 1 660 ? 43.833 -8.635 -42.899 1.00 46.25 660 THR A C 1
ATOM 5102 O O . THR A 1 660 ? 43.614 -9.833 -42.729 1.00 46.25 660 THR A O 1
ATOM 5105 N N . PRO A 1 661 ? 44.155 -8.095 -44.100 1.00 43.84 661 PRO A N 1
ATOM 5106 C CA . PRO A 1 661 ? 44.033 -8.780 -45.399 1.00 43.84 661 PRO A CA 1
ATOM 5107 C C . PRO A 1 661 ? 44.819 -10.084 -45.543 1.00 43.84 661 PRO A C 1
ATOM 5109 O O . PRO A 1 661 ? 45.889 -10.214 -44.901 1.00 43.84 661 PRO A O 1
#